Protein AF-A0A096CJI3-F1 (afdb_monomer)

Organism: NCBI:txid742738

Nearest PDB structures (foldseek):
  2p2z-assembly2_B  TM=7.970E-01  e=8.051E-10  Thermus thermophilus
  2p6m-assembly1_A  TM=7.805E-01  e=7.697E-10  Thermus thermophilus
  2p30-assembly1_A  TM=7.770E-01  e=1.263E-09  Thermus thermophilus
  2p79-assembly2_B  TM=7.949E-01  e=2.595E-09  Thermus thermophilus HB8
  2p9z-assembly2_B  TM=7.909E-01  e=2.970E-09  Thermus thermophilus HB8

Solvent-accessible surface area (backbone atoms only — not comparable to full-atom values): 25957 Å² total; per-residue (Å²): 78,37,39,39,41,31,24,25,34,38,30,67,44,64,78,65,56,26,40,46,42,69,60,75,51,63,57,34,74,69,16,50,52,48,17,38,59,41,20,74,73,51,81,88,52,74,37,32,41,25,15,73,42,55,28,20,49,57,26,44,52,38,37,46,71,91,53,58,73,46,77,35,69,41,32,36,43,49,40,44,50,94,47,42,79,35,28,63,86,78,34,66,86,35,71,67,52,45,62,30,31,71,88,49,103,53,77,41,47,84,56,46,85,54,61,50,34,48,64,56,47,28,56,39,28,46,53,28,50,52,52,51,52,53,50,35,58,74,71,65,53,60,35,33,34,34,25,27,31,54,63,35,49,10,40,42,36,44,75,30,30,37,80,82,45,57,51,73,75,51,63,52,49,51,41,3,32,36,34,24,42,40,40,87,90,77,58,36,28,42,60,77,46,78,42,63,37,67,62,87,50,69,54,70,69,55,46,48,38,50,16,42,53,49,4,51,54,46,18,68,75,63,40,74,61,86,88,57,94,51,70,66,58,52,47,52,52,49,50,58,51,44,51,61,50,33,66,70,74,32,55,99,42,71,67,28,28,35,52,32,17,44,50,47,47,53,49,53,34,49,50,58,20,48,52,44,45,51,48,41,50,55,29,43,76,76,31,64,67,50,20,38,51,53,37,14,53,44,33,20,68,59,44,35,66,32,39,55,41,53,55,42,46,50,25,34,54,24,50,75,71,68,34,58,72,55,17,33,52,42,39,44,77,68,46,96,47,63,38,92,82,51,52,74,45,50,44,25,44,50,39,30,47,39,49,28,37,40,38,24,68,34,31,45,34,31,50,50,34,24,60,74,52,36,45,28,36,23,40,33,49,50,37,37,49,51,39,25,77,74,36,34,51,90,44,95,85,19,59,42,30,14,43,51,28,34,54,48,30,56,55,69,37,46,63,35,17,55,52,33,16,54,39,27,16,52,6,16,36,76,60,74,40,41,24,69,44,2,46,53,25,22,74,72,27,32,75,49,46,93,53,90,33,53,20,18,24,35,7,5,48,16,18,19,71,41,23,55,40,81,33,70,45,41,44,95,90,40,81,44,84,44,59,62,26,47,49,84,76,46,84,58,44,52,67,46,36,60,52,42,44,45,24,41,51,38,20,50,50,52,47,44,38,64,56,35,48,50,56,44,48,47,72,76,58,116

Mean predicted aligned error: 12.77 Å

Radius of gyration: 31.44 Å; Cα contacts (8 Å, |Δi|>4): 977; chains: 1; bounding box: 70×53×86 Å

Structure (mmCIF, N/CA/C/O backbone):
data_AF-A0A096CJI3-F1
#
_entry.id   AF-A0A096CJI3-F1
#
loop_
_atom_site.group_PDB
_atom_site.id
_atom_site.type_symbol
_atom_site.label_atom_id
_atom_site.label_alt_id
_atom_site.label_comp_id
_atom_site.label_asym_id
_atom_site.label_entity_id
_atom_site.label_seq_id
_atom_site.pdbx_PDB_ins_code
_atom_site.Cartn_x
_atom_site.Cartn_y
_atom_site.Cartn_z
_atom_site.occupancy
_atom_site.B_iso_or_equiv
_atom_site.auth_seq_id
_atom_site.auth_comp_id
_atom_site.auth_asym_id
_atom_site.auth_atom_id
_atom_site.pdbx_PDB_model_num
ATOM 1 N N . MET A 1 1 ? -36.802 -0.293 31.146 1.00 92.75 1 MET A N 1
ATOM 2 C CA . MET A 1 1 ? -36.113 1.014 30.963 1.00 92.75 1 MET A CA 1
ATOM 3 C C . MET A 1 1 ? -34.866 0.788 30.134 1.00 92.75 1 MET A C 1
ATOM 5 O O . MET A 1 1 ? -34.367 -0.329 30.140 1.00 92.75 1 MET A O 1
ATOM 9 N N . GLU A 1 2 ? -34.359 1.794 29.432 1.00 97.19 2 GLU A N 1
ATOM 10 C CA . GLU A 1 2 ? -33.193 1.628 28.560 1.00 97.19 2 GLU A CA 1
ATOM 11 C C . GLU A 1 2 ? -31.909 2.141 29.228 1.00 97.19 2 GLU A C 1
ATOM 13 O O . GLU A 1 2 ? -31.866 3.252 29.761 1.00 97.19 2 GLU A O 1
ATOM 18 N N . LEU A 1 3 ? -30.851 1.331 29.185 1.00 98.06 3 LEU A N 1
ATOM 19 C CA . LEU A 1 3 ? -29.519 1.682 29.667 1.00 98.06 3 LEU A CA 1
ATOM 20 C C . LEU A 1 3 ? -28.546 1.791 28.495 1.00 98.06 3 LEU A C 1
ATOM 22 O O . LEU A 1 3 ? -28.489 0.913 27.632 1.00 98.06 3 LEU A O 1
ATOM 26 N N . ILE A 1 4 ? -27.722 2.838 28.503 1.00 98.06 4 ILE A N 1
ATOM 27 C CA . ILE A 1 4 ? -26.555 2.951 27.624 1.00 98.06 4 ILE A CA 1
ATOM 28 C C . ILE A 1 4 ? -25.293 2.761 28.464 1.00 98.06 4 ILE A C 1
ATOM 30 O O . ILE A 1 4 ? -24.815 3.697 29.103 1.00 98.06 4 ILE A O 1
ATOM 34 N N . LEU A 1 5 ? -24.772 1.537 28.478 1.00 98.31 5 LEU A N 1
ATOM 35 C CA . LEU A 1 5 ? -23.599 1.125 29.247 1.00 98.31 5 LEU A CA 1
ATOM 36 C C . LEU A 1 5 ? -22.328 1.449 28.458 1.00 98.31 5 LEU A C 1
ATOM 38 O O . LEU A 1 5 ? -22.103 0.854 27.413 1.00 98.31 5 LEU A O 1
ATOM 42 N N . MET A 1 6 ? -21.475 2.347 28.944 1.00 98.12 6 MET A N 1
ATOM 43 C CA . MET A 1 6 ? -20.273 2.800 28.239 1.00 98.12 6 MET A CA 1
ATOM 44 C C . MET A 1 6 ? -19.015 2.621 29.085 1.00 98.12 6 MET A C 1
ATOM 46 O O . MET A 1 6 ? -18.967 2.983 30.265 1.00 98.12 6 MET A O 1
ATOM 50 N N . ARG A 1 7 ? -17.950 2.114 28.464 1.00 97.94 7 ARG A N 1
ATOM 51 C CA . ARG A 1 7 ? -16.602 2.089 29.034 1.00 97.94 7 ARG A CA 1
ATOM 52 C C . ARG A 1 7 ? -15.942 3.457 28.874 1.00 97.94 7 ARG A C 1
ATOM 54 O O . ARG A 1 7 ? -16.061 4.102 27.834 1.00 97.94 7 ARG A O 1
ATOM 61 N N . HIS A 1 8 ? -15.179 3.877 29.881 1.00 97.81 8 HIS A N 1
ATOM 62 C CA . HIS A 1 8 ? -14.396 5.112 29.816 1.00 97.81 8 HIS A CA 1
ATOM 63 C C . HIS A 1 8 ? -13.435 5.180 28.604 1.00 97.81 8 HIS A C 1
ATOM 65 O O . HIS A 1 8 ? -12.983 4.161 28.065 1.00 97.81 8 HIS A O 1
ATOM 71 N N . GLY A 1 9 ? -13.064 6.401 28.216 1.00 95.00 9 GLY A N 1
ATOM 72 C CA . GLY A 1 9 ? -12.093 6.680 27.157 1.00 95.00 9 GLY A CA 1
ATOM 73 C C . GLY A 1 9 ? -10.658 6.270 27.495 1.00 95.00 9 GLY A C 1
ATOM 74 O O . GLY A 1 9 ? -10.345 5.861 28.613 1.00 95.00 9 GLY A O 1
ATOM 75 N N . THR A 1 10 ? -9.768 6.365 26.511 1.00 94.19 10 THR A N 1
ATOM 76 C CA . THR A 1 10 ? -8.379 5.895 26.624 1.00 94.19 10 THR A CA 1
ATOM 77 C C . THR A 1 10 ? -7.567 6.693 27.648 1.00 94.19 10 THR A C 1
ATOM 79 O O . THR A 1 10 ? -7.537 7.924 27.607 1.00 94.19 10 THR A O 1
ATOM 82 N N . THR A 1 11 ? -6.852 5.984 28.523 1.00 93.31 11 THR A N 1
ATOM 83 C CA . THR A 1 11 ? -5.867 6.532 29.473 1.00 93.31 11 THR A CA 1
ATOM 84 C C . THR A 1 11 ? -4.450 6.057 29.124 1.00 93.31 11 THR A C 1
ATOM 86 O O . THR A 1 11 ? -4.283 5.130 28.326 1.00 93.31 11 THR A O 1
ATOM 89 N N . GLN A 1 12 ? -3.420 6.634 29.755 1.00 90.12 12 GLN A N 1
ATOM 90 C CA . GLN A 1 12 ? -2.031 6.184 29.565 1.00 90.12 12 GLN A CA 1
ATOM 91 C C . GLN A 1 12 ? -1.851 4.699 29.911 1.00 90.12 12 GLN A C 1
ATOM 93 O O . GLN A 1 12 ? -1.270 3.942 29.136 1.00 90.12 12 GLN A O 1
ATOM 98 N N . GLY A 1 13 ? -2.436 4.252 31.028 1.00 84.56 13 GLY A N 1
ATOM 99 C CA . GLY A 1 13 ? -2.368 2.851 31.445 1.00 84.56 13 GLY A CA 1
ATOM 100 C C . GLY A 1 13 ? -3.006 1.883 30.444 1.00 84.56 13 GLY A C 1
ATOM 101 O O . GLY A 1 13 ? -2.575 0.738 30.361 1.00 84.56 13 GLY A O 1
ATOM 102 N N . ASN A 1 14 ? -3.983 2.324 29.636 1.00 87.56 14 ASN A N 1
ATOM 103 C CA . ASN A 1 14 ? -4.550 1.481 28.581 1.00 87.56 14 ASN A CA 1
ATOM 104 C C . ASN A 1 14 ? -3.552 1.247 27.440 1.00 87.56 14 ASN A C 1
ATOM 106 O O . ASN A 1 14 ? -3.432 0.115 26.976 1.00 87.56 14 ASN A O 1
ATOM 110 N N . LEU A 1 15 ? -2.821 2.284 27.017 1.00 80.56 15 LEU A N 1
ATOM 111 C CA . LEU A 1 15 ? -1.804 2.161 25.966 1.00 80.56 15 LEU A CA 1
ATOM 112 C C . LEU A 1 15 ? -0.634 1.286 26.415 1.00 80.56 15 LEU A C 1
ATOM 114 O O . LEU A 1 15 ? -0.150 0.448 25.660 1.00 80.56 15 LEU A O 1
ATOM 118 N N . GLU A 1 16 ? -0.218 1.460 27.666 1.00 84.12 16 GLU A N 1
ATOM 119 C CA . GLU A 1 16 ? 0.921 0.753 28.254 1.00 84.12 16 GLU A CA 1
ATOM 120 C C . GLU A 1 16 ? 0.555 -0.624 28.821 1.00 84.12 16 GLU A C 1
ATOM 122 O O . GLU A 1 16 ? 1.409 -1.300 29.394 1.00 84.12 16 GLU A O 1
ATOM 127 N N . ARG A 1 17 ? -0.710 -1.046 28.668 1.00 85.56 17 ARG A N 1
ATOM 128 C CA . ARG A 1 17 ? -1.247 -2.320 29.176 1.00 85.56 17 ARG A CA 1
ATOM 129 C C . ARG A 1 17 ? -0.965 -2.532 30.670 1.00 85.56 17 ARG A C 1
ATOM 131 O O . ARG A 1 17 ? -0.624 -3.633 31.100 1.00 85.56 17 ARG A O 1
ATOM 138 N N . ARG A 1 18 ? -1.104 -1.466 31.459 1.00 89.94 18 ARG A N 1
ATOM 139 C CA . ARG A 1 18 ? -0.984 -1.497 32.921 1.00 89.94 18 ARG A CA 1
ATOM 140 C C . ARG A 1 18 ? -2.309 -1.897 33.561 1.00 89.94 18 ARG A C 1
ATOM 142 O O . ARG A 1 18 ? -3.379 -1.525 33.071 1.00 89.94 18 ARG A O 1
ATOM 149 N N . PHE A 1 19 ? -2.244 -2.576 34.701 1.00 89.44 19 PHE A N 1
ATOM 150 C CA . PHE A 1 19 ? -3.404 -2.740 35.573 1.00 89.44 19 PHE A CA 1
ATOM 151 C C . PHE A 1 19 ? -3.743 -1.380 36.189 1.00 89.44 19 PHE A C 1
ATOM 153 O O . PHE A 1 19 ? -2.970 -0.844 36.972 1.00 89.44 19 PHE A O 1
ATOM 160 N N . ILE A 1 20 ? -4.858 -0.766 35.791 1.00 92.88 20 ILE A N 1
ATOM 161 C CA . ILE A 1 20 ? -5.246 0.557 36.313 1.00 92.88 20 ILE A CA 1
ATOM 162 C C . ILE A 1 20 ? -6.047 0.403 37.601 1.00 92.88 20 ILE A C 1
ATOM 164 O O . ILE A 1 20 ? -5.758 1.082 38.575 1.00 92.88 20 ILE A O 1
ATOM 168 N N . GLY A 1 21 ? -7.062 -0.463 37.584 1.00 91.56 21 GLY A N 1
ATOM 169 C CA . GLY A 1 21 ? -7.920 -0.710 38.737 1.00 91.56 21 GLY A CA 1
ATOM 170 C C . GLY A 1 21 ? -8.511 0.548 39.354 1.00 91.56 21 GLY A C 1
ATOM 171 O O . GLY A 1 21 ? -9.124 1.374 38.665 1.00 91.56 21 GLY A O 1
ATOM 172 N N . THR A 1 22 ? -8.302 0.700 40.654 1.00 94.69 22 THR A N 1
ATOM 173 C CA . THR A 1 22 ? -8.802 1.811 41.463 1.00 94.69 22 THR A CA 1
ATOM 174 C C . THR A 1 22 ? -8.009 3.105 41.301 1.00 94.69 22 THR A C 1
ATOM 176 O O . THR A 1 22 ? -8.506 4.155 41.712 1.00 94.69 22 THR A O 1
ATOM 179 N N . LEU A 1 23 ? -6.844 3.084 40.637 1.00 95.62 23 LEU A N 1
ATOM 180 C CA . LEU A 1 23 ? -6.057 4.292 40.382 1.00 95.62 23 LEU A CA 1
ATOM 181 C C . LEU A 1 23 ? -6.878 5.350 39.651 1.00 95.62 23 LEU A C 1
ATOM 183 O O . LEU A 1 23 ? -7.420 5.112 38.566 1.00 95.62 23 LEU A O 1
ATOM 187 N N . ASP A 1 24 ? -6.915 6.555 40.211 1.00 96.94 24 ASP A N 1
ATOM 188 C CA . ASP A 1 24 ? -7.686 7.654 39.650 1.00 96.94 24 ASP A CA 1
ATOM 189 C C . ASP A 1 24 ? -6.866 8.437 38.617 1.00 96.94 24 ASP A C 1
ATOM 191 O O . ASP A 1 24 ? -6.259 9.460 38.920 1.00 96.94 24 ASP A O 1
ATOM 195 N N . VAL A 1 25 ? -6.812 7.930 37.382 1.00 96.25 25 VAL A N 1
ATOM 196 C CA . VAL A 1 25 ? -6.012 8.494 36.275 1.00 96.25 25 VAL A CA 1
ATOM 197 C C . VAL A 1 25 ? -6.863 9.253 35.242 1.00 96.25 25 VAL A C 1
ATOM 199 O O . VAL A 1 25 ? -8.005 8.851 34.992 1.00 96.25 25 VAL A O 1
ATOM 202 N N . PRO A 1 26 ? -6.328 10.314 34.602 1.00 97.62 26 PRO A N 1
ATOM 203 C CA . PRO A 1 26 ? -7.049 11.089 33.593 1.00 97.62 26 PRO A CA 1
ATOM 204 C C . PRO A 1 26 ? -7.117 10.380 32.230 1.00 97.62 26 PRO A C 1
ATOM 206 O O . PRO A 1 26 ? -6.387 9.422 31.955 1.00 97.62 26 PRO A O 1
ATOM 209 N N . LEU A 1 27 ? -7.989 10.887 31.351 1.00 96.75 27 LEU A N 1
ATOM 210 C CA . LEU A 1 27 ? -7.991 10.531 29.930 1.00 96.75 27 LEU A CA 1
ATOM 211 C C . LEU A 1 27 ? -6.799 11.170 29.206 1.00 96.75 27 LEU A C 1
ATOM 213 O O . LEU A 1 27 ? -6.329 12.243 29.577 1.00 96.75 27 LEU A O 1
ATOM 217 N N . LEU A 1 28 ? -6.354 10.534 28.125 1.00 92.12 28 LEU A N 1
ATOM 218 C CA . LEU A 1 28 ? -5.467 11.165 27.149 1.00 92.12 28 LEU A CA 1
ATOM 219 C C . LEU A 1 28 ? -6.263 12.057 26.183 1.00 92.12 28 LEU A C 1
ATOM 221 O O . LEU A 1 28 ? -7.442 11.778 25.949 1.00 92.12 28 LEU A O 1
ATOM 225 N N . PRO A 1 29 ? -5.629 13.045 25.517 1.00 88.69 29 PRO A N 1
ATOM 226 C CA . PRO A 1 29 ? -6.297 13.886 24.517 1.00 88.69 29 PRO A CA 1
ATOM 227 C C . PRO A 1 29 ? -7.019 13.084 23.424 1.00 88.69 29 PRO A C 1
ATOM 229 O O . PRO A 1 29 ? -8.156 13.383 23.071 1.00 88.69 29 PRO A O 1
ATOM 232 N N . GLN A 1 30 ? -6.397 12.003 22.943 1.00 81.94 30 GLN A N 1
ATOM 233 C CA . GLN A 1 30 ? -7.008 11.085 21.974 1.00 81.94 30 GLN A CA 1
ATOM 234 C C . GLN A 1 30 ? -8.219 10.321 22.535 1.00 81.94 30 GLN A C 1
ATOM 236 O O . GLN A 1 30 ? -9.157 10.029 21.797 1.00 81.94 30 GLN A O 1
ATOM 241 N N . GLY A 1 31 ? -8.217 10.019 23.837 1.00 86.56 31 GLY A N 1
ATOM 242 C CA . GLY A 1 31 ? -9.345 9.400 24.528 1.00 86.56 31 GLY A CA 1
ATOM 243 C C . GLY A 1 31 ? -10.516 10.369 24.684 1.00 86.56 31 GLY A C 1
ATOM 244 O O . GLY A 1 31 ? -11.662 9.966 24.499 1.00 86.56 31 GLY A O 1
ATOM 245 N N . GLU A 1 32 ? -10.238 11.648 24.952 1.00 95.06 32 GLU A N 1
ATOM 246 C CA . GLU A 1 32 ? -11.271 12.688 24.969 1.00 95.06 32 GLU A CA 1
ATOM 247 C C . GLU A 1 32 ? -11.905 12.889 23.593 1.00 95.06 32 GLU A C 1
ATOM 249 O O . GLU A 1 32 ? -13.127 12.952 23.472 1.00 95.06 32 GLU A O 1
ATOM 254 N N . GL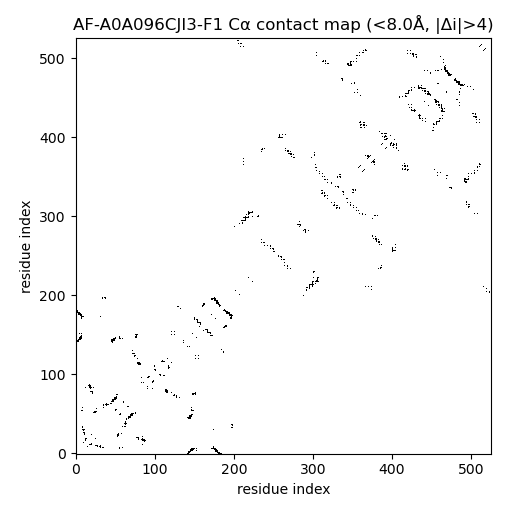U A 1 33 ? -11.083 12.969 22.547 1.00 86.44 33 GLU A N 1
ATOM 255 C CA . GLU A 1 33 ? -11.578 13.154 21.185 1.00 86.44 33 GLU A CA 1
ATOM 256 C C . GLU A 1 33 ? -12.410 11.959 20.717 1.00 86.44 33 GLU A C 1
ATOM 258 O O . GLU A 1 33 ? -13.453 12.115 20.081 1.00 86.44 33 GLU A O 1
ATOM 263 N N . LEU A 1 34 ? -11.998 10.746 21.091 1.00 85.56 34 LEU A N 1
ATOM 264 C CA . LEU A 1 34 ? -12.809 9.562 20.857 1.00 85.56 34 LEU A CA 1
ATOM 265 C C . LEU A 1 34 ? -14.163 9.652 21.572 1.00 85.56 34 LEU A C 1
ATOM 267 O O . LEU A 1 34 ? -15.184 9.375 20.947 1.00 85.56 34 LEU A O 1
ATOM 271 N N . ALA A 1 35 ? -14.188 10.067 22.842 1.00 94.25 35 ALA A N 1
ATOM 272 C CA . ALA A 1 35 ? -15.431 10.227 23.592 1.00 94.25 35 ALA A CA 1
ATOM 273 C C . ALA A 1 35 ? -16.372 11.253 22.941 1.00 94.25 35 ALA A C 1
ATOM 275 O O . ALA A 1 35 ? -17.551 10.958 22.793 1.00 94.25 35 ALA A O 1
ATOM 276 N N . ARG A 1 36 ? -15.875 12.403 22.460 1.00 92.94 36 ARG A N 1
ATOM 277 C CA . ARG A 1 36 ? -16.716 13.381 21.736 1.00 92.94 36 ARG A CA 1
ATOM 278 C C . ARG A 1 36 ? -17.337 12.788 20.475 1.00 92.94 36 ARG A C 1
ATOM 280 O O . ARG A 1 36 ? -18.532 12.946 20.240 1.00 92.94 36 ARG A O 1
ATOM 287 N N . ARG A 1 37 ? -16.527 12.094 19.669 1.00 86.94 37 ARG A N 1
ATOM 288 C CA . ARG A 1 37 ? -16.990 11.481 18.415 1.00 86.94 37 ARG A CA 1
ATOM 289 C C . ARG A 1 37 ? -18.040 10.404 18.660 1.00 86.94 37 ARG A C 1
ATOM 291 O O . ARG A 1 37 ? -19.041 10.382 17.957 1.00 86.94 37 ARG A O 1
ATOM 298 N N . VAL A 1 38 ? -17.830 9.547 19.660 1.00 87.31 38 VAL A N 1
ATOM 299 C CA . VAL A 1 38 ? -18.815 8.525 20.046 1.00 87.31 38 VAL A CA 1
ATOM 300 C C . VAL A 1 38 ? -20.068 9.172 20.638 1.00 87.31 38 VAL A C 1
ATOM 302 O O . VAL A 1 38 ? -21.172 8.779 20.286 1.00 87.31 38 VAL A O 1
ATOM 305 N N . GLY A 1 39 ? -19.924 10.201 21.477 1.00 91.50 39 GLY A N 1
ATOM 306 C CA . GLY A 1 39 ? -21.052 10.933 22.057 1.00 91.50 39 GLY A CA 1
ATOM 307 C C . GLY A 1 39 ? -22.006 11.484 21.000 1.00 91.50 39 GLY A C 1
ATOM 308 O O . GLY A 1 39 ? -23.217 11.346 21.130 1.00 91.50 39 GLY A O 1
ATOM 309 N N . ALA A 1 40 ? -21.463 11.999 19.892 1.00 87.38 40 ALA A N 1
ATOM 310 C CA . ALA A 1 40 ? -22.253 12.494 18.764 1.00 87.38 40 ALA A CA 1
ATOM 311 C C . ALA A 1 40 ? -23.119 11.422 18.070 1.00 87.38 40 ALA A C 1
ATOM 313 O O . ALA A 1 40 ? -24.062 11.776 17.365 1.00 87.38 40 ALA A O 1
ATOM 314 N N . THR A 1 41 ? -22.813 10.131 18.243 1.00 85.81 41 THR A N 1
ATOM 315 C CA . THR A 1 41 ? -23.590 9.023 17.662 1.00 85.81 41 THR A CA 1
ATOM 316 C C . THR A 1 41 ? -24.549 8.367 18.652 1.00 85.81 41 THR A C 1
ATOM 318 O O . THR A 1 41 ? -25.388 7.569 18.244 1.00 85.81 41 THR A O 1
ATOM 321 N N . LEU A 1 42 ? -24.417 8.654 19.950 1.00 90.75 42 LEU A N 1
ATOM 322 C CA . LEU A 1 42 ? -25.242 8.026 20.973 1.00 90.75 42 LEU A CA 1
ATOM 323 C C . LEU A 1 42 ? -26.629 8.680 21.069 1.00 90.75 42 LEU A C 1
ATOM 325 O O . LEU A 1 42 ? -26.773 9.888 20.868 1.00 90.75 42 LEU A O 1
ATOM 329 N N . PRO A 1 43 ? -27.663 7.906 21.444 1.00 93.06 43 PRO A N 1
ATOM 330 C CA . PRO A 1 43 ? -28.942 8.476 21.828 1.00 93.06 43 PRO A CA 1
ATOM 331 C C . PRO A 1 43 ? -28.785 9.458 22.997 1.00 93.06 43 PRO A C 1
ATOM 333 O O . PRO A 1 43 ? -27.977 9.240 23.904 1.00 93.06 43 PRO A O 1
ATOM 336 N N . ALA A 1 44 ? -29.616 10.502 23.017 1.00 95.19 44 ALA A N 1
ATOM 337 C CA . ALA A 1 44 ? -29.757 11.360 24.189 1.00 95.19 44 ALA A CA 1
ATOM 338 C C . ALA A 1 44 ? -30.250 10.544 25.394 1.00 95.19 44 ALA A C 1
ATOM 340 O O . ALA A 1 44 ? -31.073 9.641 25.223 1.00 95.19 44 ALA A O 1
ATOM 341 N N . VAL A 1 45 ? -29.762 10.886 26.586 1.00 98.06 45 VAL A N 1
ATOM 342 C CA . VAL A 1 45 ? -30.135 10.272 27.869 1.00 98.06 45 VAL A CA 1
ATOM 343 C C . VAL A 1 45 ? -30.660 11.341 28.819 1.00 98.06 45 VAL A C 1
ATOM 345 O O . VAL A 1 45 ? -30.275 12.504 28.722 1.00 98.06 45 VAL A O 1
ATOM 348 N N . GLU A 1 46 ? -31.532 10.947 29.739 1.00 98.50 46 GLU A N 1
ATOM 349 C CA . GLU A 1 46 ? -32.158 11.865 30.700 1.00 98.50 46 GLU A CA 1
ATOM 350 C C . GLU A 1 46 ? -31.285 12.096 31.937 1.00 98.50 46 GLU A C 1
ATOM 352 O O . GLU A 1 46 ? -31.344 13.156 32.555 1.00 98.50 46 GLU A O 1
ATOM 357 N N . HIS A 1 47 ? -30.458 11.109 32.288 1.00 98.62 47 HIS A N 1
ATOM 358 C CA . HIS A 1 47 ? -29.552 11.152 33.433 1.00 98.62 47 HIS A CA 1
ATOM 359 C C . HIS A 1 47 ? -28.381 10.194 33.227 1.00 98.62 47 HIS A C 1
ATOM 361 O O . HIS A 1 47 ? -28.483 9.243 32.445 1.00 98.62 47 HIS A O 1
ATOM 367 N N . ILE A 1 48 ? -27.275 10.417 33.936 1.00 98.75 48 ILE A N 1
ATOM 368 C CA . ILE A 1 48 ? -26.091 9.555 33.857 1.00 98.75 48 ILE A CA 1
ATOM 369 C C . ILE A 1 48 ? -25.724 9.010 35.237 1.00 98.75 48 ILE A C 1
ATOM 371 O O . ILE A 1 48 ? -25.527 9.761 36.188 1.00 98.75 48 ILE A O 1
ATOM 375 N N . TYR A 1 49 ? -25.528 7.702 35.338 1.00 98.75 49 TYR A N 1
ATOM 376 C CA . TYR A 1 49 ? -24.900 7.049 36.483 1.00 98.75 49 TYR A CA 1
ATOM 377 C C . TYR A 1 49 ? -23.456 6.717 36.138 1.00 98.75 49 TYR A C 1
ATOM 379 O O . TYR A 1 49 ? -23.157 6.259 35.037 1.00 98.75 49 TYR A O 1
ATOM 387 N N . ARG A 1 50 ? -22.515 6.965 37.044 1.00 98.62 50 ARG A N 1
ATOM 388 C CA . ARG A 1 50 ? -21.099 6.761 36.720 1.00 98.62 50 ARG A CA 1
ATOM 389 C C . ARG A 1 50 ? -20.277 6.289 37.904 1.00 98.62 50 ARG A C 1
ATOM 391 O O . ARG A 1 50 ? -20.587 6.595 39.052 1.00 98.62 50 ARG A O 1
ATOM 398 N N . SER A 1 51 ? -19.172 5.617 37.598 1.00 98.50 51 SER A N 1
ATOM 399 C CA . SER A 1 51 ? -18.125 5.293 38.573 1.00 98.50 51 SER A CA 1
ATOM 400 C C . SER A 1 51 ? -17.504 6.556 39.194 1.00 98.50 51 SER A C 1
ATOM 402 O O . SER A 1 51 ? -17.333 7.547 38.477 1.00 98.50 51 SER A O 1
ATOM 404 N N . PRO A 1 52 ? -17.032 6.517 40.456 1.00 98.19 52 PRO A N 1
ATOM 405 C CA . PRO A 1 52 ? -16.400 7.651 41.139 1.00 98.19 52 PRO A CA 1
ATOM 406 C C . PRO A 1 52 ? -15.135 8.185 40.439 1.00 98.19 52 PRO A C 1
ATOM 408 O O . PRO A 1 52 ? -14.847 9.377 40.549 1.00 98.19 52 PRO A O 1
ATOM 411 N N . LEU A 1 53 ? -14.446 7.352 39.655 1.00 98.38 53 LEU A N 1
ATOM 412 C CA . LEU A 1 53 ? -13.152 7.664 39.035 1.00 98.38 53 LEU A CA 1
ATOM 413 C C . LEU A 1 53 ? -13.235 8.723 37.916 1.00 98.38 53 LEU A C 1
ATOM 415 O O . LEU A 1 53 ? -14.145 8.708 37.076 1.00 98.38 53 LEU A O 1
ATOM 419 N N . GLN A 1 54 ? -12.239 9.610 37.867 1.00 97.88 54 GLN A N 1
ATOM 420 C CA . GLN A 1 54 ? -12.153 10.791 37.010 1.00 97.88 54 GLN A CA 1
ATOM 421 C C . GLN A 1 54 ? -12.264 10.460 35.521 1.00 97.88 54 GLN A C 1
ATOM 423 O O . GLN A 1 54 ? -12.929 11.181 34.783 1.00 97.88 54 GLN A O 1
ATOM 428 N N . ARG A 1 55 ? -11.693 9.335 35.069 1.00 98.31 55 ARG A N 1
ATOM 429 C CA . ARG A 1 55 ? -11.805 8.885 33.672 1.00 98.31 55 ARG A CA 1
ATOM 430 C C . ARG A 1 55 ? -13.249 8.609 33.258 1.00 98.31 55 ARG A C 1
ATOM 432 O O . ARG A 1 55 ? -13.621 8.935 32.134 1.00 98.31 55 ARG A O 1
ATOM 439 N N . CYS A 1 56 ? -14.079 8.069 34.153 1.00 98.62 56 CYS A N 1
ATOM 440 C CA . CYS A 1 56 ? -15.504 7.853 33.885 1.00 98.62 56 CYS A CA 1
ATOM 441 C C . CYS A 1 56 ? -16.267 9.171 33.910 1.00 98.62 56 CYS A C 1
ATOM 443 O O . CYS A 1 56 ? -17.058 9.414 33.006 1.00 98.62 56 CYS A O 1
ATOM 445 N N . ARG A 1 57 ? -15.984 10.045 34.886 1.00 98.56 57 ARG A N 1
ATOM 446 C CA . ARG A 1 57 ? -16.563 11.395 34.928 1.00 98.56 57 ARG A CA 1
ATOM 447 C C . ARG A 1 57 ? -16.279 12.154 33.630 1.00 98.56 57 ARG A C 1
ATOM 449 O O . ARG A 1 57 ? -17.208 12.610 32.978 1.00 98.56 57 ARG A O 1
ATOM 456 N N . ARG A 1 58 ? -15.008 12.242 33.229 1.00 98.50 58 ARG A N 1
ATOM 457 C CA . ARG A 1 58 ? -14.599 12.972 32.027 1.00 98.50 58 ARG A CA 1
ATOM 458 C C . ARG A 1 58 ? -15.185 12.360 30.759 1.00 98.50 58 ARG A C 1
ATOM 460 O O . ARG A 1 58 ? -15.592 13.090 29.867 1.00 98.50 58 ARG A O 1
ATOM 467 N N . THR A 1 59 ? -15.267 11.031 30.685 1.00 98.62 59 THR A N 1
ATOM 468 C CA . THR A 1 59 ? -15.929 10.363 29.555 1.00 98.62 59 THR A CA 1
ATOM 469 C C . THR A 1 59 ? -17.417 10.711 29.510 1.00 98.62 59 THR A C 1
ATOM 471 O O . THR A 1 59 ? -17.907 11.078 28.450 1.00 98.62 59 THR A O 1
ATOM 474 N N . ALA A 1 60 ? -18.126 10.660 30.642 1.00 98.56 60 ALA A N 1
ATOM 475 C CA . ALA A 1 60 ? -19.547 10.998 30.722 1.00 98.56 60 ALA A CA 1
ATOM 476 C C . ALA A 1 60 ? -19.833 12.439 30.264 1.00 98.56 60 ALA A C 1
ATOM 478 O O . ALA A 1 60 ? -20.716 12.646 29.436 1.00 98.56 60 ALA A O 1
ATOM 479 N N . GLU A 1 61 ? -19.029 13.407 30.724 1.00 98.56 61 GLU A N 1
ATOM 480 C CA . GLU A 1 61 ? -19.113 14.818 30.310 1.00 98.56 61 GLU A CA 1
ATOM 481 C C . GLU A 1 61 ? -18.973 15.005 28.789 1.00 98.56 61 GLU A C 1
ATOM 483 O O . GLU A 1 61 ? -19.554 15.929 28.223 1.00 98.56 61 GLU A O 1
ATOM 488 N N . LEU A 1 62 ? -18.180 14.153 28.132 1.00 98.31 62 LEU A N 1
ATOM 489 C CA . LEU A 1 62 ? -17.906 14.229 26.696 1.00 98.31 62 LEU A CA 1
ATOM 490 C C . LEU A 1 62 ? -18.912 13.441 25.851 1.00 98.31 62 LEU A C 1
ATOM 492 O O . LEU A 1 62 ? -19.189 13.853 24.727 1.00 98.31 62 LEU A O 1
ATOM 496 N N . LEU A 1 63 ? -19.447 12.332 26.372 1.00 97.62 63 LEU A N 1
ATOM 497 C CA . LEU A 1 63 ? -20.477 11.541 25.694 1.00 97.62 63 LEU A CA 1
ATOM 498 C C . LEU A 1 63 ? -21.822 12.273 25.672 1.00 97.62 63 LEU A C 1
ATOM 500 O O . LEU A 1 63 ? -22.495 12.282 24.647 1.00 97.62 63 LEU A O 1
ATOM 504 N N . TRP A 1 64 ? -22.188 12.909 26.787 1.00 98.19 64 TRP A N 1
ATOM 505 C CA . TRP A 1 64 ? -23.474 13.587 26.961 1.00 98.19 64 TRP A CA 1
ATOM 506 C C . TRP A 1 64 ? -23.292 14.943 27.659 1.00 98.19 64 TRP A C 1
ATOM 508 O O . TRP A 1 64 ? -23.518 15.074 28.867 1.00 98.19 64 TRP A O 1
ATOM 518 N N . PRO A 1 65 ? -22.870 15.977 26.911 1.00 97.62 65 PRO A N 1
ATOM 519 C CA . PRO A 1 65 ? -22.605 17.293 27.475 1.00 97.62 65 PRO A CA 1
ATOM 520 C C . PRO A 1 65 ? -23.844 17.906 28.139 1.00 97.62 65 PRO A C 1
ATOM 522 O O . PRO A 1 65 ? -24.907 17.999 27.531 1.00 97.62 65 PRO A O 1
ATOM 525 N N . GLY A 1 66 ? -23.688 18.375 29.380 1.00 96.88 66 GLY A N 1
ATOM 526 C CA . GLY A 1 66 ? -24.726 19.117 30.107 1.00 96.88 66 GLY A CA 1
ATOM 527 C C . GLY A 1 66 ? -25.799 18.270 30.799 1.00 96.88 66 GLY A C 1
ATOM 528 O O . GLY A 1 66 ? -26.685 18.845 31.426 1.00 96.88 66 GLY A O 1
ATOM 529 N N . VAL A 1 67 ? -25.726 16.938 30.731 1.00 98.38 67 VAL A N 1
ATOM 530 C CA . VAL A 1 67 ? -26.659 16.050 31.442 1.00 98.38 67 VAL A CA 1
ATOM 531 C C . VAL A 1 67 ? -26.228 15.875 32.904 1.00 98.38 67 VAL A C 1
ATOM 533 O O . VAL A 1 67 ? -25.038 15.773 33.210 1.00 98.38 67 VAL A O 1
ATOM 536 N N . GLU A 1 68 ? -27.198 15.854 33.821 1.00 98.31 68 GLU A N 1
ATOM 537 C CA . GLU A 1 68 ? -26.953 15.634 35.248 1.00 98.31 68 GLU A CA 1
ATOM 538 C C . GLU A 1 68 ? -26.378 14.224 35.498 1.00 98.31 68 GLU A C 1
ATOM 540 O O . GLU A 1 68 ? -26.718 13.255 34.814 1.00 98.31 68 GLU A O 1
ATOM 545 N N . MET A 1 69 ? -25.475 14.101 36.478 1.00 98.25 69 MET A N 1
ATOM 546 C CA . MET A 1 69 ? -24.765 12.853 36.766 1.00 98.25 69 MET A CA 1
ATOM 547 C C . MET A 1 69 ? -24.844 12.475 38.249 1.00 98.25 69 MET A C 1
ATOM 549 O O . MET A 1 69 ? -24.535 13.296 39.111 1.00 98.25 69 MET A O 1
ATOM 553 N N . THR A 1 70 ? -25.126 11.204 38.542 1.00 98.62 70 THR A N 1
ATOM 554 C CA . THR A 1 70 ? -25.044 10.609 39.886 1.00 98.62 70 THR A CA 1
ATOM 555 C C . THR A 1 70 ? -23.849 9.667 39.986 1.00 98.62 70 THR A C 1
ATOM 557 O O . THR A 1 70 ? -23.587 8.850 39.100 1.00 98.62 70 THR A O 1
ATOM 560 N N . VAL A 1 71 ? -23.111 9.771 41.091 1.00 98.69 71 VAL A N 1
ATOM 561 C CA . VAL A 1 71 ? -22.015 8.848 41.405 1.00 98.69 71 VAL A CA 1
ATOM 562 C C . VAL A 1 71 ? -22.583 7.575 42.011 1.00 98.69 71 VAL A C 1
ATOM 564 O O . VAL A 1 71 ? -23.370 7.642 42.951 1.00 98.69 71 VAL A O 1
ATOM 567 N N . VAL A 1 72 ? -22.159 6.430 41.487 1.00 98.50 72 VAL A N 1
ATOM 568 C CA . VAL A 1 72 ? -22.454 5.113 42.052 1.00 98.50 72 VAL A CA 1
ATOM 569 C C . VAL A 1 72 ? -21.118 4.434 42.324 1.00 98.50 72 VAL A C 1
ATOM 571 O O . VAL A 1 72 ? -20.437 3.990 41.395 1.00 98.50 72 VAL A O 1
ATOM 574 N N . ASP A 1 73 ? -20.718 4.398 43.595 1.00 98.12 73 ASP A N 1
ATOM 575 C CA . ASP A 1 73 ? -19.405 3.893 44.021 1.00 98.12 73 ASP A CA 1
ATOM 576 C C . ASP A 1 73 ? -19.187 2.436 43.606 1.00 98.12 73 ASP A C 1
ATOM 578 O O . ASP A 1 73 ? -18.087 2.046 43.209 1.00 98.12 73 ASP A O 1
ATOM 582 N N . GLU A 1 74 ? -20.260 1.649 43.596 1.00 98.25 74 GLU A N 1
ATOM 583 C CA . GLU A 1 74 ? -20.256 0.255 43.174 1.00 98.25 74 GLU A CA 1
ATOM 584 C C . GLU A 1 74 ? -19.914 0.039 41.694 1.00 98.25 74 GLU A C 1
ATOM 586 O O . GLU A 1 74 ? -19.531 -1.070 41.329 1.00 98.25 74 GLU A O 1
ATOM 591 N N . LEU A 1 75 ? -19.985 1.069 40.843 1.00 97.75 75 LEU A N 1
ATOM 592 C CA . LEU A 1 75 ? -19.610 0.971 39.427 1.00 97.75 75 LEU A CA 1
ATOM 593 C C . LEU A 1 75 ? -18.100 1.122 39.182 1.00 97.75 75 LEU A C 1
ATOM 595 O O . LEU A 1 75 ? -17.681 1.154 38.021 1.00 97.75 75 LEU A O 1
ATOM 599 N N . ARG A 1 76 ? -17.276 1.272 40.230 1.00 97.19 76 ARG A N 1
ATOM 600 C CA . ARG A 1 76 ? -15.810 1.380 40.112 1.00 97.19 76 ARG A CA 1
ATOM 601 C C . ARG A 1 76 ? -15.174 0.126 39.496 1.00 97.19 76 ARG A C 1
ATOM 603 O O . ARG A 1 76 ? -15.755 -0.960 39.528 1.00 97.19 76 ARG A O 1
ATOM 610 N N . GLU A 1 77 ? -13.970 0.281 38.949 1.00 95.94 77 GLU A N 1
ATOM 611 C CA . GLU A 1 77 ? -13.199 -0.847 38.410 1.00 95.94 77 GLU A CA 1
ATOM 612 C C . GLU A 1 77 ? -12.766 -1.804 39.528 1.00 95.94 77 GLU A C 1
ATOM 614 O O . GLU A 1 77 ? -12.826 -1.464 40.709 1.00 95.94 77 GLU A O 1
ATOM 619 N N . SER A 1 78 ? -12.360 -3.003 39.128 1.00 92.00 78 SER A N 1
ATOM 620 C CA . SER A 1 78 ? -11.758 -4.020 39.992 1.00 92.00 78 SER A CA 1
ATOM 621 C C . SER A 1 78 ? -10.526 -3.481 40.727 1.00 92.00 78 SER A C 1
ATOM 623 O O . SER A 1 78 ? -9.681 -2.827 40.114 1.00 92.00 78 SER A O 1
ATOM 625 N N . ASP A 1 79 ? -10.414 -3.788 42.016 1.00 92.94 79 ASP A N 1
ATOM 626 C CA . ASP A 1 79 ? -9.193 -3.576 42.799 1.00 92.94 79 ASP A CA 1
ATOM 627 C C . ASP A 1 79 ? -8.154 -4.653 42.471 1.00 92.94 79 ASP A C 1
ATOM 629 O O . ASP A 1 79 ? -8.362 -5.834 42.757 1.00 92.94 79 ASP A O 1
ATOM 633 N N . PHE A 1 80 ? -7.040 -4.242 41.856 1.00 90.12 80 PHE A N 1
ATOM 634 C CA . PHE A 1 80 ? -5.931 -5.144 41.518 1.00 90.12 80 PHE A CA 1
ATOM 635 C C . PHE A 1 80 ? -4.807 -5.145 42.569 1.00 90.12 80 PHE A C 1
ATOM 637 O O . PHE A 1 80 ? -3.751 -5.750 42.353 1.00 90.12 80 PHE A O 1
ATOM 644 N N . GLY A 1 81 ? -4.998 -4.450 43.692 1.00 90.31 81 GLY A N 1
ATOM 645 C CA . GLY A 1 81 ? -4.053 -4.356 44.794 1.00 90.31 81 GLY A CA 1
ATOM 646 C C . GLY A 1 81 ? -2.639 -3.953 44.341 1.00 90.31 81 GLY A C 1
ATOM 647 O O . GLY A 1 81 ? -2.467 -2.952 43.645 1.00 90.31 81 GLY A O 1
ATOM 648 N N . PRO A 1 82 ? -1.587 -4.713 44.703 1.00 89.19 82 PRO A N 1
ATOM 649 C CA . PRO A 1 82 ? -0.191 -4.356 44.426 1.00 89.19 82 PRO A CA 1
ATOM 650 C C . PRO A 1 82 ? 0.216 -4.431 42.943 1.00 89.19 82 PRO A C 1
ATOM 652 O O . PRO A 1 82 ? 1.356 -4.072 42.610 1.00 89.19 82 PRO A O 1
ATOM 655 N N . PHE A 1 83 ? -0.666 -4.913 42.060 1.00 90.75 83 PHE A N 1
ATOM 656 C CA . PHE A 1 83 ? -0.436 -4.934 40.614 1.00 90.75 83 PHE A CA 1
ATOM 657 C C . PHE A 1 83 ? -0.809 -3.610 39.944 1.00 90.75 83 PHE A C 1
ATOM 659 O O . PHE A 1 83 ? -0.373 -3.355 38.821 1.00 90.75 83 PHE A O 1
ATOM 666 N N . GLU A 1 84 ? -1.581 -2.756 40.620 1.00 93.62 84 GLU A N 1
ATOM 667 C CA . GLU A 1 84 ? -1.988 -1.471 40.069 1.00 93.62 84 GLU A CA 1
ATOM 668 C C . GLU A 1 84 ? -0.784 -0.595 39.699 1.00 93.62 84 GLU A C 1
ATOM 670 O O . GLU A 1 84 ? 0.219 -0.505 40.407 1.00 93.62 84 GLU A O 1
ATOM 675 N N . GLY A 1 85 ? -0.878 0.042 38.535 1.00 92.31 85 GLY A N 1
ATOM 676 C CA . GLY A 1 85 ? 0.171 0.872 37.962 1.00 92.31 85 GLY A CA 1
ATOM 677 C C . GLY A 1 85 ? 1.283 0.091 37.267 1.00 92.31 85 GLY A C 1
ATOM 678 O O . GLY A 1 85 ? 2.145 0.729 36.671 1.00 92.31 85 GLY A O 1
ATOM 679 N N . LYS A 1 86 ? 1.269 -1.247 37.271 1.00 92.12 86 LYS A N 1
ATOM 680 C CA . LYS A 1 86 ? 2.299 -2.083 36.635 1.00 92.12 86 LYS A CA 1
ATOM 681 C C . LYS A 1 86 ? 1.750 -2.837 35.426 1.00 92.12 86 LYS A C 1
ATOM 683 O O . LYS A 1 86 ? 0.552 -3.114 35.345 1.00 92.12 86 LYS A O 1
ATOM 688 N N . ASN A 1 87 ? 2.612 -3.148 34.467 1.00 88.56 87 ASN A N 1
ATOM 689 C CA . ASN A 1 87 ? 2.310 -3.996 33.315 1.00 88.56 87 ASN A CA 1
ATOM 690 C C . ASN A 1 87 ? 2.899 -5.409 33.484 1.00 88.56 87 ASN A C 1
ATOM 692 O O . ASN A 1 87 ? 3.557 -5.718 34.475 1.00 88.56 87 ASN A O 1
ATOM 696 N N . HIS A 1 88 ? 2.652 -6.272 32.496 1.00 84.12 88 HIS A N 1
ATOM 697 C CA . HIS A 1 88 ? 3.152 -7.648 32.493 1.00 84.12 88 HIS A CA 1
ATOM 698 C C . HIS A 1 88 ? 4.681 -7.735 32.620 1.00 84.12 88 HIS A C 1
ATOM 700 O O . HIS A 1 88 ? 5.178 -8.530 33.407 1.00 84.12 88 HIS A O 1
ATOM 706 N N . GLU A 1 89 ? 5.430 -6.905 31.890 1.00 86.12 89 GLU A N 1
ATOM 707 C CA . GLU A 1 89 ? 6.899 -6.941 31.907 1.00 86.12 89 GLU A CA 1
ATOM 708 C C . GLU A 1 89 ? 7.484 -6.572 33.271 1.00 86.12 89 GLU A C 1
ATOM 710 O O . GLU A 1 89 ? 8.506 -7.122 33.669 1.00 86.12 89 GLU A O 1
ATOM 715 N N . GLU A 1 90 ? 6.831 -5.661 33.991 1.00 88.88 90 GLU A N 1
ATOM 716 C CA . GLU A 1 90 ? 7.219 -5.249 35.342 1.00 88.88 90 GLU A CA 1
ATOM 717 C C . GLU A 1 90 ? 6.821 -6.283 36.409 1.00 88.88 90 GLU A C 1
ATOM 719 O O . GLU A 1 90 ? 7.419 -6.311 37.483 1.00 88.88 90 GLU A O 1
ATOM 724 N N . LEU A 1 91 ? 5.814 -7.118 36.131 1.00 88.00 91 LEU A N 1
ATOM 725 C CA . LEU A 1 91 ? 5.276 -8.115 37.063 1.00 88.00 91 LEU A CA 1
ATOM 726 C C . LEU A 1 91 ? 5.738 -9.546 36.781 1.00 88.00 91 LEU A C 1
ATOM 728 O O . LEU A 1 91 ? 5.513 -10.419 37.610 1.00 88.00 91 LEU A O 1
ATOM 732 N N . LYS A 1 92 ? 6.378 -9.822 35.642 1.00 87.38 92 LYS A N 1
ATOM 733 C CA . LYS A 1 92 ? 6.715 -11.194 35.228 1.00 87.38 92 LYS A CA 1
ATOM 734 C C . LYS A 1 92 ? 7.582 -11.956 36.232 1.00 87.38 92 LYS A C 1
ATOM 736 O O . LYS A 1 92 ? 7.486 -13.171 36.283 1.00 87.38 92 LYS A O 1
ATOM 741 N N . ASP A 1 93 ? 8.377 -11.273 37.047 1.00 87.81 93 ASP A N 1
ATOM 742 C CA . ASP A 1 93 ? 9.213 -11.913 38.070 1.00 87.81 93 ASP A CA 1
ATOM 743 C C . ASP A 1 93 ? 8.580 -11.856 39.478 1.00 87.81 93 ASP A C 1
ATOM 745 O O . ASP A 1 93 ? 9.176 -12.321 40.450 1.00 87.81 93 ASP A O 1
ATOM 749 N N . ASP A 1 94 ? 7.370 -11.297 39.610 1.00 87.69 94 ASP A N 1
ATOM 750 C CA . ASP A 1 94 ? 6.634 -11.208 40.873 1.00 87.69 94 ASP A CA 1
ATOM 751 C C . ASP A 1 94 ? 5.991 -12.571 41.223 1.00 87.69 94 ASP A C 1
ATOM 753 O O . ASP A 1 94 ? 5.179 -13.092 40.447 1.00 87.69 94 ASP A O 1
ATOM 757 N N . PRO A 1 95 ? 6.304 -13.170 42.390 1.00 86.69 95 PRO A N 1
ATOM 758 C CA . PRO A 1 95 ? 5.777 -14.481 42.771 1.00 86.69 95 PRO A CA 1
ATOM 759 C C . PRO A 1 95 ? 4.249 -14.544 42.898 1.00 86.69 95 PRO A C 1
ATOM 761 O O . PRO A 1 95 ? 3.661 -15.585 42.604 1.00 86.69 95 PRO A O 1
ATOM 764 N N . LEU A 1 96 ? 3.593 -13.456 43.323 1.00 85.62 96 LEU A N 1
ATOM 765 C CA . LEU A 1 96 ? 2.131 -13.395 43.418 1.00 85.62 96 LEU A CA 1
ATOM 766 C C . LEU A 1 96 ? 1.509 -13.327 42.026 1.00 85.62 96 LEU A C 1
ATOM 768 O O . LEU A 1 96 ? 0.500 -13.981 41.770 1.00 85.62 96 LEU A O 1
ATOM 772 N N . TYR A 1 97 ? 2.124 -12.570 41.118 1.00 84.50 97 TYR A N 1
ATOM 773 C CA . TYR A 1 97 ? 1.675 -12.490 39.732 1.00 84.50 97 TYR A CA 1
ATOM 774 C C . TYR A 1 97 ? 1.847 -13.826 38.997 1.00 84.50 97 TYR A C 1
ATOM 776 O O . TYR A 1 97 ? 0.931 -14.281 38.315 1.00 84.50 97 TYR A O 1
ATOM 784 N N . GLN A 1 98 ? 2.974 -14.511 39.196 1.00 82.69 98 GLN A N 1
ATOM 785 C CA . GLN A 1 98 ? 3.212 -15.847 38.642 1.00 82.69 98 GLN A CA 1
ATOM 786 C C . GLN A 1 98 ? 2.230 -16.891 39.191 1.00 82.69 98 GLN A C 1
ATOM 788 O O . GLN A 1 98 ? 1.680 -17.685 38.428 1.00 82.69 98 GLN A O 1
ATOM 793 N N . ALA A 1 99 ? 1.933 -16.853 40.494 1.00 77.38 99 ALA A N 1
ATOM 794 C CA . ALA A 1 99 ? 0.903 -17.706 41.087 1.00 77.38 99 ALA A CA 1
ATOM 795 C C . ALA A 1 99 ? -0.491 -17.430 40.493 1.00 77.38 99 ALA A C 1
ATOM 797 O O . ALA A 1 99 ? -1.268 -18.361 40.289 1.00 77.38 99 ALA A O 1
ATOM 798 N N . TRP A 1 100 ? -0.790 -16.169 40.167 1.00 76.88 100 TRP A N 1
ATOM 799 C CA . TRP A 1 100 ? -2.053 -15.770 39.544 1.00 76.88 100 TRP A CA 1
ATOM 800 C C . TRP A 1 100 ? -2.188 -16.226 38.081 1.00 76.88 100 TRP A C 1
ATOM 802 O O . TRP A 1 100 ? -3.287 -16.568 37.639 1.00 76.88 100 TRP A O 1
ATOM 812 N N . LEU A 1 101 ? -1.079 -16.277 37.336 1.00 73.38 101 LEU A N 1
ATOM 813 C CA . LEU A 1 101 ? -1.034 -16.818 35.972 1.00 73.38 101 LEU A CA 1
ATOM 814 C C . LEU A 1 101 ? -1.077 -18.357 35.932 1.00 73.38 101 LEU A C 1
ATOM 816 O O . LEU A 1 101 ? -1.476 -18.927 34.922 1.00 73.38 101 LEU A O 1
ATOM 820 N N . GLY A 1 102 ? -0.695 -19.037 37.018 1.00 54.25 102 GLY A N 1
ATOM 821 C CA . GLY A 1 102 ? -0.356 -20.468 37.087 1.00 54.25 102 GLY A CA 1
ATOM 822 C C . GLY A 1 102 ? -1.427 -21.518 36.733 1.00 54.25 102 GLY A C 1
ATOM 823 O O . GLY A 1 102 ? -1.233 -22.687 37.057 1.00 54.25 102 GLY A O 1
ATOM 824 N N . MET A 1 103 ? -2.533 -21.157 36.071 1.00 47.06 103 MET A N 1
ATOM 825 C CA . MET A 1 103 ? -3.528 -22.092 35.518 1.00 47.06 103 MET A CA 1
ATOM 826 C C . MET A 1 103 ? -3.901 -21.834 34.036 1.00 47.06 103 MET A C 1
ATOM 828 O O . MET A 1 103 ? -4.814 -22.482 33.526 1.00 47.06 103 MET A O 1
ATOM 832 N N . GLY A 1 104 ? -3.198 -20.942 33.321 1.00 51.41 104 GLY A N 1
ATOM 833 C CA . GLY A 1 104 ? -3.340 -20.735 31.869 1.00 51.41 104 GLY A CA 1
ATOM 834 C C . GLY A 1 104 ? -2.662 -19.454 31.355 1.00 51.41 104 GLY A C 1
ATOM 835 O O . GLY A 1 104 ? -2.198 -18.637 32.138 1.00 51.41 104 GLY A O 1
ATOM 836 N N . ASP A 1 105 ? -2.658 -19.219 30.037 1.00 50.47 105 ASP A N 1
ATOM 837 C CA . ASP A 1 105 ? -2.033 -18.028 29.409 1.00 50.47 105 ASP A CA 1
ATOM 838 C C . ASP A 1 105 ? -2.793 -16.702 29.662 1.00 50.47 105 ASP A C 1
ATOM 840 O O . ASP A 1 105 ? -2.547 -15.685 29.006 1.00 50.47 105 ASP A O 1
ATOM 844 N N . ARG A 1 106 ? -3.772 -16.691 30.577 1.00 57.66 106 ARG A N 1
ATOM 845 C CA . ARG A 1 106 ? -4.611 -15.527 30.899 1.00 57.66 106 ARG A CA 1
ATOM 846 C C . ARG A 1 106 ? -4.828 -15.421 32.412 1.00 57.66 106 ARG A C 1
ATOM 848 O O . ARG A 1 106 ? -5.017 -16.455 33.052 1.00 57.66 106 ARG A O 1
ATOM 855 N N . PRO A 1 107 ? -4.862 -14.201 32.988 1.00 56.94 107 PRO A N 1
ATOM 856 C CA . PRO A 1 107 ? -5.086 -14.029 34.419 1.00 56.94 107 PRO A CA 1
ATOM 857 C C . PRO A 1 107 ? -6.431 -14.624 34.844 1.00 56.94 107 PRO A C 1
ATOM 859 O O . PRO A 1 107 ? -7.477 -14.246 34.312 1.00 56.94 107 PRO A O 1
ATOM 862 N N . ASN A 1 108 ? -6.419 -15.545 35.808 1.00 65.25 108 ASN A N 1
ATOM 863 C CA . ASN A 1 108 ? -7.644 -16.125 36.344 1.00 65.25 108 ASN A CA 1
ATOM 864 C C . ASN A 1 108 ? -8.208 -15.217 37.442 1.00 65.25 108 ASN A C 1
ATOM 866 O O . ASN A 1 108 ? -7.835 -15.314 38.609 1.00 65.25 108 ASN A O 1
ATOM 870 N N . PHE A 1 109 ? -9.136 -14.336 37.083 1.00 64.62 109 PHE A N 1
ATOM 871 C CA . PHE A 1 109 ? -9.772 -13.413 38.029 1.00 64.62 109 PHE A CA 1
ATOM 872 C C . PHE A 1 109 ? -10.574 -14.106 39.146 1.00 64.62 109 PHE A C 1
ATOM 874 O O . PHE A 1 109 ? -10.818 -13.499 40.189 1.00 64.62 109 PHE A O 1
ATOM 881 N N . ALA A 1 110 ? -10.957 -15.377 38.974 1.00 61.03 110 ALA A N 1
ATOM 882 C CA . ALA A 1 110 ? -11.561 -16.167 40.048 1.00 61.03 110 ALA A CA 1
ATOM 883 C C . ALA A 1 110 ? -10.533 -16.600 41.114 1.00 61.03 110 ALA A C 1
ATOM 885 O O . ALA A 1 110 ? -10.916 -16.912 42.236 1.00 61.03 110 ALA A O 1
ATOM 886 N N . ALA A 1 111 ? -9.239 -16.580 40.784 1.00 63.69 111 ALA A N 1
ATOM 887 C CA . ALA A 1 111 ? -8.124 -16.942 41.658 1.00 63.69 111 ALA A CA 1
ATOM 888 C C . ALA A 1 111 ? -7.210 -15.740 41.976 1.00 63.69 111 ALA A C 1
ATOM 890 O O . ALA A 1 111 ? -6.012 -15.914 42.189 1.00 63.69 111 ALA A O 1
ATOM 891 N N . MET A 1 112 ? -7.756 -14.516 41.969 1.00 70.81 112 MET A N 1
ATOM 892 C CA . MET A 1 112 ? -7.000 -13.298 42.278 1.00 70.81 112 MET A CA 1
ATOM 893 C C . MET A 1 112 ? -6.373 -13.396 43.685 1.00 70.81 112 MET A C 1
ATOM 895 O O . MET A 1 112 ? -7.116 -13.529 44.660 1.00 70.81 112 MET A O 1
ATOM 899 N N . PRO A 1 113 ? -5.033 -13.337 43.827 1.00 68.88 113 PRO A N 1
ATOM 900 C CA . PRO A 1 113 ? -4.384 -13.576 45.119 1.00 68.88 113 PRO A CA 1
ATOM 901 C C . PRO A 1 113 ? -4.478 -12.383 46.082 1.00 68.88 113 PRO A C 1
ATOM 903 O O . PRO A 1 113 ? -4.331 -12.557 47.289 1.00 68.88 113 PRO A O 1
ATOM 906 N N . VAL A 1 114 ? -4.693 -11.174 45.555 1.00 76.94 114 VAL A N 1
ATOM 907 C CA . VAL A 1 114 ? -4.724 -9.894 46.282 1.00 76.94 114 VAL A CA 1
ATOM 908 C C . VAL A 1 114 ? -5.669 -8.922 45.565 1.00 76.94 114 VAL A C 1
ATOM 910 O O . VAL A 1 114 ? -5.654 -8.873 44.344 1.00 76.94 114 VAL A O 1
ATOM 913 N N . GLY A 1 115 ? -6.471 -8.141 46.294 1.00 85.50 115 GLY A N 1
ATOM 914 C CA . GLY A 1 115 ? -7.501 -7.266 45.706 1.00 85.50 115 GLY A CA 1
ATOM 915 C C . GLY A 1 115 ? -8.896 -7.906 45.686 1.00 85.50 115 GLY A C 1
ATOM 916 O O . GLY A 1 115 ? -9.212 -8.731 46.545 1.00 85.50 115 GLY A O 1
ATOM 917 N N . GLU A 1 116 ? -9.744 -7.515 44.730 1.00 87.69 116 GLU A N 1
ATOM 918 C CA . GLU A 1 116 ? -11.104 -8.055 44.570 1.00 87.69 116 GLU A CA 1
ATOM 919 C C . GLU A 1 116 ? -11.116 -9.304 43.669 1.00 87.69 116 GLU A C 1
ATOM 921 O O . GLU A 1 116 ? -10.572 -9.314 42.565 1.00 87.69 116 GLU A O 1
ATOM 926 N N . SER A 1 117 ? -11.801 -10.361 44.110 1.00 84.31 117 SER A N 1
ATOM 927 C CA . SER A 1 117 ? -12.100 -11.527 43.267 1.00 84.31 117 SER A CA 1
ATOM 928 C C . SER A 1 117 ? -13.193 -11.218 42.238 1.00 84.31 117 SER A C 1
ATOM 930 O O . SER A 1 117 ? -14.033 -10.340 42.450 1.00 84.31 117 SER A O 1
ATOM 932 N N . ALA A 1 118 ? -13.259 -11.998 41.152 1.00 80.56 118 ALA A N 1
ATOM 933 C CA . ALA A 1 118 ? -14.321 -11.872 40.145 1.00 80.56 118 ALA A CA 1
ATOM 934 C C . ALA A 1 118 ? -15.739 -11.904 40.750 1.00 80.56 118 ALA A C 1
ATOM 936 O O . ALA A 1 118 ? -16.614 -11.149 40.319 1.00 80.56 118 ALA A O 1
ATOM 937 N N . GLN A 1 119 ? -15.963 -12.739 41.772 1.00 84.56 119 GLN A N 1
ATOM 938 C CA . GLN A 1 119 ? -17.252 -12.816 42.462 1.00 84.56 119 GLN A CA 1
ATOM 939 C C . GLN A 1 119 ? -17.544 -11.530 43.243 1.00 84.56 119 GLN A C 1
ATOM 941 O O . GLN A 1 119 ? -18.632 -10.980 43.115 1.00 84.56 119 GLN A O 1
ATOM 946 N N . GLN A 1 120 ? -16.562 -10.996 43.977 1.00 90.75 120 GLN A N 1
ATOM 947 C CA . GLN A 1 120 ? -16.719 -9.736 44.714 1.00 90.75 120 GLN A CA 1
ATOM 948 C C . GLN A 1 120 ? -17.000 -8.556 43.780 1.00 90.75 120 GLN A C 1
ATOM 950 O O . GLN A 1 120 ? -17.865 -7.735 44.082 1.00 90.75 120 GLN A O 1
ATOM 955 N N . VAL A 1 121 ? -16.322 -8.491 42.628 1.00 91.25 121 VAL A N 1
ATOM 956 C CA . VAL A 1 121 ? -16.619 -7.488 41.596 1.00 91.25 121 VAL A CA 1
ATOM 957 C C . VAL A 1 121 ? -18.053 -7.660 41.099 1.00 91.25 121 VAL A C 1
ATOM 959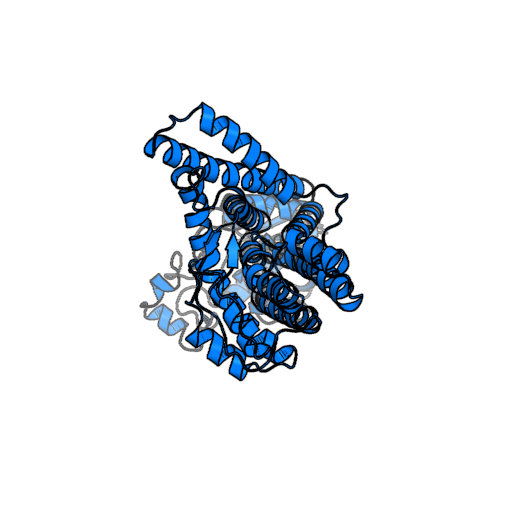 O O . VAL A 1 121 ? -18.791 -6.681 41.065 1.00 91.25 121 VAL A O 1
ATOM 962 N N . THR A 1 122 ? -18.468 -8.888 40.776 1.00 91.44 122 THR A N 1
ATOM 963 C CA . THR A 1 122 ? -19.820 -9.203 40.279 1.00 91.44 122 THR A CA 1
ATOM 964 C C . THR A 1 122 ? -20.912 -8.821 41.280 1.00 91.44 122 THR A C 1
ATOM 966 O O . THR A 1 122 ? -21.908 -8.199 40.903 1.00 91.44 122 THR A O 1
ATOM 969 N N . ASP A 1 123 ? -20.731 -9.148 42.557 1.00 94.25 123 ASP A N 1
ATOM 970 C CA . ASP A 1 123 ? -21.681 -8.815 43.621 1.00 94.25 123 ASP A CA 1
ATOM 971 C C . ASP A 1 123 ? -21.763 -7.301 43.822 1.00 94.25 123 ASP A C 1
ATOM 973 O O . ASP A 1 123 ? -22.854 -6.731 43.863 1.00 94.25 123 ASP A O 1
ATOM 977 N N . ARG A 1 124 ? -20.611 -6.621 43.843 1.00 96.50 124 ARG A N 1
ATOM 978 C CA . ARG A 1 124 ? -20.548 -5.164 43.954 1.00 96.50 124 ARG A CA 1
ATOM 979 C C . ARG A 1 124 ? -21.254 -4.478 42.787 1.00 96.50 124 ARG A C 1
ATOM 981 O O . ARG A 1 124 ? -22.127 -3.649 43.021 1.00 96.50 124 ARG A O 1
ATOM 988 N N . VAL A 1 125 ? -20.925 -4.814 41.539 1.00 96.38 125 VAL A N 1
ATOM 989 C CA . VAL A 1 125 ? -21.563 -4.164 40.379 1.00 96.38 125 VAL A CA 1
ATOM 990 C C . VAL A 1 125 ? -23.048 -4.518 40.260 1.00 96.38 125 VAL A C 1
ATOM 992 O O . VAL A 1 125 ? -23.807 -3.694 39.756 1.00 96.38 125 VAL A O 1
ATOM 995 N N . SER A 1 126 ? -23.485 -5.674 40.783 1.00 96.31 126 SER A N 1
ATOM 996 C CA . SER A 1 126 ? -24.914 -6.015 40.906 1.00 96.31 126 SER A CA 1
ATOM 997 C C . SER A 1 126 ? -25.644 -5.011 41.803 1.00 96.31 126 SER A C 1
ATOM 999 O O . SER A 1 126 ? -26.649 -4.446 41.382 1.00 96.31 126 SER A O 1
ATOM 1001 N N . ILE A 1 127 ? -25.086 -4.703 42.981 1.00 97.62 127 ILE A N 1
ATOM 1002 C CA . ILE A 1 127 ? -25.623 -3.669 43.884 1.00 97.62 127 ILE A CA 1
ATOM 1003 C C . ILE A 1 127 ? -25.647 -2.303 43.182 1.00 97.62 127 ILE A C 1
ATOM 1005 O O . ILE A 1 127 ? -26.596 -1.534 43.326 1.00 97.62 127 ILE A O 1
ATOM 1009 N N . GLY A 1 128 ? -24.613 -1.992 42.394 1.00 97.38 128 GLY A N 1
ATOM 1010 C CA . GLY A 1 128 ? -24.569 -0.773 41.586 1.00 97.38 128 GLY A CA 1
ATOM 1011 C C . GLY A 1 128 ? -25.717 -0.681 40.578 1.00 97.38 128 GLY A C 1
ATOM 1012 O O . GLY A 1 128 ? -26.368 0.361 40.492 1.00 97.38 128 GLY A O 1
ATOM 1013 N N . LEU A 1 129 ? -26.002 -1.769 39.856 1.00 97.06 129 LEU A N 1
ATOM 1014 C CA . LEU A 1 129 ? -27.111 -1.829 38.903 1.00 97.06 129 LEU A CA 1
ATOM 1015 C C . LEU A 1 129 ? -28.469 -1.701 39.604 1.00 97.06 129 LEU A C 1
ATOM 1017 O O . LEU A 1 129 ? -29.308 -0.937 39.136 1.00 97.06 129 LEU A O 1
ATOM 1021 N N . GLU A 1 130 ? -28.666 -2.370 40.743 1.00 96.62 130 GLU A N 1
ATOM 1022 C CA . GLU A 1 130 ? -29.882 -2.245 41.561 1.00 96.62 130 GLU A CA 1
ATOM 1023 C C . GLU A 1 130 ? -30.123 -0.800 42.005 1.00 96.62 130 GLU A C 1
ATOM 1025 O O . GLU A 1 130 ? -31.222 -0.270 41.839 1.00 96.62 130 GLU A O 1
ATOM 1030 N N . LYS A 1 131 ? -29.085 -0.125 42.517 1.00 96.44 131 LYS A N 1
ATOM 1031 C CA . LYS A 1 131 ? -29.167 1.288 42.915 1.00 96.44 131 LYS A CA 1
ATOM 1032 C C . LYS A 1 131 ? -29.511 2.191 41.736 1.00 96.44 131 LYS A C 1
ATOM 1034 O O . LYS A 1 131 ? -30.360 3.070 41.875 1.00 96.44 131 LYS A O 1
ATOM 1039 N N . THR A 1 132 ? -28.867 1.980 40.587 1.00 96.25 132 THR A N 1
ATOM 1040 C CA . THR A 1 132 ? -29.158 2.719 39.354 1.00 96.25 132 THR A CA 1
ATOM 1041 C C . THR A 1 132 ? -30.603 2.505 38.909 1.00 96.25 132 THR A C 1
ATOM 1043 O O . THR A 1 132 ? -31.300 3.483 38.649 1.00 96.25 132 THR A O 1
ATOM 1046 N N . ALA A 1 133 ? -31.074 1.259 38.872 1.00 95.31 133 ALA A N 1
ATOM 1047 C CA . ALA A 1 133 ? -32.433 0.918 38.467 1.00 95.31 133 ALA A CA 1
ATOM 1048 C C . ALA A 1 133 ? -33.479 1.523 39.414 1.00 95.31 133 ALA A C 1
ATOM 1050 O O . ALA A 1 133 ? -34.438 2.150 38.962 1.00 95.31 133 ALA A O 1
ATOM 1051 N N . ALA A 1 134 ? -33.268 1.394 40.727 1.00 95.38 134 ALA A N 1
ATOM 1052 C CA . ALA A 1 134 ? -34.162 1.928 41.747 1.00 95.38 134 ALA A CA 1
ATOM 1053 C C . ALA A 1 134 ? -34.238 3.461 41.702 1.00 95.38 134 ALA A C 1
ATOM 1055 O O . ALA A 1 134 ? -35.330 4.028 41.776 1.00 95.38 134 ALA A O 1
ATOM 1056 N N . ASP A 1 135 ? -33.099 4.146 41.553 1.00 96.56 135 ASP A N 1
ATOM 1057 C CA . ASP A 1 135 ? -33.078 5.606 41.447 1.00 96.56 135 ASP A CA 1
ATOM 1058 C C . ASP A 1 135 ? -33.726 6.095 40.147 1.00 96.56 135 ASP A C 1
ATOM 1060 O O . ASP A 1 135 ? -34.559 7.001 40.186 1.00 96.56 135 ASP A O 1
ATOM 1064 N N . ALA A 1 136 ? -33.408 5.466 39.014 1.00 95.50 136 ALA A N 1
ATOM 1065 C CA . ALA A 1 136 ? -33.979 5.831 37.724 1.00 95.50 136 ALA A CA 1
ATOM 1066 C C . ALA A 1 136 ? -35.499 5.610 37.697 1.00 95.50 136 ALA A C 1
ATOM 1068 O O . ALA A 1 136 ? -36.234 6.479 37.229 1.00 95.50 136 ALA A O 1
ATOM 1069 N N . ALA A 1 137 ? -35.986 4.507 38.277 1.00 94.38 137 ALA A N 1
ATOM 1070 C CA . ALA A 1 137 ? -37.415 4.241 38.417 1.00 94.38 137 ALA A CA 1
ATOM 1071 C C . ALA A 1 137 ? -38.094 5.273 39.329 1.00 94.38 137 ALA A C 1
ATOM 1073 O O . ALA A 1 137 ? -39.134 5.825 38.974 1.00 94.38 137 ALA A O 1
ATOM 1074 N N . ARG A 1 138 ? -37.476 5.598 40.473 1.00 96.56 138 ARG A N 1
ATOM 1075 C CA . ARG A 1 138 ? -37.973 6.620 41.407 1.00 96.56 138 ARG A CA 1
ATOM 1076 C C . ARG A 1 138 ? -38.064 8.005 40.762 1.00 96.56 138 ARG A C 1
ATOM 1078 O O . ARG A 1 138 ? -38.985 8.754 41.074 1.00 96.56 138 ARG A O 1
ATOM 1085 N N . ARG A 1 139 ? -37.107 8.356 39.897 1.00 96.50 139 ARG A N 1
ATOM 1086 C CA . ARG A 1 139 ? -37.065 9.642 39.178 1.00 96.50 139 ARG A CA 1
ATOM 1087 C C . ARG A 1 139 ? -37.861 9.638 37.869 1.00 96.50 139 ARG A C 1
ATOM 1089 O O . ARG A 1 139 ? -38.032 10.700 37.282 1.00 96.50 139 ARG A O 1
ATOM 1096 N N . GLY A 1 140 ? -38.379 8.485 37.444 1.00 95.94 140 GLY A N 1
ATOM 1097 C CA . GLY A 1 140 ? -39.194 8.348 36.238 1.00 95.94 140 GLY A CA 1
ATOM 1098 C C . GLY A 1 140 ? -38.408 8.442 34.928 1.00 95.94 140 GLY A C 1
ATOM 1099 O O . GLY A 1 140 ? -38.984 8.833 33.919 1.00 95.94 140 GLY A O 1
ATOM 1100 N N . PHE A 1 141 ? -37.116 8.102 34.928 1.00 97.12 141 PHE A N 1
ATOM 1101 C CA . PHE A 1 141 ? -36.295 8.128 33.716 1.00 97.12 141 PHE A CA 1
ATOM 1102 C C . PHE A 1 141 ? -36.571 6.919 32.818 1.00 97.12 141 PHE A C 1
ATOM 1104 O O . PHE A 1 141 ? -36.550 5.770 33.267 1.00 97.12 141 PHE A O 1
ATOM 1111 N N . GLY A 1 142 ? -36.795 7.172 31.531 1.00 94.62 142 GLY A N 1
ATOM 1112 C CA . GLY A 1 142 ? -36.974 6.156 30.499 1.00 94.62 142 GLY A CA 1
ATOM 1113 C C . GLY A 1 142 ? -35.653 5.636 29.930 1.00 94.62 142 GLY A C 1
ATOM 1114 O O . GLY A 1 142 ? -35.533 4.430 29.691 1.00 94.62 142 GLY A O 1
ATOM 1115 N N . ARG A 1 143 ? -34.659 6.517 29.749 1.00 97.81 143 ARG A N 1
ATOM 1116 C CA . ARG A 1 143 ? -33.330 6.176 29.222 1.00 97.81 143 ARG A CA 1
ATOM 1117 C C . ARG A 1 143 ? -32.212 6.889 29.973 1.00 97.81 143 ARG A C 1
ATOM 1119 O O . ARG A 1 143 ? -32.143 8.119 29.994 1.00 97.81 143 ARG A O 1
ATOM 1126 N N . VAL A 1 144 ? -31.264 6.114 30.492 1.00 98.50 144 VAL A N 1
ATOM 1127 C CA . VAL A 1 144 ? -30.123 6.641 31.255 1.00 98.50 144 VAL A CA 1
ATOM 1128 C C . VAL A 1 144 ? -28.787 6.131 30.718 1.00 98.50 144 VAL A C 1
ATOM 1130 O O . VAL A 1 144 ? -28.680 5.023 30.190 1.00 98.50 144 VAL A O 1
ATOM 1133 N N . GLY A 1 145 ? -27.749 6.953 30.849 1.00 98.31 145 GLY A N 1
ATOM 1134 C CA . GLY A 1 145 ? -26.370 6.566 30.565 1.00 98.31 145 GLY A CA 1
ATOM 1135 C C . GLY A 1 145 ? -25.721 5.934 31.793 1.00 98.31 145 GLY A C 1
ATOM 1136 O O . GLY A 1 145 ? -25.956 6.375 32.915 1.00 98.31 145 GLY A O 1
ATOM 1137 N N . VAL A 1 146 ? -24.875 4.926 31.602 1.00 98.62 146 VAL A N 1
ATOM 1138 C CA . VAL A 1 146 ? -24.064 4.322 32.665 1.00 98.62 146 VAL A CA 1
ATOM 1139 C C . VAL A 1 146 ? -22.607 4.298 32.221 1.00 98.62 146 VAL A C 1
ATOM 1141 O O . VAL A 1 146 ? -22.272 3.586 31.283 1.00 98.62 146 VAL A O 1
ATOM 1144 N N . VAL A 1 147 ? -21.721 5.051 32.878 1.00 98.62 147 VAL A N 1
ATOM 1145 C CA . VAL A 1 147 ? -20.294 5.110 32.506 1.00 98.62 147 VAL A CA 1
ATOM 1146 C C . VAL A 1 147 ? -19.417 4.417 33.546 1.00 98.62 147 VAL A C 1
ATOM 1148 O O . VAL A 1 147 ? -19.279 4.877 34.684 1.00 98.62 147 VAL A O 1
ATOM 1151 N N . SER A 1 148 ? -18.783 3.320 33.136 1.00 98.31 148 SER A N 1
ATOM 1152 C CA . SER A 1 148 ? -17.973 2.445 33.990 1.00 98.31 148 SER A CA 1
ATOM 1153 C C . SER A 1 148 ? -16.700 1.980 33.253 1.00 98.31 148 SER A C 1
ATOM 1155 O O . SER A 1 148 ? -16.127 2.722 32.444 1.00 98.31 148 SER A O 1
ATOM 1157 N N . HIS A 1 149 ? -16.200 0.789 33.572 1.00 97.44 149 HIS A N 1
ATOM 1158 C CA . HIS A 1 149 ? -14.907 0.257 33.151 1.00 97.44 149 HIS A CA 1
ATOM 1159 C C . HIS A 1 149 ? -15.049 -1.112 32.496 1.00 97.44 149 HIS A C 1
ATOM 1161 O O . HIS A 1 149 ? -16.115 -1.719 32.531 1.00 97.44 149 HIS A O 1
ATOM 1167 N N . GLY A 1 150 ? -13.964 -1.598 31.893 1.00 91.81 150 GLY A N 1
ATOM 1168 C CA . GLY A 1 150 ? -13.985 -2.869 31.175 1.00 91.81 150 GLY A CA 1
ATOM 1169 C C . GLY A 1 150 ? -14.343 -4.040 32.088 1.00 91.81 150 GLY A C 1
ATOM 1170 O O . GLY A 1 150 ? -15.269 -4.779 31.770 1.00 91.81 150 GLY A O 1
ATOM 1171 N N . GLY A 1 151 ? -13.654 -4.187 33.226 1.00 90.50 151 GLY A N 1
ATOM 1172 C CA . GLY A 1 151 ? -13.889 -5.301 34.151 1.00 90.50 151 GLY A CA 1
ATOM 1173 C C . GLY A 1 151 ? -15.289 -5.269 34.756 1.00 90.50 151 GLY A C 1
ATOM 1174 O O . GLY A 1 151 ? -16.023 -6.252 34.692 1.00 90.50 151 GLY A O 1
ATOM 1175 N N . ALA A 1 152 ? -15.698 -4.104 35.254 1.00 94.75 152 ALA A N 1
ATOM 1176 C CA . ALA A 1 152 ? -17.027 -3.902 35.827 1.00 94.75 152 ALA A CA 1
ATOM 1177 C C . ALA A 1 152 ? -18.177 -4.220 34.846 1.00 94.75 152 ALA A C 1
ATOM 1179 O O . ALA A 1 152 ? -19.131 -4.898 35.226 1.00 94.75 152 ALA A O 1
ATOM 1180 N N . LEU A 1 153 ? -18.089 -3.772 33.585 1.00 96.06 153 LEU A N 1
ATOM 1181 C CA . LEU A 1 153 ? -19.117 -4.062 32.577 1.00 96.06 153 LEU A CA 1
ATOM 1182 C C . LEU A 1 153 ? -19.130 -5.539 32.172 1.00 96.06 153 LEU A C 1
ATOM 1184 O O . LEU A 1 153 ? -20.208 -6.116 32.055 1.00 96.06 153 LEU A O 1
ATOM 1188 N N . MET A 1 154 ? -17.957 -6.161 32.007 1.00 93.88 154 MET A N 1
ATOM 1189 C CA . MET A 1 154 ? -17.860 -7.598 31.729 1.00 93.88 154 MET A CA 1
ATOM 1190 C C . MET A 1 154 ? -18.491 -8.431 32.849 1.00 93.88 154 MET A C 1
ATOM 1192 O O . MET A 1 154 ? -19.276 -9.329 32.563 1.00 93.88 154 MET A O 1
ATOM 1196 N N . ALA A 1 155 ? -18.213 -8.103 34.117 1.00 92.31 155 ALA A N 1
ATOM 1197 C CA . ALA A 1 155 ? -18.792 -8.789 35.274 1.00 92.31 155 ALA A CA 1
ATOM 1198 C C . ALA A 1 155 ? -20.323 -8.686 35.298 1.00 92.31 155 ALA A C 1
ATOM 1200 O O . ALA A 1 155 ? -21.022 -9.682 35.486 1.00 92.31 155 ALA A O 1
ATOM 1201 N N . LEU A 1 156 ? -20.844 -7.478 35.066 1.00 94.75 156 LEU A N 1
ATOM 1202 C CA . LEU A 1 156 ? -22.279 -7.221 35.049 1.00 94.75 156 LEU A CA 1
ATOM 1203 C C . LEU A 1 156 ? -22.980 -8.008 33.934 1.00 94.75 156 LEU A C 1
ATOM 1205 O O . LEU A 1 156 ? -23.982 -8.683 34.171 1.00 94.75 156 LEU A O 1
ATOM 1209 N N . LEU A 1 157 ? -22.440 -7.934 32.718 1.00 96.06 157 LEU A N 1
ATOM 1210 C CA . LEU A 1 157 ? -23.045 -8.535 31.533 1.00 96.06 157 LEU A CA 1
ATOM 1211 C C . LEU A 1 157 ? -22.885 -10.056 31.495 1.00 96.06 157 LEU A C 1
ATOM 1213 O O . LEU A 1 157 ? -23.787 -10.739 31.021 1.00 96.06 157 LEU A O 1
ATOM 1217 N N . ALA A 1 158 ? -21.813 -10.607 32.063 1.00 93.19 158 ALA A N 1
ATOM 1218 C CA . ALA A 1 158 ? -21.673 -12.053 32.224 1.00 93.19 158 ALA A CA 1
ATOM 1219 C C . ALA A 1 158 ? -22.802 -12.653 33.076 1.00 93.19 158 ALA A C 1
ATOM 1221 O O . ALA A 1 158 ? -23.218 -13.784 32.839 1.00 93.19 158 ALA A O 1
ATOM 1222 N N . LYS A 1 159 ? -23.310 -11.895 34.058 1.00 94.88 159 LYS A N 1
ATOM 1223 C CA . LYS A 1 159 ? -24.395 -12.335 34.942 1.00 94.88 159 LYS A CA 1
ATOM 1224 C C . LYS A 1 159 ? -25.783 -12.051 34.365 1.00 94.88 159 LYS A C 1
ATOM 1226 O O . LYS A 1 159 ? -26.646 -12.925 34.399 1.00 94.88 159 LYS A O 1
ATOM 1231 N N . TYR A 1 160 ? -26.002 -10.844 33.847 1.00 96.50 160 TYR A N 1
ATOM 1232 C CA . TYR A 1 160 ? -27.344 -10.364 33.490 1.00 96.50 160 TYR A CA 1
ATOM 1233 C C . TYR A 1 160 ? -27.581 -10.175 31.986 1.00 96.50 160 TYR A C 1
ATOM 1235 O O . TYR A 1 160 ? -28.720 -9.975 31.575 1.00 96.50 160 TYR A O 1
ATOM 1243 N N . GLY A 1 161 ? -26.538 -10.209 31.157 1.00 96.31 161 GLY A N 1
ATOM 1244 C CA . GLY A 1 161 ? -26.622 -9.915 29.726 1.00 96.31 161 GLY A CA 1
ATOM 1245 C C . GLY A 1 161 ? -27.294 -11.021 28.911 1.00 96.31 161 GLY A C 1
ATOM 1246 O O . GLY A 1 161 ? -27.092 -12.215 29.161 1.00 96.31 161 GLY A O 1
ATOM 1247 N N . ARG A 1 162 ? -28.072 -10.616 27.899 1.00 96.25 162 ARG A N 1
ATOM 1248 C CA . ARG A 1 162 ? -28.682 -11.503 26.895 1.00 96.25 162 ARG A CA 1
ATOM 1249 C C . ARG A 1 162 ? -28.398 -11.017 25.467 1.00 96.25 162 ARG A C 1
ATOM 1251 O O . ARG A 1 162 ? -28.578 -9.827 25.206 1.00 96.25 162 ARG A O 1
ATOM 1258 N N . PRO A 1 163 ? -28.016 -11.905 24.524 1.00 94.69 163 PRO A N 1
ATOM 1259 C CA . PRO A 1 163 ? -27.806 -13.351 24.691 1.00 94.69 163 PRO A CA 1
ATOM 1260 C C . PRO A 1 163 ? -26.626 -13.664 25.621 1.00 94.69 163 PRO A C 1
ATOM 1262 O O . PRO A 1 163 ? -25.730 -12.838 25.760 1.00 94.69 163 PRO A O 1
ATOM 1265 N N . GLU A 1 164 ? -26.639 -14.835 26.263 1.00 91.94 164 GLU A N 1
ATOM 1266 C CA . GLU A 1 164 ? -25.583 -15.235 27.203 1.00 91.94 164 GLU A CA 1
ATOM 1267 C C . GLU A 1 164 ? -24.211 -15.300 26.516 1.00 91.94 164 GLU A C 1
ATOM 1269 O O . GLU A 1 164 ? -24.069 -15.843 25.418 1.00 91.94 164 GLU A O 1
ATOM 1274 N N . ARG A 1 165 ? -23.193 -14.744 27.181 1.00 88.62 165 ARG A N 1
ATOM 1275 C CA . ARG A 1 165 ? -21.778 -14.840 26.796 1.00 88.62 165 ARG A CA 1
ATOM 1276 C C . ARG A 1 165 ? -20.934 -15.011 28.046 1.00 88.62 165 ARG A C 1
ATOM 1278 O O . ARG A 1 165 ? -21.346 -14.616 29.138 1.00 88.62 165 ARG A O 1
ATOM 1285 N N . ASP A 1 166 ? -19.745 -15.570 27.869 1.00 83.25 166 ASP A N 1
ATOM 1286 C CA . ASP A 1 166 ? -18.753 -15.611 28.933 1.00 83.25 166 ASP A CA 1
ATOM 1287 C C . ASP A 1 166 ? -18.218 -14.203 29.258 1.00 83.25 166 ASP A C 1
ATOM 1289 O O . ASP A 1 166 ? -18.469 -13.223 28.553 1.00 83.25 166 ASP A O 1
ATOM 1293 N N . TYR A 1 167 ? -17.470 -14.095 30.356 1.00 81.44 167 TYR A N 1
ATOM 1294 C CA . TYR A 1 167 ? -16.944 -12.824 30.857 1.00 81.44 167 TYR A CA 1
ATOM 1295 C C . TYR A 1 167 ? -16.183 -12.020 29.792 1.00 81.44 167 TYR A C 1
ATOM 1297 O O . TYR A 1 167 ? -16.407 -10.821 29.635 1.00 81.44 167 TYR A O 1
ATOM 1305 N N . TYR A 1 168 ? -15.313 -12.678 29.021 1.00 81.44 168 TYR A N 1
ATOM 1306 C CA . TYR A 1 168 ? -14.513 -12.011 27.993 1.00 81.44 168 TYR A CA 1
ATOM 1307 C C . TYR A 1 168 ? -15.283 -11.747 26.694 1.00 81.44 168 TYR A C 1
ATOM 1309 O O . TYR A 1 168 ? -14.917 -10.826 25.964 1.00 81.44 168 TYR A O 1
ATOM 1317 N N . GLY A 1 169 ? -16.370 -12.471 26.422 1.00 82.19 169 GLY A N 1
ATOM 1318 C CA . GLY A 1 169 ? -17.293 -12.200 25.317 1.00 82.19 169 GLY A CA 1
ATOM 1319 C C . GLY A 1 169 ? -18.035 -10.864 25.443 1.00 82.19 169 GLY A C 1
ATOM 1320 O O . GLY A 1 169 ? -18.617 -10.388 24.466 1.00 82.19 169 GLY A O 1
ATOM 1321 N N . TRP A 1 170 ? -17.979 -10.236 26.620 1.00 90.12 170 TRP A N 1
ATOM 1322 C CA . TRP A 1 170 ? -18.499 -8.892 26.892 1.00 90.12 170 TRP A CA 1
ATOM 1323 C C . TRP A 1 170 ? -17.434 -7.791 26.864 1.00 90.12 170 TRP A C 1
ATOM 1325 O O . TRP A 1 170 ? -17.724 -6.630 27.169 1.00 90.12 170 TRP A O 1
ATOM 1335 N N . MET A 1 171 ? -16.190 -8.123 26.518 1.00 87.44 171 MET A N 1
ATOM 1336 C CA . MET A 1 171 ? -15.116 -7.141 26.460 1.00 87.44 171 MET A CA 1
ATOM 1337 C C . MET A 1 171 ? -15.406 -6.085 25.386 1.00 87.44 171 MET A C 1
ATOM 1339 O O . MET A 1 171 ? -15.589 -6.401 24.215 1.00 87.44 171 MET A O 1
ATOM 1343 N N . CYS A 1 172 ? -15.383 -4.812 25.778 1.00 88.19 172 CYS A N 1
ATOM 1344 C CA . CYS A 1 172 ? -15.549 -3.676 24.873 1.00 88.19 172 CYS A CA 1
ATOM 1345 C C . CYS A 1 172 ? -14.313 -2.756 24.898 1.00 88.19 172 CYS A C 1
ATOM 1347 O O . CYS A 1 172 ? -13.643 -2.649 25.937 1.00 88.19 172 CYS A O 1
ATOM 1349 N N . PRO A 1 173 ? -13.974 -2.082 23.782 1.00 91.31 173 PRO A N 1
ATOM 1350 C CA . PRO A 1 173 ? -12.859 -1.137 23.727 1.00 91.31 173 PRO A CA 1
ATOM 1351 C C . PRO A 1 173 ? -13.152 0.139 24.535 1.00 91.31 173 PRO A C 1
ATOM 1353 O O . PRO A 1 173 ? -14.262 0.352 25.021 1.00 91.31 173 PRO A O 1
ATOM 1356 N N . ASN A 1 174 ? -12.153 1.011 24.706 1.00 93.69 174 ASN A N 1
ATOM 1357 C CA . ASN A 1 174 ? -12.382 2.340 25.287 1.00 93.69 174 ASN A CA 1
ATOM 1358 C C . ASN A 1 174 ? -13.432 3.118 24.473 1.00 93.69 174 ASN A C 1
ATOM 1360 O O . ASN A 1 174 ? -13.421 3.060 23.247 1.00 93.69 174 ASN A O 1
ATOM 1364 N N . CYS A 1 175 ? -14.333 3.837 25.150 1.00 95.19 175 CYS A N 1
ATOM 1365 C CA . CYS A 1 175 ? -15.536 4.438 24.549 1.00 95.19 175 CYS A CA 1
ATOM 1366 C C . CYS A 1 175 ? -16.462 3.443 23.818 1.00 95.19 175 CYS A C 1
ATOM 1368 O O . CYS A 1 175 ? -17.368 3.872 23.108 1.00 95.19 175 CYS A O 1
ATOM 1370 N N . GLY A 1 176 ? -16.255 2.134 23.966 1.00 94.38 176 GLY A N 1
ATOM 1371 C CA . GLY A 1 176 ? -17.205 1.107 23.560 1.00 94.38 176 GLY A CA 1
ATOM 1372 C C . GLY A 1 176 ? -18.242 0.836 24.648 1.00 94.38 176 GLY A C 1
ATOM 1373 O O . GLY A 1 176 ? -18.123 1.333 25.770 1.00 94.38 176 GLY A O 1
ATOM 1374 N N . GLY A 1 177 ? -19.271 0.063 24.323 1.00 95.50 177 GLY A N 1
ATOM 1375 C CA . GLY A 1 177 ? -20.398 -0.142 25.216 1.00 95.50 177 GLY A CA 1
ATOM 1376 C C . GLY A 1 177 ? -21.569 -0.886 24.591 1.00 95.50 177 GLY A C 1
ATOM 1377 O O . GLY A 1 177 ? -21.445 -1.487 23.528 1.00 95.50 177 GLY A O 1
ATOM 1378 N N . PHE A 1 178 ? -22.716 -0.818 25.258 1.00 96.75 178 PHE A N 1
ATOM 1379 C CA . PHE A 1 178 ? -23.921 -1.559 24.911 1.00 96.75 178 PHE A CA 1
ATOM 1380 C C . PHE A 1 178 ? -25.167 -0.713 25.168 1.00 96.75 178 PHE A C 1
ATOM 1382 O O . PHE A 1 178 ? -25.278 -0.059 26.207 1.00 96.75 178 PHE A O 1
ATOM 1389 N N . ARG A 1 179 ? -26.130 -0.759 24.247 1.00 97.06 179 ARG A N 1
ATOM 1390 C CA . ARG A 1 179 ? -27.505 -0.326 24.507 1.00 97.06 179 ARG A CA 1
ATOM 1391 C C . ARG A 1 179 ? -28.307 -1.543 24.928 1.00 97.06 179 ARG A C 1
ATOM 1393 O O . ARG A 1 179 ? -28.319 -2.534 24.200 1.00 97.06 179 ARG A O 1
ATOM 1400 N N . ALA A 1 180 ? -28.965 -1.467 26.075 1.00 97.50 180 ALA A N 1
ATOM 1401 C CA . ALA A 1 180 ? -29.696 -2.587 26.640 1.00 97.50 180 ALA A CA 1
ATOM 1402 C C . ALA A 1 180 ? -31.054 -2.156 27.187 1.00 97.50 180 ALA A C 1
ATOM 1404 O O . ALA A 1 180 ? -31.193 -1.073 27.755 1.00 97.50 180 ALA A O 1
ATOM 1405 N N . GLU A 1 181 ? -32.040 -3.035 27.073 1.00 97.75 181 GLU A N 1
ATOM 1406 C CA . GLU A 1 181 ? -33.274 -2.934 27.839 1.00 97.75 181 GLU A CA 1
ATOM 1407 C C . GLU A 1 181 ? -33.106 -3.671 29.172 1.00 97.75 181 GLU A C 1
ATOM 1409 O O . GLU A 1 181 ? -32.763 -4.852 29.196 1.00 97.75 181 GLU A O 1
ATOM 1414 N N . LEU A 1 182 ? -33.329 -2.960 30.279 1.00 96.62 182 LEU A N 1
ATOM 1415 C CA . LEU A 1 182 ? -33.317 -3.514 31.628 1.00 96.62 182 LEU A CA 1
ATOM 1416 C C . LEU A 1 182 ? -34.723 -3.966 32.031 1.00 96.62 182 LEU A C 1
ATOM 1418 O O . LEU A 1 182 ? -35.656 -3.147 32.073 1.00 96.62 182 LEU A O 1
ATOM 1422 N N . ASN A 1 183 ? -34.824 -5.232 32.433 1.00 92.69 183 ASN A N 1
ATOM 1423 C CA . ASN A 1 183 ? -35.949 -5.758 33.191 1.00 92.69 183 ASN A CA 1
ATOM 1424 C C . ASN A 1 183 ? -35.760 -5.429 34.689 1.00 92.69 183 ASN A C 1
ATOM 1426 O O . ASN A 1 183 ? -34.821 -5.934 35.303 1.00 92.69 183 ASN A O 1
ATOM 1430 N N . PRO A 1 184 ? -36.619 -4.595 35.301 1.00 82.62 184 PRO A N 1
ATOM 1431 C CA . PRO A 1 184 ? -36.409 -4.113 36.667 1.00 82.62 184 PRO A CA 1
ATOM 1432 C C . PRO A 1 184 ? -36.597 -5.191 37.746 1.00 82.62 184 PRO A C 1
ATOM 1434 O O . PRO A 1 184 ? -36.043 -5.040 38.830 1.00 82.62 184 PRO A O 1
ATOM 1437 N N . ASP A 1 185 ? -37.336 -6.267 37.461 1.00 84.94 185 ASP A N 1
ATOM 1438 C CA . ASP A 1 185 ? -37.635 -7.316 38.444 1.00 84.94 185 ASP A CA 1
ATOM 1439 C C . ASP A 1 185 ? -36.525 -8.373 38.520 1.00 84.94 185 ASP A C 1
ATOM 1441 O O . ASP A 1 185 ? -36.284 -8.968 39.568 1.00 84.94 185 ASP A O 1
ATOM 1445 N N . THR A 1 186 ? -35.848 -8.621 37.396 1.00 91.44 186 THR A N 1
ATOM 1446 C CA . THR A 1 186 ? -34.820 -9.674 37.263 1.00 91.44 186 THR A CA 1
ATOM 1447 C C . THR A 1 186 ? -33.411 -9.130 37.058 1.00 91.44 186 THR A C 1
ATOM 1449 O O . THR A 1 186 ? -32.446 -9.890 37.124 1.00 91.44 186 THR A O 1
ATOM 1452 N N . LEU A 1 187 ? -33.295 -7.827 36.790 1.00 93.56 187 LEU A N 1
ATOM 1453 C CA . LEU A 1 187 ? -32.091 -7.132 36.336 1.00 93.56 187 LEU A CA 1
ATOM 1454 C C . LEU A 1 187 ? -31.528 -7.624 34.998 1.00 93.56 187 LEU A C 1
ATOM 1456 O O . LEU A 1 187 ? -30.424 -7.230 34.628 1.00 93.56 187 LEU A O 1
ATOM 1460 N N . GLU A 1 188 ? -32.267 -8.455 34.259 1.00 96.88 188 GLU A N 1
ATOM 1461 C CA . GLU A 1 188 ? -31.839 -8.926 32.945 1.00 96.88 188 GLU A CA 1
ATOM 1462 C C . GLU A 1 188 ? -31.629 -7.745 31.982 1.00 96.88 188 GLU A C 1
ATOM 1464 O O . GLU A 1 188 ? -32.445 -6.822 31.917 1.00 96.88 188 GLU A O 1
ATOM 1469 N N . LEU A 1 189 ? -30.513 -7.784 31.249 1.00 97.56 189 LEU A N 1
ATOM 1470 C CA . LEU A 1 189 ? -30.078 -6.774 30.290 1.00 97.56 189 LEU A CA 1
ATOM 1471 C C . LEU A 1 189 ? -30.138 -7.354 28.876 1.00 97.56 189 LEU A C 1
ATOM 1473 O O . LEU A 1 189 ? -29.199 -8.010 28.415 1.00 97.56 189 LEU A O 1
ATOM 1477 N N . THR A 1 190 ? -31.227 -7.082 28.167 1.00 97.75 190 THR A N 1
ATOM 1478 C CA . THR A 1 190 ? -31.393 -7.497 26.771 1.00 97.75 190 THR A CA 1
ATOM 1479 C C . THR A 1 190 ? -30.645 -6.538 25.859 1.00 97.75 190 THR A C 1
ATOM 1481 O O . THR A 1 190 ? -31.019 -5.371 25.744 1.00 97.75 190 THR A O 1
ATOM 1484 N N . ILE A 1 191 ? -29.579 -7.011 25.210 1.00 97.25 191 ILE A N 1
ATOM 1485 C CA . ILE A 1 191 ? -28.728 -6.168 24.367 1.00 97.25 191 ILE A CA 1
ATOM 1486 C C . ILE A 1 191 ? -29.426 -5.859 23.043 1.00 97.25 191 ILE A C 1
ATOM 1488 O O . ILE A 1 191 ? -29.775 -6.754 22.278 1.00 97.25 191 ILE A O 1
ATOM 1492 N N . LEU A 1 192 ? -29.593 -4.566 22.774 1.00 92.81 192 LEU A N 1
ATOM 1493 C CA . LEU A 1 192 ? -30.213 -4.026 21.566 1.00 92.81 192 LEU A CA 1
ATOM 1494 C C . LEU A 1 192 ? -29.170 -3.596 20.531 1.00 92.81 192 LEU A C 1
ATOM 1496 O O . LEU A 1 192 ? -29.424 -3.670 19.333 1.00 92.81 192 LEU A O 1
ATOM 1500 N N . GLU A 1 193 ? -28.020 -3.095 20.986 1.00 89.50 193 GLU A N 1
ATOM 1501 C CA . GLU A 1 193 ? -26.951 -2.586 20.123 1.00 89.50 193 GLU A CA 1
ATOM 1502 C C . GLU A 1 193 ? -25.596 -2.637 20.842 1.00 89.50 193 GLU A C 1
ATOM 1504 O O . GLU A 1 193 ? -25.525 -2.465 22.061 1.00 89.50 193 GLU A O 1
ATOM 1509 N N . GLU A 1 194 ? -24.516 -2.835 20.085 1.00 91.31 194 GLU A N 1
ATOM 1510 C CA . GLU A 1 194 ? -23.140 -2.775 20.582 1.00 91.31 194 GLU A CA 1
ATOM 1511 C C . GLU A 1 194 ? -22.408 -1.569 19.996 1.00 91.31 194 GLU A C 1
ATOM 1513 O O . GLU A 1 194 ? -22.320 -1.402 18.780 1.00 91.31 194 GLU A O 1
ATOM 1518 N N . TYR A 1 195 ? -21.806 -0.762 20.862 1.00 86.38 195 TYR A N 1
ATOM 1519 C CA . TYR A 1 195 ? -20.963 0.356 20.470 1.00 86.38 195 TYR A CA 1
ATOM 1520 C C . TYR A 1 195 ? -19.505 -0.078 20.516 1.00 86.38 195 TYR A C 1
ATOM 1522 O O . TYR A 1 195 ? -18.944 -0.334 21.579 1.00 86.38 195 TYR A O 1
ATOM 1530 N N . ARG A 1 196 ? -18.842 -0.113 19.365 1.00 76.62 196 ARG A N 1
ATOM 1531 C CA . ARG A 1 196 ? -17.436 -0.531 19.274 1.00 76.62 196 ARG A CA 1
ATOM 1532 C C . ARG A 1 196 ? -16.419 0.605 19.454 1.00 76.62 196 ARG A C 1
ATOM 1534 O O . ARG A 1 196 ? -15.273 0.478 19.057 1.00 76.62 196 ARG A O 1
ATOM 1541 N N . GLY A 1 197 ? -16.810 1.732 20.052 1.00 56.28 197 GLY A N 1
ATOM 1542 C CA . GLY A 1 197 ? -15.866 2.793 20.430 1.00 56.28 197 GLY A CA 1
ATOM 1543 C C . GLY A 1 197 ? -15.112 3.426 19.259 1.00 56.28 197 GLY A C 1
ATOM 1544 O O . GLY A 1 197 ? -13.887 3.478 19.260 1.00 56.28 197 GLY A O 1
ATOM 1545 N N . GLY A 1 198 ? -15.844 3.941 18.268 1.00 51.75 198 GLY A N 1
ATOM 1546 C CA . GLY A 1 198 ? -15.274 4.597 17.083 1.00 51.75 198 GLY A CA 1
ATOM 1547 C C . GLY A 1 198 ? -15.055 3.679 15.875 1.00 51.75 198 GLY A C 1
ATOM 1548 O O . GLY A 1 198 ? -14.760 4.181 14.794 1.00 51.75 198 GLY A O 1
ATOM 1549 N N . GLU A 1 199 ? -15.290 2.371 15.999 1.00 45.34 199 GLU A N 1
ATOM 1550 C CA . GLU A 1 199 ? -15.226 1.401 14.887 1.00 45.34 199 GLU A CA 1
ATOM 1551 C C . GLU A 1 199 ? -16.475 1.408 13.977 1.00 45.34 199 GLU A C 1
ATOM 1553 O O . GLU A 1 199 ? -16.870 0.387 13.423 1.00 45.34 199 GLU A O 1
ATOM 1558 N N . GLY A 1 200 ? -17.115 2.567 13.795 1.00 41.91 200 GLY A N 1
ATOM 1559 C CA . GLY A 1 200 ? -17.952 2.799 12.609 1.00 41.91 200 GLY A CA 1
ATOM 1560 C C . GLY A 1 200 ? -17.105 3.101 11.364 1.00 41.91 200 GLY A C 1
ATOM 1561 O O . GLY A 1 200 ? -17.569 2.952 10.237 1.00 41.91 200 GLY A O 1
ATOM 1562 N N . ALA A 1 201 ? -15.844 3.500 11.561 1.00 45.94 201 ALA A N 1
ATOM 1563 C CA . ALA A 1 201 ? -14.832 3.555 10.519 1.00 45.94 201 ALA A CA 1
ATOM 1564 C C . ALA A 1 201 ? -13.997 2.276 10.605 1.00 45.94 201 ALA A C 1
ATOM 1566 O O . ALA A 1 201 ? -13.444 1.973 11.664 1.00 45.94 201 ALA A O 1
ATOM 1567 N N . MET A 1 202 ? -13.890 1.529 9.504 1.00 55.50 202 MET A N 1
ATOM 1568 C CA . MET A 1 202 ? -12.892 0.464 9.413 1.00 55.50 202 MET A CA 1
ATOM 1569 C C . MET A 1 202 ? -11.526 1.011 9.829 1.00 55.50 202 MET A C 1
ATOM 1571 O O . MET A 1 202 ? -11.207 2.166 9.527 1.00 55.50 202 MET A O 1
ATOM 1575 N N . SER A 1 203 ? -10.722 0.196 10.519 1.00 65.00 203 SER A N 1
ATOM 1576 C CA . SER A 1 203 ? -9.378 0.617 10.913 1.00 65.00 203 SER A CA 1
ATOM 1577 C C . SER A 1 203 ? -8.627 1.145 9.688 1.00 65.00 203 SER A C 1
ATOM 1579 O O . SER A 1 203 ? -8.821 0.654 8.571 1.00 65.00 203 SER A O 1
ATOM 1581 N N . TRP A 1 204 ? -7.785 2.165 9.881 1.00 69.50 204 TRP A N 1
ATOM 1582 C CA . TRP A 1 204 ? -7.039 2.786 8.781 1.00 69.50 204 TRP A CA 1
ATOM 1583 C C . TRP A 1 204 ? -6.335 1.734 7.907 1.00 69.50 204 TRP A C 1
ATOM 1585 O O . TRP A 1 204 ? -6.407 1.818 6.686 1.00 69.50 204 TRP A O 1
ATOM 1595 N N . GLY A 1 205 ? -5.782 0.681 8.527 1.00 73.38 205 GLY A N 1
ATOM 1596 C CA . GLY A 1 205 ? -5.178 -0.451 7.821 1.00 73.38 205 GLY A CA 1
ATOM 1597 C C . GLY A 1 205 ? -6.159 -1.229 6.936 1.00 73.38 205 GLY A C 1
ATOM 1598 O O . GLY A 1 205 ? -5.846 -1.498 5.782 1.00 73.38 205 GLY A O 1
ATOM 1599 N N . VAL A 1 206 ? -7.364 -1.547 7.418 1.00 82.81 206 VAL A N 1
ATOM 1600 C CA . VAL A 1 206 ? -8.373 -2.262 6.613 1.00 82.81 206 VAL A CA 1
ATOM 1601 C C . VAL A 1 206 ? -8.883 -1.385 5.464 1.00 82.81 206 VAL A C 1
ATOM 1603 O O . VAL A 1 206 ? -8.963 -1.852 4.330 1.00 82.81 206 VAL A O 1
ATOM 1606 N N . SER A 1 207 ? -9.184 -0.107 5.724 1.00 85.25 207 SER A N 1
ATOM 1607 C CA . SER A 1 207 ? -9.635 0.834 4.685 1.00 85.25 207 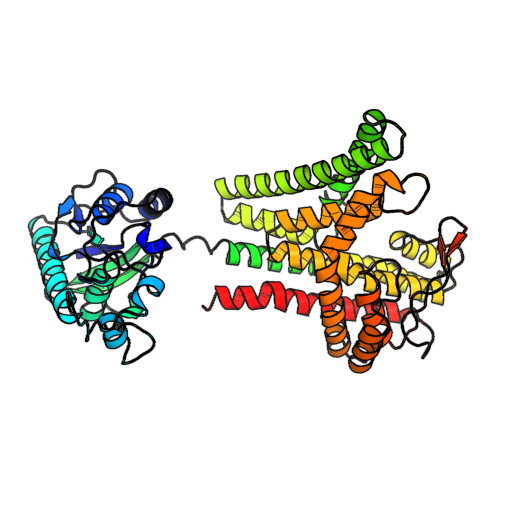SER A CA 1
ATOM 1608 C C . SER A 1 207 ? -8.593 0.999 3.579 1.00 85.25 207 SER A C 1
ATOM 1610 O O . SER A 1 207 ? -8.924 0.924 2.396 1.00 85.25 207 SER A O 1
ATOM 1612 N N . HIS A 1 208 ? -7.333 1.186 3.968 1.00 89.56 208 HIS A N 1
ATOM 1613 C CA . HIS A 1 208 ? -6.215 1.344 3.050 1.00 89.56 208 HIS A CA 1
ATOM 1614 C C . HIS A 1 208 ? -5.999 0.089 2.180 1.00 89.56 208 HIS A C 1
ATOM 1616 O O . HIS A 1 208 ? -5.915 0.182 0.953 1.00 89.56 208 HIS A O 1
ATOM 1622 N N . LEU A 1 209 ? -5.981 -1.104 2.785 1.00 95.06 209 LEU A N 1
ATOM 1623 C CA . LEU A 1 209 ? -5.797 -2.353 2.040 1.00 95.06 209 LEU A CA 1
ATOM 1624 C C . LEU A 1 209 ? -6.968 -2.643 1.092 1.00 95.06 209 LEU A C 1
ATOM 1626 O O . LEU A 1 209 ? -6.753 -3.106 -0.026 1.00 95.06 209 LEU A O 1
ATOM 1630 N N . LEU A 1 210 ? -8.206 -2.318 1.476 1.00 95.88 210 LEU A N 1
ATOM 1631 C CA . LEU A 1 210 ? -9.337 -2.404 0.550 1.00 95.88 210 LEU A CA 1
ATOM 1632 C C . LEU A 1 210 ? -9.230 -1.396 -0.601 1.00 95.88 210 LEU A C 1
ATOM 1634 O O . LEU A 1 210 ? -9.613 -1.726 -1.725 1.00 95.88 210 LEU A O 1
ATOM 1638 N N . ALA A 1 211 ? -8.700 -0.194 -0.359 1.00 97.06 211 ALA A N 1
ATOM 1639 C CA . ALA A 1 211 ? -8.463 0.786 -1.415 1.00 97.06 211 ALA A CA 1
ATOM 1640 C C . ALA A 1 211 ? -7.386 0.291 -2.394 1.00 97.06 211 ALA A C 1
ATOM 1642 O O . ALA A 1 211 ? -7.576 0.389 -3.606 1.00 97.06 211 ALA A O 1
ATOM 1643 N N . LEU A 1 212 ? -6.305 -0.320 -1.893 1.00 98.00 212 LEU A N 1
ATOM 1644 C CA . LEU A 1 212 ? -5.293 -0.992 -2.716 1.00 98.00 212 LEU A CA 1
ATOM 1645 C C . LEU A 1 212 ? -5.895 -2.131 -3.547 1.00 98.00 212 LEU A C 1
ATOM 1647 O O . LEU A 1 212 ? -5.691 -2.167 -4.759 1.00 98.00 212 LEU A O 1
ATOM 1651 N N . LEU A 1 213 ? -6.664 -3.030 -2.925 1.00 97.94 213 LEU A N 1
ATOM 1652 C CA . LEU A 1 213 ? -7.333 -4.127 -3.627 1.00 97.94 213 LEU A CA 1
ATOM 1653 C C . LEU A 1 213 ? -8.255 -3.600 -4.735 1.00 97.94 213 LEU A C 1
ATOM 1655 O O . LEU A 1 213 ? -8.224 -4.094 -5.860 1.00 97.94 213 LEU A O 1
ATOM 1659 N N . THR A 1 214 ? -9.033 -2.562 -4.430 1.00 98.06 214 THR A N 1
ATOM 1660 C CA . THR A 1 214 ? -9.924 -1.907 -5.395 1.00 98.06 214 THR A CA 1
ATOM 1661 C C . THR A 1 214 ? -9.128 -1.285 -6.540 1.00 98.06 214 THR A C 1
ATOM 1663 O O . THR A 1 214 ? -9.451 -1.522 -7.701 1.00 98.06 214 THR A O 1
ATOM 1666 N N . GLY A 1 215 ? -8.058 -0.544 -6.237 1.00 97.69 215 GLY A N 1
ATOM 1667 C CA . GLY A 1 215 ? -7.185 0.067 -7.238 1.00 97.69 215 GLY A CA 1
ATOM 1668 C C . GLY A 1 215 ? -6.511 -0.960 -8.151 1.00 97.69 215 GLY A C 1
ATOM 1669 O O . GLY A 1 215 ? -6.468 -0.768 -9.362 1.00 97.69 215 GLY A O 1
ATOM 1670 N N . PHE A 1 216 ? -6.062 -2.090 -7.600 1.00 97.81 216 PHE A N 1
ATOM 1671 C CA . PHE A 1 216 ? -5.501 -3.193 -8.382 1.00 97.81 216 PHE A CA 1
ATOM 1672 C C . PHE A 1 216 ? -6.544 -3.822 -9.319 1.00 97.81 216 PHE A C 1
ATOM 1674 O O . PHE A 1 216 ? -6.263 -4.059 -10.491 1.00 97.81 216 PHE A O 1
ATOM 1681 N N . CYS A 1 217 ? -7.770 -4.051 -8.837 1.00 97.69 217 CYS A N 1
ATOM 1682 C CA . CYS A 1 217 ? -8.867 -4.525 -9.683 1.00 97.69 217 CYS A CA 1
ATOM 1683 C C . CYS A 1 217 ? -9.196 -3.527 -10.804 1.00 97.69 217 CYS A C 1
ATOM 1685 O O . CYS A 1 217 ? -9.435 -3.942 -11.936 1.00 97.69 217 CYS A O 1
ATOM 1687 N N . LEU A 1 218 ? -9.182 -2.224 -10.512 1.00 96.94 218 LEU A N 1
ATOM 1688 C CA . LEU A 1 218 ? -9.378 -1.182 -11.520 1.00 96.94 218 LEU A CA 1
ATOM 1689 C C . LEU A 1 218 ? -8.258 -1.179 -12.570 1.00 96.94 218 LEU A C 1
ATOM 1691 O O . LEU A 1 218 ? -8.578 -1.063 -13.748 1.00 96.94 218 LEU A O 1
ATOM 1695 N N . ASP A 1 219 ? -6.990 -1.374 -12.185 1.00 96.81 219 ASP A N 1
ATOM 1696 C CA . ASP A 1 219 ? -5.870 -1.495 -13.139 1.00 96.81 219 ASP A CA 1
ATOM 1697 C C . ASP A 1 219 ? -6.117 -2.663 -14.096 1.00 96.81 219 ASP A C 1
ATOM 1699 O O . ASP A 1 219 ? -6.131 -2.477 -15.310 1.00 96.81 219 ASP A O 1
ATOM 1703 N N . LEU A 1 220 ? -6.450 -3.846 -13.569 1.00 95.19 220 LEU A N 1
ATOM 1704 C CA . LEU A 1 220 ? -6.742 -5.020 -14.397 1.00 95.19 220 LEU A CA 1
ATOM 1705 C C . LEU A 1 220 ? -7.915 -4.819 -15.370 1.00 95.19 220 LEU A C 1
ATOM 1707 O O . LEU A 1 220 ? -7.885 -5.363 -16.477 1.00 95.19 220 LEU A O 1
ATOM 1711 N N . LEU A 1 221 ? -8.943 -4.069 -14.963 1.00 94.56 221 LEU A N 1
ATOM 1712 C CA . LEU A 1 221 ? -10.150 -3.847 -15.761 1.00 94.56 221 LEU A CA 1
ATOM 1713 C C . LEU A 1 221 ? -9.993 -2.723 -16.790 1.00 94.56 221 LEU A C 1
ATOM 1715 O O . LEU A 1 221 ? -10.505 -2.850 -17.902 1.00 94.56 221 LEU A O 1
ATOM 1719 N N . LEU A 1 222 ? -9.333 -1.623 -16.420 1.00 92.94 222 LEU A N 1
ATOM 1720 C CA . LEU A 1 222 ? -9.340 -0.373 -17.185 1.00 92.94 222 LEU A CA 1
ATOM 1721 C C . LEU A 1 222 ? -8.003 -0.061 -17.874 1.00 92.94 222 LEU A C 1
ATOM 1723 O O . LEU A 1 222 ? -8.013 0.628 -18.894 1.00 92.94 222 LEU A O 1
ATOM 1727 N N . GLY A 1 223 ? -6.874 -0.566 -17.365 1.00 90.88 223 GLY A N 1
ATOM 1728 C CA . GLY A 1 223 ? -5.538 -0.178 -17.833 1.00 90.88 223 GLY A CA 1
ATOM 1729 C C . GLY A 1 223 ? -5.222 1.304 -17.600 1.00 90.88 223 GLY A C 1
ATOM 1730 O O . GLY A 1 223 ? -5.812 1.926 -16.727 1.00 90.88 223 GLY A O 1
ATOM 1731 N N . ASP A 1 224 ? -4.301 1.891 -18.378 1.00 87.62 224 ASP A N 1
ATOM 1732 C CA . ASP A 1 224 ? -4.040 3.344 -18.349 1.00 87.62 224 ASP A CA 1
ATOM 1733 C C . ASP A 1 224 ? -4.778 4.059 -19.503 1.00 87.62 224 ASP A C 1
ATOM 1735 O O . ASP A 1 224 ? -4.336 3.993 -20.656 1.00 87.62 224 ASP A O 1
ATOM 1739 N N . PRO A 1 225 ? -5.893 4.769 -19.248 1.00 85.81 225 PRO A N 1
ATOM 1740 C CA . PRO A 1 225 ? -6.569 5.550 -20.271 1.00 85.81 225 PRO A CA 1
ATOM 1741 C C . PRO A 1 225 ? -5.722 6.764 -20.667 1.00 85.81 225 PRO A C 1
ATOM 1743 O O . PRO A 1 225 ? -5.621 7.746 -19.934 1.00 85.81 225 PRO A O 1
ATOM 1746 N N . HIS A 1 226 ? -5.188 6.759 -21.893 1.00 80.50 226 HIS A N 1
ATOM 1747 C CA . HIS A 1 226 ? -4.294 7.820 -22.376 1.00 80.50 226 HIS A CA 1
ATOM 1748 C C . HIS A 1 226 ? -4.859 9.251 -22.280 1.00 80.50 226 HIS A C 1
ATOM 1750 O O . HIS A 1 226 ? -4.070 10.192 -22.172 1.00 80.50 226 HIS A O 1
ATOM 1756 N N . TRP A 1 227 ? -6.188 9.414 -22.308 1.00 83.75 227 TRP A N 1
ATOM 1757 C CA . TRP A 1 227 ? -6.885 10.703 -22.234 1.00 83.75 227 TRP A CA 1
ATOM 1758 C C . TRP A 1 227 ? -6.980 11.287 -20.817 1.00 83.75 227 TRP A C 1
ATOM 1760 O O . TRP A 1 227 ? -7.239 12.483 -20.674 1.00 83.75 227 TRP A O 1
ATOM 1770 N N . ALA A 1 228 ? -6.800 10.477 -19.772 1.00 83.69 228 ALA A N 1
ATOM 1771 C CA . ALA A 1 228 ? -6.985 10.921 -18.398 1.00 83.69 228 ALA A CA 1
ATOM 1772 C C . ALA A 1 228 ? -5.733 11.641 -17.854 1.00 83.69 228 ALA A C 1
ATOM 1774 O O . ALA A 1 228 ? -4.601 11.288 -18.205 1.00 83.69 228 ALA A O 1
ATOM 1775 N N . PRO A 1 229 ? -5.897 12.631 -16.954 1.00 87.19 229 PRO A N 1
ATOM 1776 C CA . PRO A 1 229 ? -4.783 13.164 -16.179 1.00 87.19 229 PRO A CA 1
ATOM 1777 C C . PRO A 1 229 ? -4.121 12.052 -15.359 1.00 87.19 229 PRO A C 1
ATOM 1779 O O . PRO A 1 229 ? -4.803 11.324 -14.638 1.00 87.19 229 PRO A O 1
ATOM 1782 N N . HIS A 1 230 ? -2.794 11.947 -15.446 1.00 90.81 230 HIS A N 1
ATOM 1783 C CA . HIS A 1 230 ? -2.042 10.871 -14.803 1.00 90.81 230 HIS A CA 1
ATOM 1784 C C . HIS A 1 230 ? -0.984 11.429 -13.837 1.00 90.81 230 HIS A C 1
ATOM 1786 O O . HIS A 1 230 ? -0.121 12.205 -14.270 1.00 90.81 230 HIS A O 1
ATOM 1792 N N . PRO A 1 231 ? -0.972 11.017 -12.555 1.00 93.81 231 PRO A N 1
ATOM 1793 C CA . PRO A 1 231 ? -0.079 11.577 -11.543 1.00 93.81 231 PRO A CA 1
ATOM 1794 C C . PRO A 1 231 ? 1.396 11.387 -11.901 1.00 93.81 231 PRO A C 1
ATOM 1796 O O . PRO A 1 231 ? 2.175 12.330 -11.827 1.00 93.81 231 PRO A O 1
ATOM 1799 N N . VAL A 1 232 ? 1.774 10.207 -12.400 1.00 93.81 232 VAL A N 1
ATOM 1800 C CA . VAL A 1 232 ? 3.155 9.930 -12.839 1.00 93.81 232 VAL A CA 1
ATOM 1801 C C . VAL A 1 232 ? 3.600 10.854 -13.986 1.00 93.81 232 VAL A C 1
ATOM 1803 O O . VAL A 1 232 ? 4.736 11.324 -13.990 1.00 93.81 232 VAL A O 1
ATOM 1806 N N . ARG A 1 233 ? 2.705 11.216 -14.923 1.00 94.75 233 ARG A N 1
ATOM 1807 C CA . ARG A 1 233 ? 3.027 12.188 -15.987 1.00 94.75 233 ARG A CA 1
ATOM 1808 C C . ARG A 1 233 ? 3.246 13.586 -15.405 1.00 94.75 233 ARG A C 1
ATOM 1810 O O . ARG A 1 233 ? 4.172 14.278 -15.820 1.00 94.75 233 ARG A O 1
ATOM 1817 N N . ALA A 1 234 ? 2.447 13.984 -14.412 1.00 96.31 234 ALA A N 1
ATOM 1818 C CA . ALA A 1 234 ? 2.649 15.244 -13.696 1.00 96.31 234 ALA A CA 1
ATOM 1819 C C . ALA A 1 234 ? 3.991 15.270 -12.940 1.00 96.31 234 ALA A C 1
ATOM 1821 O O . ALA A 1 234 ? 4.685 16.287 -12.968 1.00 96.31 234 ALA A O 1
ATOM 1822 N N . VAL A 1 235 ? 4.406 14.145 -12.347 1.00 97.69 235 VAL A N 1
ATOM 1823 C CA . VAL A 1 235 ? 5.745 13.997 -11.756 1.00 97.69 235 VAL A CA 1
ATOM 1824 C C . VAL A 1 235 ? 6.838 14.158 -12.817 1.00 97.69 235 VAL A C 1
ATOM 1826 O O . VAL A 1 235 ? 7.791 14.898 -12.591 1.00 97.69 235 VAL A O 1
ATOM 1829 N N . GLY A 1 236 ? 6.684 13.565 -14.003 1.00 97.31 236 GLY A N 1
ATOM 1830 C CA . GLY A 1 236 ? 7.626 13.763 -15.111 1.00 97.31 236 GLY A CA 1
ATOM 1831 C C . GLY A 1 236 ? 7.755 15.231 -15.544 1.00 97.31 236 GLY A C 1
ATOM 1832 O O . GLY A 1 236 ? 8.862 15.736 -15.747 1.00 97.31 236 GLY A O 1
ATOM 1833 N N . VAL A 1 237 ? 6.635 15.960 -15.613 1.00 97.69 237 VAL A N 1
ATOM 1834 C CA . VAL A 1 237 ? 6.632 17.409 -15.887 1.00 97.69 237 VAL A CA 1
ATOM 1835 C C . VAL A 1 237 ? 7.353 18.184 -14.780 1.00 97.69 237 VAL A C 1
ATOM 1837 O O . VAL A 1 237 ? 8.161 19.068 -15.081 1.00 97.69 237 VAL A O 1
ATOM 1840 N N . LEU A 1 238 ? 7.110 17.835 -13.513 1.00 98.25 238 LEU A N 1
ATOM 1841 C CA . LEU A 1 238 ? 7.800 18.425 -12.367 1.00 98.25 238 LEU A CA 1
ATOM 1842 C C . LEU A 1 238 ? 9.315 18.194 -12.455 1.00 98.25 238 LEU A C 1
ATOM 1844 O O . LEU A 1 238 ? 10.074 19.152 -12.325 1.00 98.25 238 LEU A O 1
ATOM 1848 N N . ILE A 1 239 ? 9.758 16.967 -12.746 1.00 98.25 239 ILE A N 1
ATOM 1849 C CA . ILE A 1 239 ? 11.180 16.622 -12.908 1.00 98.25 239 ILE A CA 1
ATOM 1850 C C . ILE A 1 239 ? 11.813 17.471 -14.011 1.00 98.25 239 ILE A C 1
ATOM 1852 O O . ILE A 1 239 ? 12.865 18.070 -13.798 1.00 98.25 239 ILE A O 1
ATOM 1856 N N . ALA A 1 240 ? 11.161 17.591 -15.171 1.00 98.06 240 ALA A N 1
ATO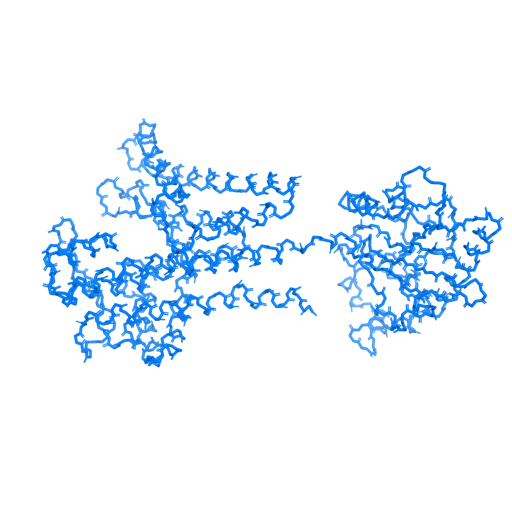M 1857 C CA . ALA A 1 240 ? 11.677 18.385 -16.284 1.00 98.06 240 ALA A CA 1
ATOM 1858 C C . ALA A 1 240 ? 11.777 19.887 -15.950 1.00 98.06 240 ALA A C 1
ATOM 1860 O O . ALA A 1 240 ? 12.715 20.566 -16.384 1.00 98.06 240 ALA A O 1
ATOM 1861 N N . ALA A 1 241 ? 10.821 20.423 -15.186 1.00 98.19 241 ALA A N 1
ATOM 1862 C CA . ALA A 1 241 ? 10.846 21.808 -14.724 1.00 98.19 241 ALA A CA 1
ATOM 1863 C C . ALA A 1 241 ? 11.950 22.040 -13.679 1.00 98.19 241 ALA A C 1
ATOM 1865 O O . ALA A 1 241 ? 12.730 22.990 -13.802 1.00 98.19 241 ALA A O 1
ATOM 1866 N N . LEU A 1 242 ? 12.057 21.147 -12.692 1.00 98.06 242 LEU A N 1
ATOM 1867 C CA . LEU A 1 242 ? 13.072 21.203 -11.644 1.00 98.06 242 LEU A CA 1
ATOM 1868 C C . LEU A 1 242 ? 14.481 20.998 -12.202 1.00 98.06 242 LEU A C 1
ATOM 1870 O O . LEU A 1 242 ? 15.375 21.740 -11.810 1.00 98.06 242 LEU A O 1
ATOM 1874 N N . GLU A 1 243 ? 14.697 20.087 -13.159 1.00 97.75 243 GLU A N 1
ATOM 1875 C CA . GLU A 1 243 ? 15.998 19.923 -13.825 1.00 97.75 243 GLU A CA 1
ATOM 1876 C C . GLU A 1 243 ? 16.457 21.258 -14.429 1.00 97.75 243 GLU A C 1
ATOM 1878 O O . GLU A 1 243 ? 17.573 21.712 -14.170 1.00 97.75 243 GLU A O 1
ATOM 1883 N N . LYS A 1 244 ? 15.586 21.925 -15.200 1.00 96.94 244 LYS A N 1
ATOM 1884 C CA . LYS A 1 244 ? 15.903 23.215 -15.832 1.00 96.94 244 LYS A CA 1
ATOM 1885 C C . LYS A 1 244 ? 16.202 24.303 -14.803 1.00 96.94 244 LYS A C 1
ATOM 1887 O O . LYS A 1 244 ? 17.109 25.103 -15.022 1.00 96.94 244 LYS A O 1
ATOM 1892 N N . LEU A 1 245 ? 15.439 24.355 -13.712 1.00 97.69 245 LEU A N 1
ATOM 1893 C CA . LEU A 1 245 ? 15.618 25.343 -12.651 1.00 97.69 245 LEU A CA 1
ATOM 1894 C C . LEU A 1 245 ? 16.916 25.101 -11.871 1.00 97.69 245 LEU A C 1
ATOM 1896 O O . LEU A 1 245 ? 17.740 26.002 -11.743 1.00 97.69 245 LEU A O 1
ATOM 1900 N N . LEU A 1 246 ? 17.133 23.880 -11.389 1.00 97.19 246 LEU A N 1
ATOM 1901 C CA . LEU A 1 246 ? 18.273 23.529 -10.545 1.00 97.19 246 LEU A CA 1
ATOM 1902 C C . LEU A 1 246 ? 19.592 23.639 -11.317 1.00 97.19 246 LEU A C 1
ATOM 1904 O O . LEU A 1 246 ? 20.561 24.167 -10.782 1.00 97.19 246 LEU A O 1
ATOM 1908 N N . ARG A 1 247 ? 19.620 23.284 -12.607 1.00 95.75 247 ARG A N 1
ATOM 1909 C CA . ARG A 1 247 ? 20.799 23.508 -13.465 1.00 95.75 247 ARG A CA 1
ATOM 1910 C C . ARG A 1 247 ? 21.131 24.987 -13.706 1.00 95.75 247 ARG A C 1
ATOM 1912 O O . ARG A 1 247 ? 22.232 25.286 -14.161 1.00 95.75 247 ARG A O 1
ATOM 1919 N N . ARG A 1 248 ? 20.198 25.914 -13.450 1.00 96.00 248 ARG A N 1
ATOM 1920 C CA . ARG A 1 248 ? 20.462 27.367 -13.475 1.00 96.00 248 ARG A CA 1
ATOM 1921 C C . ARG A 1 248 ? 20.958 27.892 -12.130 1.00 96.00 248 ARG A C 1
ATOM 1923 O O . ARG A 1 248 ? 21.716 28.853 -12.115 1.00 96.00 248 ARG A O 1
ATOM 1930 N N . LEU A 1 249 ? 20.506 27.294 -11.028 1.00 96.62 249 LEU A N 1
ATOM 1931 C CA . LEU A 1 249 ? 20.829 27.733 -9.668 1.00 96.62 249 LEU A CA 1
ATOM 1932 C C . LEU A 1 249 ? 22.162 27.172 -9.160 1.00 96.62 249 LEU A C 1
ATOM 1934 O O . LEU A 1 249 ? 22.859 27.841 -8.402 1.00 96.62 249 LEU A O 1
ATOM 1938 N N . PHE A 1 250 ? 22.515 25.953 -9.566 1.00 96.25 250 PHE A N 1
ATOM 1939 C CA . PHE A 1 250 ? 23.737 25.282 -9.136 1.00 96.25 250 PHE A CA 1
ATOM 1940 C C . PHE A 1 250 ? 24.860 25.434 -10.176 1.00 96.25 250 PHE A C 1
ATOM 1942 O O . PHE A 1 250 ? 24.595 25.462 -11.380 1.00 96.25 250 PHE A O 1
ATOM 1949 N N . PRO A 1 251 ? 26.130 25.526 -9.742 1.00 93.56 251 PRO A N 1
ATOM 1950 C CA . PRO A 1 251 ? 27.257 25.659 -10.657 1.00 93.56 251 PRO A CA 1
ATOM 1951 C C . PRO A 1 251 ? 27.468 24.379 -11.477 1.00 93.56 251 PRO A C 1
ATOM 1953 O O . PRO A 1 251 ? 27.292 23.274 -10.968 1.00 93.56 251 PRO A O 1
ATOM 1956 N N . LYS A 1 252 ? 27.950 24.521 -12.720 1.00 92.25 252 LYS A N 1
ATOM 1957 C CA . LYS A 1 252 ? 28.293 23.411 -13.638 1.00 92.25 252 LYS A CA 1
ATOM 1958 C C . LYS A 1 252 ? 29.589 22.674 -13.255 1.00 92.25 252 LYS A C 1
ATOM 1960 O O . LYS A 1 252 ? 30.405 22.336 -14.109 1.00 92.25 252 LYS A O 1
ATOM 1965 N N . SER A 1 253 ? 29.823 22.481 -11.963 1.00 95.19 253 SER A N 1
ATOM 1966 C CA . SER A 1 253 ? 30.919 21.672 -11.434 1.00 95.19 253 SER A CA 1
ATOM 1967 C C . SER A 1 253 ? 30.380 20.310 -10.986 1.00 95.19 253 SER A C 1
ATOM 1969 O O . SER A 1 253 ? 29.198 20.212 -10.656 1.00 95.19 253 SER A O 1
ATOM 1971 N N . PRO A 1 254 ? 31.214 19.257 -10.893 1.00 94.50 254 PRO A N 1
ATOM 1972 C CA . PRO A 1 254 ? 30.768 17.960 -10.380 1.00 94.50 254 PRO A CA 1
ATOM 1973 C C . PRO A 1 254 ? 30.056 18.049 -9.020 1.00 94.50 254 PRO A C 1
ATOM 1975 O O . PRO A 1 254 ? 29.052 17.378 -8.804 1.00 94.50 254 PRO A O 1
ATOM 1978 N N . GLY A 1 255 ? 30.542 18.910 -8.117 1.00 95.81 255 GLY A N 1
ATOM 1979 C CA . GLY A 1 255 ? 29.911 19.150 -6.816 1.00 95.81 255 GLY A CA 1
ATOM 1980 C C . GLY A 1 255 ? 28.570 19.883 -6.916 1.00 95.81 255 GLY A C 1
ATOM 1981 O O . GLY A 1 255 ? 27.622 19.506 -6.232 1.00 95.81 255 GLY A O 1
ATOM 1982 N N . GLY A 1 256 ? 28.462 20.889 -7.791 1.00 96.12 256 GLY A N 1
ATOM 1983 C CA . GLY A 1 256 ? 27.207 21.609 -8.025 1.00 96.12 256 GLY A CA 1
ATOM 1984 C C . GLY A 1 256 ? 26.136 20.736 -8.676 1.00 96.12 256 GLY A C 1
ATOM 1985 O O . GLY A 1 256 ? 24.990 20.752 -8.240 1.00 96.12 256 GLY A O 1
ATOM 1986 N N . GLU A 1 257 ? 26.518 19.905 -9.646 1.00 96.88 257 GLU A N 1
ATOM 1987 C CA . GLU A 1 257 ? 25.633 18.929 -10.290 1.00 96.88 257 GLU A CA 1
ATOM 1988 C C . GLU A 1 257 ? 25.136 17.870 -9.292 1.00 96.88 257 GLU A C 1
ATOM 1990 O O . GLU A 1 257 ? 23.949 17.554 -9.284 1.00 96.88 257 GLU A O 1
ATOM 1995 N N . LEU A 1 258 ? 26.001 17.368 -8.398 1.00 96.94 258 LEU A N 1
ATOM 1996 C CA . LEU A 1 258 ? 25.593 16.451 -7.323 1.00 96.94 258 LEU A CA 1
ATOM 1997 C C . LEU A 1 258 ? 24.606 17.106 -6.344 1.00 96.94 258 LEU A C 1
ATOM 1999 O O . LEU A 1 258 ? 23.610 16.484 -5.977 1.00 96.94 258 LEU A O 1
ATOM 2003 N N . ALA A 1 259 ? 24.858 18.353 -5.935 1.00 97.56 259 ALA A N 1
ATOM 2004 C CA . ALA A 1 259 ? 23.969 19.089 -5.037 1.00 97.56 259 ALA A CA 1
ATOM 2005 C C . ALA A 1 259 ? 22.617 19.409 -5.699 1.00 97.56 259 ALA A C 1
ATOM 2007 O O . ALA A 1 259 ? 21.569 19.211 -5.084 1.00 97.56 259 ALA A O 1
ATOM 2008 N N . GLY A 1 260 ? 22.628 19.823 -6.970 1.00 97.69 260 GLY A N 1
ATOM 2009 C CA . GLY A 1 260 ? 21.419 20.030 -7.767 1.00 97.69 260 GLY A CA 1
ATOM 2010 C C . GLY A 1 260 ? 20.616 18.739 -7.947 1.00 97.69 260 GLY A C 1
ATOM 2011 O O . GLY A 1 260 ? 19.400 18.750 -7.785 1.00 97.69 260 GLY A O 1
ATOM 2012 N N . GLY A 1 261 ? 21.289 17.612 -8.187 1.00 97.31 261 GLY A N 1
ATOM 2013 C CA . GLY A 1 261 ? 20.671 16.287 -8.235 1.00 97.31 261 GLY A CA 1
ATOM 2014 C C . GLY A 1 261 ? 20.036 15.858 -6.910 1.00 97.31 261 GLY A C 1
ATOM 2015 O O . GLY A 1 261 ? 18.917 15.349 -6.888 1.00 97.31 261 GLY A O 1
ATOM 2016 N N . ALA A 1 262 ? 20.706 16.107 -5.782 1.00 98.00 262 ALA A N 1
ATOM 2017 C CA . ALA A 1 262 ? 20.151 15.831 -4.456 1.00 98.00 262 ALA A CA 1
ATOM 2018 C C . ALA A 1 262 ? 18.918 16.703 -4.151 1.00 98.00 262 ALA A C 1
ATOM 2020 O O . ALA A 1 262 ? 17.922 16.205 -3.625 1.00 98.00 262 ALA A O 1
ATOM 2021 N N . ALA A 1 263 ? 18.951 17.984 -4.534 1.00 98.25 263 ALA A N 1
ATOM 2022 C CA . ALA A 1 263 ? 17.803 18.879 -4.418 1.00 98.25 263 ALA A CA 1
ATOM 2023 C C . ALA A 1 263 ? 16.627 18.425 -5.299 1.00 98.25 263 ALA A C 1
ATOM 2025 O O . ALA A 1 263 ? 15.482 18.462 -4.847 1.00 98.25 263 ALA A O 1
ATOM 2026 N N . LEU A 1 264 ? 16.900 17.943 -6.520 1.00 98.38 264 LEU A N 1
ATOM 2027 C CA . LEU A 1 264 ? 15.880 17.365 -7.398 1.00 98.38 264 LEU A CA 1
ATOM 2028 C C . LEU A 1 264 ? 15.173 16.196 -6.708 1.00 98.38 264 LEU A C 1
ATOM 2030 O O . LEU A 1 264 ? 13.945 16.174 -6.673 1.00 98.38 264 LEU A O 1
ATOM 2034 N N . VAL A 1 265 ? 15.938 15.265 -6.129 1.00 98.44 265 VAL A N 1
ATOM 2035 C CA . VAL A 1 265 ? 15.394 14.108 -5.404 1.00 98.44 265 VAL A CA 1
ATOM 2036 C C . VAL A 1 265 ? 14.516 14.551 -4.237 1.00 98.44 265 VAL A C 1
ATOM 2038 O O . VAL A 1 265 ? 13.371 14.115 -4.136 1.00 98.44 265 VAL A O 1
ATOM 2041 N N . ALA A 1 266 ? 15.012 15.455 -3.388 1.00 98.25 266 ALA A N 1
ATOM 2042 C CA . ALA A 1 266 ? 14.270 15.924 -2.221 1.00 98.25 266 ALA A CA 1
ATOM 2043 C C . ALA A 1 266 ? 12.930 16.576 -2.607 1.00 98.25 266 ALA A C 1
ATOM 2045 O O . ALA A 1 266 ? 11.892 16.236 -2.040 1.00 98.25 266 ALA A O 1
ATOM 2046 N N . LEU A 1 267 ? 12.933 17.471 -3.600 1.00 98.31 267 LEU A N 1
ATOM 2047 C CA . LEU A 1 267 ? 11.730 18.181 -4.044 1.00 98.31 267 LEU A CA 1
ATOM 2048 C C . LEU A 1 267 ? 10.741 17.255 -4.761 1.00 98.31 267 LEU A C 1
ATOM 2050 O O . LEU A 1 267 ? 9.538 17.333 -4.516 1.00 98.31 267 LEU A O 1
ATOM 2054 N N . THR A 1 268 ? 11.239 16.359 -5.612 1.00 97.94 268 THR A N 1
ATOM 2055 C CA . THR A 1 268 ? 10.399 15.426 -6.378 1.00 97.94 268 THR A CA 1
ATOM 2056 C C . THR A 1 268 ? 9.783 14.348 -5.492 1.00 97.94 268 THR A C 1
ATOM 2058 O O . THR A 1 268 ? 8.725 13.832 -5.825 1.00 97.94 268 THR A O 1
ATOM 2061 N N . ILE A 1 269 ? 10.384 14.026 -4.346 1.00 97.81 269 ILE A N 1
ATOM 2062 C CA . ILE A 1 269 ? 9.749 13.170 -3.339 1.00 97.81 269 ILE A CA 1
ATOM 2063 C C . ILE A 1 269 ? 8.751 13.976 -2.510 1.00 97.81 269 ILE A C 1
ATOM 2065 O O . ILE A 1 269 ? 7.600 13.565 -2.369 1.00 97.81 269 ILE A O 1
ATOM 2069 N N . ALA A 1 270 ? 9.169 15.125 -1.972 1.00 98.00 270 ALA A N 1
ATOM 2070 C CA . ALA A 1 270 ? 8.367 15.888 -1.020 1.00 98.00 270 ALA A CA 1
ATOM 2071 C C . ALA A 1 270 ? 7.068 16.427 -1.633 1.00 98.00 270 ALA A C 1
ATOM 2073 O O . ALA A 1 270 ? 6.016 16.322 -1.006 1.00 98.00 270 ALA A O 1
ATOM 2074 N N . ILE A 1 271 ? 7.120 16.979 -2.851 1.00 98.25 271 ILE A N 1
ATOM 2075 C CA . ILE A 1 271 ? 5.964 17.646 -3.467 1.00 98.25 271 ILE A CA 1
ATOM 2076 C C . ILE A 1 271 ? 4.840 16.643 -3.786 1.00 98.25 271 ILE A C 1
ATOM 2078 O O . ILE A 1 271 ? 3.752 16.801 -3.235 1.00 98.25 271 ILE A O 1
ATOM 2082 N N . PRO A 1 272 ? 5.037 15.592 -4.607 1.00 98.00 272 PRO A N 1
ATOM 2083 C CA . PRO A 1 272 ? 3.958 14.674 -4.972 1.00 98.00 272 PRO A CA 1
ATOM 2084 C C . PRO A 1 272 ? 3.464 13.855 -3.777 1.00 98.00 272 PRO A C 1
ATOM 2086 O O . PRO A 1 272 ? 2.257 13.691 -3.609 1.00 98.00 272 PRO A O 1
ATOM 2089 N N . THR A 1 273 ? 4.373 13.391 -2.911 1.00 97.75 273 THR A N 1
ATOM 2090 C CA . THR A 1 273 ? 4.012 12.636 -1.698 1.00 97.75 273 THR A CA 1
ATOM 2091 C C . THR A 1 273 ? 3.210 13.503 -0.731 1.00 97.75 273 THR A C 1
ATOM 2093 O O . THR A 1 273 ? 2.155 13.086 -0.257 1.00 97.75 273 THR A O 1
ATOM 2096 N N . GLY A 1 274 ? 3.670 14.734 -0.476 1.00 97.44 274 GLY A N 1
ATOM 2097 C CA . GLY A 1 274 ? 2.994 15.685 0.402 1.00 97.44 274 GLY A CA 1
ATOM 2098 C C . GLY A 1 274 ? 1.624 16.094 -0.130 1.00 97.44 274 GLY A C 1
ATOM 2099 O O . GLY A 1 274 ? 0.653 16.067 0.619 1.00 97.44 274 GLY A O 1
ATOM 2100 N N . LEU A 1 275 ? 1.508 16.391 -1.430 1.00 98.06 275 LEU A N 1
ATOM 2101 C CA . LEU A 1 275 ? 0.219 16.686 -2.066 1.00 98.06 275 LEU A CA 1
ATOM 2102 C C . LEU A 1 275 ? -0.744 15.496 -1.992 1.00 98.06 275 LEU A C 1
ATOM 2104 O O . LEU A 1 275 ? -1.926 15.692 -1.729 1.00 98.06 275 LEU A O 1
ATOM 2108 N N . THR A 1 276 ? -0.241 14.273 -2.164 1.00 97.62 276 THR A N 1
ATOM 2109 C CA . THR A 1 276 ? -1.047 13.051 -2.029 1.00 97.62 276 THR A CA 1
ATOM 2110 C C . THR A 1 276 ? -1.560 12.885 -0.597 1.00 97.62 276 THR A C 1
ATOM 2112 O O . THR A 1 276 ? -2.748 12.652 -0.390 1.00 97.62 276 THR A O 1
ATOM 2115 N N . ALA A 1 277 ? -0.695 13.069 0.405 1.00 94.38 277 ALA A N 1
ATOM 2116 C CA . ALA A 1 277 ? -1.085 12.997 1.812 1.00 94.38 277 ALA A CA 1
ATOM 2117 C C . ALA A 1 277 ? -2.093 14.096 2.195 1.00 94.38 277 ALA A C 1
ATOM 2119 O O . ALA A 1 277 ? -3.084 13.811 2.864 1.00 94.38 277 ALA A O 1
ATOM 2120 N N . LEU A 1 278 ? -1.879 15.335 1.736 1.00 96.69 278 LEU A N 1
ATOM 2121 C CA . LEU A 1 278 ? -2.794 16.457 1.968 1.00 96.69 278 LEU A CA 1
ATOM 2122 C C . LEU A 1 278 ? -4.153 16.243 1.296 1.00 96.69 278 LEU A C 1
ATOM 2124 O O . LEU A 1 278 ? -5.175 16.556 1.903 1.00 96.69 278 LEU A O 1
ATOM 2128 N N . LEU A 1 279 ? -4.173 15.688 0.079 1.00 97.06 279 LEU A N 1
ATOM 2129 C CA . LEU A 1 279 ? -5.404 15.328 -0.621 1.00 97.06 279 LEU A CA 1
ATOM 2130 C C . LEU A 1 279 ? -6.206 14.310 0.191 1.00 97.06 279 LEU A C 1
ATOM 2132 O O . LEU A 1 279 ? -7.373 14.552 0.480 1.00 97.06 279 LEU A O 1
ATOM 2136 N N . LEU A 1 280 ? -5.579 13.204 0.602 1.00 93.25 280 LEU A N 1
ATOM 2137 C CA . LEU A 1 280 ? -6.261 12.166 1.376 1.00 93.25 280 LEU A CA 1
ATOM 2138 C C . LEU A 1 280 ? -6.720 12.665 2.746 1.00 93.25 280 LEU A C 1
ATOM 2140 O O . LEU A 1 280 ? -7.840 12.368 3.156 1.00 93.25 280 LEU A O 1
ATOM 2144 N N . TRP A 1 281 ? -5.894 13.460 3.431 1.00 88.94 281 TRP A N 1
ATOM 2145 C CA . TRP A 1 281 ? -6.271 14.093 4.692 1.00 88.94 281 TRP A CA 1
ATOM 2146 C C . TRP A 1 281 ? -7.484 15.011 4.510 1.00 88.94 281 TRP A C 1
ATOM 2148 O O . TRP A 1 281 ? -8.467 14.866 5.232 1.00 88.94 281 TRP A O 1
ATOM 2158 N N . GLY A 1 282 ? -7.466 15.886 3.500 1.00 88.31 282 GLY A N 1
ATOM 2159 C CA . GLY A 1 282 ? -8.583 16.775 3.176 1.00 88.31 282 GLY A CA 1
ATOM 2160 C C . GLY A 1 282 ? -9.860 16.019 2.802 1.00 88.31 282 GLY A C 1
ATOM 2161 O O . GLY A 1 282 ? -10.935 16.347 3.301 1.00 88.31 282 GLY A O 1
ATOM 2162 N N . CYS A 1 283 ? -9.756 14.961 1.993 1.00 90.19 283 CYS A N 1
ATOM 2163 C CA . CYS A 1 283 ? -10.878 14.068 1.701 1.00 90.19 283 CYS A CA 1
ATOM 2164 C C . CYS A 1 283 ? -11.414 13.404 2.976 1.00 90.19 283 CYS A C 1
ATOM 2166 O O . CYS A 1 283 ? -12.627 13.326 3.150 1.00 90.19 283 CYS A O 1
ATOM 2168 N N . GLY A 1 284 ? -10.530 12.983 3.885 1.00 81.44 284 GLY A N 1
ATOM 2169 C CA . GLY A 1 284 ? -10.886 12.356 5.157 1.00 81.44 284 GLY A CA 1
ATOM 2170 C C . GLY A 1 284 ? -11.589 13.297 6.134 1.00 81.44 284 GLY A C 1
ATOM 2171 O O . GLY A 1 284 ? -12.450 12.843 6.884 1.00 81.44 284 GLY A O 1
ATOM 2172 N N . LEU A 1 285 ? -11.289 14.601 6.087 1.00 76.06 285 LEU A N 1
ATOM 2173 C CA . LEU A 1 285 ? -12.031 15.621 6.839 1.00 76.06 285 LEU A CA 1
ATOM 2174 C C . LEU A 1 285 ? -13.482 15.767 6.357 1.00 76.06 285 LEU A C 1
ATOM 2176 O O . LEU A 1 285 ? -14.346 16.142 7.146 1.00 76.06 285 LEU A O 1
ATOM 2180 N N . LEU A 1 286 ? -13.749 15.495 5.075 1.00 81.19 286 LEU A N 1
ATOM 2181 C CA . LEU A 1 286 ? -15.085 15.596 4.482 1.00 81.19 286 LEU A CA 1
ATOM 2182 C C . LEU A 1 286 ? -15.878 14.293 4.619 1.00 81.19 286 LEU A C 1
ATOM 2184 O O . LEU A 1 286 ? -17.051 14.316 4.981 1.00 81.19 286 LEU A O 1
ATOM 2188 N N . SER A 1 287 ? -15.263 13.159 4.279 1.00 81.00 287 SER A N 1
ATOM 2189 C CA . SER A 1 287 ? -15.884 11.837 4.360 1.00 81.00 287 SER A CA 1
ATOM 2190 C C . SER A 1 287 ? -14.836 10.720 4.264 1.00 81.00 287 SER A C 1
ATOM 2192 O O . SER A 1 287 ? -14.039 10.711 3.320 1.00 81.00 287 SER A O 1
ATOM 2194 N N . PRO A 1 288 ? -14.881 9.701 5.143 1.00 79.38 288 PRO A N 1
ATOM 2195 C CA . PRO A 1 288 ? -14.044 8.506 5.015 1.00 79.38 288 PRO A CA 1
ATOM 2196 C C . PRO A 1 288 ? -14.198 7.797 3.662 1.00 79.38 288 PRO A C 1
ATOM 2198 O O . PRO A 1 288 ? -13.221 7.300 3.108 1.00 79.38 288 PRO A O 1
ATOM 2201 N N . TRP A 1 289 ? -15.402 7.810 3.081 1.00 87.62 289 TRP A N 1
ATOM 2202 C CA . TRP A 1 289 ? -15.667 7.213 1.768 1.00 87.62 289 TRP A CA 1
ATOM 2203 C C . TRP A 1 289 ? -15.018 7.996 0.630 1.00 87.62 289 TRP A C 1
ATOM 2205 O O . TRP A 1 289 ? -14.587 7.407 -0.359 1.00 87.62 289 TRP A O 1
ATOM 2215 N N . LEU A 1 290 ? -14.918 9.320 0.775 1.00 90.94 290 LEU A N 1
ATOM 2216 C CA . LEU A 1 290 ? -14.230 10.156 -0.201 1.00 90.94 290 LEU A CA 1
ATOM 2217 C C . LEU A 1 290 ? -12.719 9.915 -0.154 1.00 90.94 290 LEU A C 1
ATOM 2219 O O . LEU A 1 290 ? -12.092 9.805 -1.203 1.00 90.94 290 LEU A O 1
ATOM 2223 N N . ALA A 1 291 ? -12.146 9.789 1.048 1.00 90.38 291 ALA A N 1
ATOM 2224 C CA . ALA A 1 291 ? -10.742 9.417 1.219 1.00 90.38 291 ALA A CA 1
ATOM 2225 C C . ALA A 1 291 ? -10.451 8.032 0.627 1.00 90.38 291 ALA A C 1
ATOM 2227 O O . ALA A 1 291 ? -9.498 7.889 -0.132 1.00 90.38 291 ALA A O 1
ATOM 2228 N N . PHE A 1 292 ? -11.316 7.050 0.899 1.00 94.56 292 PHE A N 1
ATOM 2229 C CA . PHE A 1 292 ? -11.234 5.714 0.311 1.00 94.56 292 PHE A CA 1
ATOM 2230 C C . PHE A 1 292 ? -11.269 5.754 -1.222 1.00 94.56 292 PHE A C 1
ATOM 2232 O O . PHE A 1 292 ? -10.412 5.162 -1.873 1.00 94.56 292 PHE A O 1
ATOM 2239 N N . ALA A 1 293 ? -12.230 6.473 -1.812 1.00 96.75 293 ALA A N 1
ATOM 2240 C CA . ALA A 1 293 ? -12.353 6.579 -3.264 1.00 96.75 293 ALA A CA 1
ATOM 2241 C C . ALA A 1 293 ? -11.130 7.264 -3.895 1.00 96.75 293 ALA A C 1
ATOM 2243 O O . ALA A 1 293 ? -10.608 6.786 -4.900 1.00 96.75 293 ALA A O 1
ATOM 2244 N N . ALA A 1 294 ? -10.646 8.353 -3.290 1.00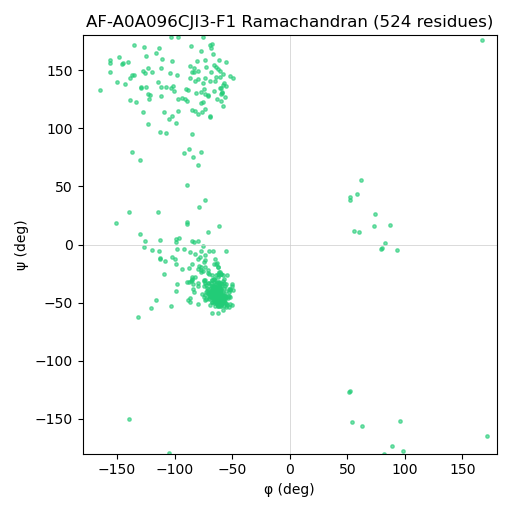 97.06 294 ALA A N 1
ATOM 2245 C CA . ALA A 1 294 ? -9.444 9.043 -3.745 1.00 97.06 294 ALA A CA 1
ATOM 2246 C C . ALA A 1 294 ? -8.208 8.134 -3.667 1.00 97.06 294 ALA A C 1
ATOM 2248 O O . ALA A 1 294 ? -7.433 8.066 -4.620 1.00 97.06 294 ALA A O 1
ATOM 2249 N N . GLU A 1 295 ? -8.043 7.397 -2.568 1.00 97.56 295 GLU A N 1
ATOM 2250 C CA . GLU A 1 295 ? -6.938 6.456 -2.403 1.00 97.56 295 GLU A CA 1
ATOM 2251 C C . GLU A 1 295 ? -7.016 5.298 -3.402 1.00 97.56 295 GLU A C 1
ATOM 2253 O O . GLU A 1 295 ? -6.012 4.986 -4.034 1.00 97.56 295 GLU A O 1
ATOM 2258 N N . ALA A 1 296 ? -8.195 4.712 -3.623 1.00 97.81 296 ALA A N 1
ATOM 2259 C CA . ALA A 1 296 ? -8.381 3.639 -4.598 1.00 97.81 296 ALA A CA 1
ATOM 2260 C C . ALA A 1 296 ? -8.032 4.089 -6.028 1.00 97.81 296 ALA A C 1
ATOM 2262 O O . ALA A 1 296 ? -7.364 3.356 -6.760 1.00 97.81 296 ALA A O 1
ATOM 2263 N N . LEU A 1 297 ? -8.426 5.311 -6.410 1.00 96.94 297 LEU A N 1
ATOM 2264 C CA . LEU A 1 297 ? -8.071 5.904 -7.703 1.00 96.94 297 LEU A CA 1
ATOM 2265 C C . LEU A 1 297 ? -6.564 6.153 -7.834 1.00 96.94 297 LEU A C 1
ATOM 2267 O O . LEU A 1 297 ? -5.995 5.912 -8.897 1.00 96.94 297 LEU A O 1
ATOM 2271 N N . LEU A 1 298 ? -5.902 6.594 -6.764 1.00 97.25 298 LEU A N 1
ATOM 2272 C CA . LEU A 1 298 ? -4.449 6.761 -6.757 1.00 97.25 298 LEU A CA 1
ATOM 2273 C C . LEU A 1 298 ? -3.728 5.411 -6.843 1.00 97.25 298 LEU A C 1
ATOM 2275 O O . LEU A 1 298 ? -2.810 5.276 -7.644 1.00 97.25 298 LEU A O 1
ATOM 2279 N N . CYS A 1 299 ? -4.154 4.401 -6.078 1.00 97.44 299 CYS A N 1
ATOM 2280 C CA . CYS A 1 299 ? -3.615 3.040 -6.157 1.00 97.44 299 CYS A CA 1
ATOM 2281 C C . CYS A 1 299 ? -3.703 2.492 -7.587 1.00 97.44 299 CYS A C 1
ATOM 2283 O O . CYS A 1 299 ? -2.712 1.985 -8.107 1.00 97.44 299 CYS A O 1
ATOM 2285 N N . TYR A 1 300 ? -4.859 2.661 -8.235 1.00 97.00 300 TYR A N 1
ATOM 2286 C CA . TYR A 1 300 ? -5.078 2.321 -9.641 1.00 97.00 300 TYR A CA 1
ATOM 2287 C C . TYR A 1 300 ? -4.053 2.983 -10.573 1.00 97.00 300 TYR A C 1
ATOM 2289 O O . TYR A 1 300 ? -3.385 2.292 -11.331 1.00 97.00 300 TYR A O 1
ATOM 2297 N N . GLN A 1 301 ? -3.865 4.301 -10.473 1.00 95.31 301 GLN A N 1
ATOM 2298 C CA . GLN A 1 301 ? -2.958 5.052 -11.353 1.00 95.31 301 GLN A CA 1
ATOM 2299 C C . GLN A 1 301 ? -1.461 4.838 -11.060 1.00 95.31 301 GLN A C 1
ATOM 2301 O O . GLN A 1 301 ? -0.601 5.277 -11.825 1.00 95.31 301 GLN A O 1
ATOM 2306 N N . LEU A 1 302 ? -1.111 4.238 -9.922 1.00 96.31 302 LEU A N 1
ATOM 2307 C CA . LEU A 1 302 ? 0.283 3.978 -9.545 1.00 96.31 302 LEU A CA 1
ATOM 2308 C C . LEU A 1 302 ? 0.747 2.571 -9.956 1.00 96.31 302 LEU A C 1
ATOM 2310 O O . LEU A 1 302 ? 1.955 2.355 -10.115 1.00 96.31 302 LEU A O 1
ATOM 2314 N N . LEU A 1 303 ? -0.191 1.647 -10.168 1.00 96.25 303 LEU A N 1
ATOM 2315 C CA . LEU A 1 303 ? 0.043 0.300 -10.687 1.00 96.25 303 LEU A CA 1
ATOM 2316 C C . LEU A 1 303 ? 0.029 0.294 -12.225 1.00 96.25 303 LEU A C 1
ATOM 2318 O O . LEU A 1 303 ? -0.553 1.171 -12.855 1.00 96.25 303 LEU A O 1
ATOM 2322 N N . ALA A 1 304 ? 0.732 -0.663 -12.833 1.00 94.88 304 ALA A N 1
ATOM 2323 C CA . ALA A 1 304 ? 0.891 -0.737 -14.287 1.00 94.88 304 ALA A CA 1
ATOM 2324 C C . ALA A 1 304 ? 0.799 -2.172 -14.837 1.00 94.88 304 ALA A C 1
ATOM 2326 O O . ALA A 1 304 ? 1.425 -2.490 -15.848 1.00 94.88 304 ALA A O 1
ATOM 2327 N N . ALA A 1 305 ? 0.075 -3.081 -14.174 1.00 95.44 305 ALA A N 1
ATOM 2328 C CA . ALA A 1 305 ? 0.055 -4.484 -14.586 1.00 95.44 305 ALA A CA 1
ATOM 2329 C C . ALA A 1 305 ? -0.664 -4.660 -15.927 1.00 95.44 305 ALA A C 1
ATOM 2331 O O . ALA A 1 305 ? -0.191 -5.397 -16.797 1.00 95.44 305 ALA A O 1
ATOM 2332 N N . LYS A 1 306 ? -1.799 -3.977 -16.116 1.00 95.56 306 LYS A N 1
ATOM 2333 C CA . LYS A 1 306 ? -2.569 -4.054 -17.361 1.00 95.56 306 LYS A CA 1
ATOM 2334 C C . LYS A 1 306 ? -1.928 -3.253 -18.486 1.00 95.56 306 LYS A C 1
ATOM 2336 O O . LYS A 1 306 ? -1.824 -3.774 -19.590 1.00 95.56 306 LYS A O 1
ATOM 2341 N N . SER A 1 307 ? -1.430 -2.050 -18.209 1.00 93.81 307 SER A N 1
ATOM 2342 C CA . SER A 1 307 ? -0.748 -1.236 -19.223 1.00 93.81 307 SER A CA 1
ATOM 2343 C C . SER A 1 307 ? 0.530 -1.904 -19.742 1.00 93.81 307 SER A C 1
ATOM 2345 O O . SER A 1 307 ? 0.738 -1.951 -20.951 1.00 93.81 307 SER A O 1
ATOM 2347 N N . LEU A 1 308 ? 1.339 -2.523 -18.871 1.00 94.50 308 LEU A N 1
ATOM 2348 C CA . LEU A 1 308 ? 2.520 -3.287 -19.293 1.00 94.50 308 LEU A CA 1
ATOM 2349 C C . LEU A 1 308 ? 2.149 -4.457 -20.217 1.00 94.50 308 LEU A C 1
ATOM 2351 O O . LEU A 1 308 ? 2.844 -4.739 -21.198 1.00 94.50 308 LEU A O 1
ATOM 2355 N N . ARG A 1 309 ? 1.032 -5.130 -19.926 1.00 95.50 309 ARG A N 1
ATOM 2356 C CA . ARG A 1 309 ? 0.498 -6.181 -20.792 1.00 95.50 309 ARG A CA 1
ATOM 2357 C C . ARG A 1 309 ? 0.026 -5.620 -22.134 1.00 95.50 309 ARG A C 1
ATOM 2359 O O . ARG A 1 309 ? 0.404 -6.155 -23.166 1.00 95.50 309 ARG A O 1
ATOM 2366 N N . ASP A 1 310 ? -0.753 -4.548 -22.125 1.00 95.44 310 ASP A N 1
ATOM 2367 C CA . ASP A 1 310 ? -1.339 -3.984 -23.341 1.00 95.44 310 ASP A CA 1
ATOM 2368 C C . ASP A 1 310 ? -0.275 -3.447 -24.299 1.00 95.44 310 ASP A C 1
ATOM 2370 O O . ASP A 1 310 ? -0.340 -3.702 -25.500 1.00 95.44 310 ASP A O 1
ATOM 2374 N N . GLU A 1 311 ? 0.739 -2.747 -23.785 1.00 95.56 311 GLU A N 1
ATOM 2375 C CA . GLU A 1 311 ? 1.824 -2.232 -24.624 1.00 95.56 311 GLU A CA 1
ATOM 2376 C C . GLU A 1 311 ? 2.694 -3.355 -25.207 1.00 95.56 311 GLU A C 1
ATOM 2378 O O . GLU A 1 311 ? 3.118 -3.276 -26.360 1.00 95.56 311 GLU A O 1
ATOM 2383 N N . SER A 1 312 ? 2.924 -4.436 -24.455 1.00 96.94 312 SER A N 1
ATOM 2384 C CA . SER A 1 312 ? 3.651 -5.599 -24.979 1.00 96.94 312 SER A CA 1
ATOM 2385 C C . SER A 1 312 ? 2.815 -6.411 -25.979 1.00 96.94 312 SER A C 1
ATOM 2387 O O . SER A 1 312 ? 3.347 -6.858 -26.996 1.00 96.94 312 SER A O 1
ATOM 2389 N N . ASP A 1 313 ? 1.499 -6.518 -25.783 1.00 97.19 313 ASP A N 1
ATOM 2390 C CA . ASP A 1 313 ? 0.591 -7.187 -26.723 1.00 97.19 313 ASP A CA 1
ATOM 2391 C C . ASP A 1 313 ? 0.524 -6.454 -28.080 1.00 97.19 313 ASP A C 1
ATOM 2393 O O . ASP A 1 313 ? 0.427 -7.108 -29.119 1.00 97.19 313 ASP A O 1
ATOM 2397 N N . LYS A 1 314 ? 0.694 -5.122 -28.123 1.00 97.75 314 LYS A N 1
ATOM 2398 C CA . LYS A 1 314 ? 0.850 -4.379 -29.395 1.00 97.75 314 LYS A CA 1
ATOM 2399 C C . LYS A 1 314 ? 2.068 -4.850 -30.198 1.00 97.75 314 LYS A C 1
ATOM 2401 O O . LYS A 1 314 ? 1.988 -4.955 -31.421 1.00 97.75 314 LYS A O 1
ATOM 2406 N N . VAL A 1 315 ? 3.182 -5.163 -29.528 1.00 98.25 315 VAL A N 1
ATOM 2407 C CA . VAL A 1 315 ? 4.379 -5.730 -30.178 1.00 98.25 315 VAL A CA 1
ATOM 2408 C C . VAL A 1 315 ? 4.073 -7.119 -30.734 1.00 98.25 315 VAL A C 1
ATOM 2410 O O . VAL A 1 315 ? 4.440 -7.425 -31.868 1.00 98.25 315 VAL A O 1
ATOM 2413 N N . TYR A 1 316 ? 3.370 -7.946 -29.957 1.00 98.44 316 TYR A N 1
ATOM 2414 C CA . TYR A 1 316 ? 2.948 -9.274 -30.397 1.00 98.44 316 TYR A CA 1
ATOM 2415 C C . TYR A 1 316 ? 2.058 -9.217 -31.644 1.00 98.44 316 TYR A C 1
ATOM 2417 O O . TYR A 1 316 ? 2.332 -9.935 -32.604 1.00 98.44 316 TYR A O 1
ATOM 2425 N N . GLU A 1 317 ? 1.026 -8.370 -31.660 1.00 98.38 317 GLU A N 1
ATOM 2426 C CA . GLU A 1 317 ? 0.112 -8.282 -32.805 1.00 98.38 317 GLU A CA 1
ATOM 2427 C C . GLU A 1 317 ? 0.827 -7.783 -34.070 1.00 98.38 317 GLU A C 1
ATOM 2429 O O . GLU A 1 317 ? 0.583 -8.318 -35.152 1.00 98.38 317 GLU A O 1
ATOM 2434 N N . ALA A 1 318 ? 1.776 -6.846 -33.948 1.00 98.06 318 ALA A N 1
ATOM 2435 C CA . ALA A 1 318 ? 2.596 -6.406 -35.078 1.00 98.06 318 ALA A CA 1
ATOM 2436 C C . ALA A 1 318 ? 3.498 -7.532 -35.625 1.00 98.06 318 ALA A C 1
ATOM 2438 O O . ALA A 1 318 ? 3.532 -7.764 -36.835 1.00 98.06 318 ALA A O 1
ATOM 2439 N N . LEU A 1 319 ? 4.171 -8.291 -34.748 1.00 97.88 319 LEU A N 1
ATOM 2440 C CA . LEU A 1 319 ? 4.985 -9.447 -35.155 1.00 97.88 319 LEU A CA 1
ATOM 2441 C C . LEU A 1 319 ? 4.137 -10.547 -35.802 1.00 97.88 319 LEU A C 1
ATOM 2443 O O . LEU A 1 319 ? 4.512 -11.103 -36.829 1.00 97.88 319 LEU A O 1
ATOM 2447 N N . LYS A 1 320 ? 2.967 -10.842 -35.233 1.00 97.88 320 LYS A N 1
ATOM 2448 C CA . LYS A 1 320 ? 2.019 -11.827 -35.766 1.00 97.88 320 LYS A CA 1
ATOM 2449 C C . LYS A 1 320 ? 1.486 -11.431 -37.145 1.00 97.88 320 LYS A C 1
ATOM 2451 O O . LYS A 1 320 ? 1.228 -12.308 -37.965 1.00 97.88 320 LYS A O 1
ATOM 2456 N N . ALA A 1 321 ? 1.331 -10.133 -37.400 1.00 97.38 321 ALA A N 1
ATOM 2457 C CA . ALA A 1 321 ? 0.947 -9.597 -38.703 1.00 97.38 321 ALA A CA 1
ATOM 2458 C C . ALA A 1 321 ? 2.102 -9.571 -39.727 1.00 97.38 321 ALA A C 1
ATOM 2460 O O . ALA A 1 321 ? 1.867 -9.235 -40.886 1.00 97.38 321 ALA A O 1
ATOM 2461 N N . GLY A 1 322 ? 3.335 -9.913 -39.327 1.00 96.94 322 GLY A N 1
ATOM 2462 C CA . GLY A 1 322 ? 4.526 -9.812 -40.177 1.00 96.94 322 GLY A CA 1
ATOM 2463 C C . GLY A 1 322 ? 5.009 -8.372 -40.404 1.00 96.94 322 GLY A C 1
ATOM 2464 O O . GLY A 1 322 ? 5.800 -8.126 -41.313 1.00 96.94 322 GLY A O 1
ATOM 2465 N N . ASP A 1 323 ? 4.546 -7.409 -39.600 1.00 97.50 323 ASP A N 1
ATOM 2466 C CA . ASP A 1 323 ? 4.931 -5.998 -39.688 1.00 97.50 323 ASP A CA 1
ATOM 2467 C C . ASP A 1 323 ? 6.128 -5.705 -38.772 1.00 97.50 323 ASP A C 1
ATOM 2469 O O . ASP A 1 323 ? 5.992 -5.176 -37.667 1.00 97.50 323 ASP A O 1
ATOM 2473 N N . LEU A 1 324 ? 7.334 -6.067 -39.222 1.00 97.44 324 LEU A N 1
ATOM 2474 C CA . LEU A 1 324 ? 8.562 -5.804 -38.466 1.00 97.44 324 LEU A CA 1
ATOM 2475 C C . LEU A 1 324 ? 8.814 -4.298 -38.217 1.00 97.44 324 LEU A C 1
ATOM 2477 O O . LEU A 1 324 ? 9.197 -3.956 -37.095 1.00 97.44 324 LEU A O 1
ATOM 2481 N N . PRO A 1 325 ? 8.616 -3.374 -39.183 1.00 97.81 325 PRO A N 1
ATOM 2482 C CA . PRO A 1 325 ? 8.696 -1.936 -38.915 1.00 97.81 325 PRO A CA 1
ATOM 2483 C C . PRO A 1 325 ? 7.732 -1.471 -37.815 1.00 97.81 325 PRO A C 1
ATOM 2485 O O . PRO A 1 325 ? 8.159 -0.773 -36.890 1.00 97.81 325 PRO A O 1
ATOM 2488 N N . GLY A 1 326 ? 6.468 -1.899 -37.866 1.00 97.50 326 GLY A N 1
ATOM 2489 C CA . GLY A 1 326 ? 5.481 -1.617 -36.826 1.00 97.50 326 GLY A CA 1
ATOM 2490 C C . GLY A 1 326 ? 5.864 -2.221 -35.477 1.00 97.50 326 GLY A C 1
ATOM 2491 O O . GLY A 1 326 ? 5.777 -1.543 -34.455 1.00 97.50 326 GLY A O 1
ATOM 2492 N N . ALA A 1 327 ? 6.391 -3.447 -35.461 1.00 97.81 327 ALA A N 1
ATOM 2493 C CA . ALA A 1 327 ? 6.850 -4.110 -34.245 1.00 97.81 327 ALA A CA 1
ATOM 2494 C C . ALA A 1 327 ? 8.054 -3.395 -33.612 1.00 97.81 327 ALA A C 1
ATOM 2496 O O . ALA A 1 327 ? 8.072 -3.196 -32.399 1.00 97.81 327 ALA A O 1
ATOM 2497 N N . ARG A 1 328 ? 9.026 -2.940 -34.420 1.00 97.88 328 ARG A N 1
ATOM 2498 C CA . ARG A 1 328 ? 10.169 -2.117 -33.975 1.00 97.88 328 ARG A CA 1
ATOM 2499 C C . ARG A 1 328 ? 9.722 -0.796 -33.363 1.00 97.88 328 ARG A C 1
ATOM 2501 O O . ARG A 1 328 ? 10.286 -0.375 -32.352 1.00 97.88 328 ARG A O 1
ATOM 2508 N N . HIS A 1 329 ? 8.721 -0.158 -33.969 1.00 97.38 329 HIS A N 1
ATOM 2509 C CA . HIS A 1 329 ? 8.127 1.057 -33.430 1.00 97.38 329 HIS A CA 1
ATOM 2510 C C . HIS A 1 329 ? 7.410 0.777 -32.105 1.00 97.38 329 HIS A C 1
ATOM 2512 O O . HIS A 1 329 ? 7.709 1.429 -31.108 1.00 97.38 329 HIS A O 1
ATOM 2518 N N . ALA A 1 330 ? 6.548 -0.239 -32.051 1.00 97.12 330 ALA A N 1
ATOM 2519 C CA . ALA A 1 330 ? 5.841 -0.616 -30.831 1.00 97.12 330 ALA A CA 1
ATOM 2520 C C . ALA A 1 330 ? 6.808 -0.949 -29.684 1.00 97.12 330 ALA A C 1
ATOM 2522 O O . ALA A 1 330 ? 6.658 -0.414 -28.588 1.00 97.12 330 ALA A O 1
ATOM 2523 N N . VAL A 1 331 ? 7.857 -1.748 -29.930 1.00 97.06 331 VAL A N 1
ATOM 2524 C CA . VAL A 1 331 ? 8.826 -2.073 -28.873 1.00 97.06 331 VAL A CA 1
ATOM 2525 C C . VAL A 1 331 ? 9.648 -0.852 -28.454 1.00 97.06 331 VAL A C 1
ATOM 2527 O O . VAL A 1 331 ? 9.975 -0.734 -27.279 1.00 97.06 331 VAL A O 1
ATOM 2530 N N . SER A 1 332 ? 9.915 0.106 -29.357 1.00 95.94 332 SER A N 1
ATOM 2531 C CA . SER A 1 332 ? 10.627 1.353 -29.017 1.00 95.94 332 SER A CA 1
ATOM 2532 C C . SER A 1 332 ? 9.896 2.218 -27.989 1.00 95.94 332 SER A C 1
ATOM 2534 O O . SER A 1 332 ? 10.535 2.977 -27.267 1.00 95.94 332 SER A O 1
ATOM 2536 N N . MET A 1 333 ? 8.574 2.065 -27.876 1.00 94.06 333 MET A N 1
ATOM 2537 C CA . MET A 1 333 ? 7.769 2.781 -26.884 1.00 94.06 333 MET A CA 1
ATOM 2538 C C . MET A 1 333 ? 7.935 2.227 -25.462 1.00 94.06 333 MET A C 1
ATOM 2540 O O . MET A 1 333 ? 7.556 2.898 -24.506 1.00 94.06 333 MET A O 1
ATOM 2544 N N . ILE A 1 334 ? 8.504 1.024 -25.315 1.00 92.25 334 ILE A N 1
ATOM 2545 C CA . ILE A 1 334 ? 8.635 0.310 -24.035 1.00 92.25 334 ILE A CA 1
ATOM 2546 C C . ILE A 1 334 ? 10.076 -0.113 -23.705 1.00 92.25 334 ILE A C 1
ATOM 2548 O O . ILE A 1 334 ? 10.308 -0.766 -22.689 1.00 92.25 334 ILE A O 1
ATOM 2552 N N . VAL A 1 335 ? 11.065 0.240 -24.532 1.00 91.44 335 VAL A N 1
ATOM 2553 C CA . VAL A 1 335 ? 12.487 -0.029 -24.255 1.00 91.44 335 VAL A CA 1
ATOM 2554 C C . VAL A 1 335 ? 13.318 1.243 -24.331 1.00 91.44 335 VAL A C 1
ATOM 2556 O O . VAL A 1 335 ? 13.086 2.106 -25.166 1.00 91.44 335 VAL A O 1
ATOM 2559 N N . GLY A 1 336 ? 14.366 1.320 -23.512 1.00 84.75 336 GLY A N 1
ATOM 2560 C CA . GLY A 1 336 ? 15.354 2.405 -23.560 1.00 84.75 336 GLY A CA 1
ATOM 2561 C C . GLY A 1 336 ? 16.547 2.156 -24.497 1.00 84.75 336 GLY A C 1
ATOM 2562 O O . GLY A 1 336 ? 17.591 2.774 -24.301 1.00 84.75 336 GLY A O 1
ATOM 2563 N N . ARG A 1 337 ? 16.454 1.206 -25.440 1.00 87.25 337 ARG A N 1
ATOM 2564 C CA . ARG A 1 337 ? 17.542 0.813 -26.367 1.00 87.25 337 ARG A CA 1
ATOM 2565 C C . ARG A 1 337 ? 17.184 1.106 -27.820 1.00 87.25 337 ARG A C 1
ATOM 2567 O O . ARG A 1 337 ? 16.011 1.252 -28.148 1.00 87.25 337 ARG A O 1
ATOM 2574 N N . ASP A 1 338 ? 18.183 1.089 -28.695 1.00 90.38 338 ASP A N 1
ATOM 2575 C CA . ASP A 1 338 ? 17.974 1.286 -30.129 1.00 90.38 338 ASP A CA 1
ATOM 2576 C C . ASP A 1 338 ? 17.267 0.055 -30.735 1.00 90.38 338 ASP A C 1
ATOM 2578 O O . ASP A 1 338 ? 17.731 -1.076 -30.569 1.00 90.38 338 ASP A O 1
ATOM 2582 N N . THR A 1 339 ? 16.156 0.256 -31.456 1.00 94.50 339 THR A N 1
ATOM 2583 C CA . THR A 1 339 ? 15.317 -0.848 -31.977 1.00 94.50 339 THR A CA 1
ATOM 2584 C C . THR A 1 339 ? 15.398 -1.047 -33.489 1.00 94.50 339 THR A C 1
ATOM 2586 O O . THR A 1 339 ? 15.009 -2.098 -33.995 1.00 94.50 339 THR A O 1
ATOM 2589 N N . GLU A 1 340 ? 15.952 -0.082 -34.227 1.00 91.44 340 GLU A N 1
ATOM 2590 C CA . GLU A 1 340 ? 15.965 -0.075 -35.699 1.00 91.44 340 GLU A CA 1
ATOM 2591 C C . GLU A 1 340 ? 16.673 -1.289 -36.320 1.00 91.44 340 GLU A C 1
ATOM 2593 O O . GLU A 1 340 ? 16.372 -1.679 -37.447 1.00 91.44 340 GLU A O 1
ATOM 2598 N N . ARG A 1 341 ? 17.611 -1.897 -35.583 1.00 90.19 341 ARG A N 1
ATOM 2599 C CA . ARG A 1 341 ? 18.432 -3.031 -36.035 1.00 90.19 341 ARG A CA 1
ATOM 2600 C C . ARG A 1 341 ? 17.922 -4.393 -35.563 1.00 90.19 341 ARG A C 1
ATOM 2602 O O . ARG A 1 341 ? 18.521 -5.399 -35.924 1.00 90.19 341 ARG A O 1
ATOM 2609 N N . LEU A 1 342 ? 16.862 -4.435 -34.755 1.00 94.25 342 LEU A N 1
ATOM 2610 C CA . LEU A 1 342 ? 16.352 -5.686 -34.193 1.00 94.25 342 LEU A CA 1
ATOM 2611 C C . LEU A 1 342 ? 15.634 -6.504 -35.266 1.00 94.25 342 LEU A C 1
ATOM 2613 O O . LEU A 1 342 ? 14.775 -5.984 -35.976 1.00 94.25 342 LEU A O 1
ATOM 2617 N N . ASP A 1 343 ? 15.974 -7.777 -35.397 1.00 95.56 343 ASP A N 1
ATOM 2618 C CA . ASP A 1 343 ? 15.167 -8.748 -36.134 1.00 95.56 343 ASP A CA 1
ATOM 2619 C C . ASP A 1 343 ? 13.924 -9.154 -35.317 1.00 95.56 343 ASP A C 1
ATOM 2621 O O . ASP A 1 343 ? 13.711 -8.669 -34.205 1.00 95.56 343 ASP A O 1
ATOM 2625 N N . GLU A 1 344 ? 13.068 -10.020 -35.865 1.00 96.31 344 GLU A N 1
ATOM 2626 C CA . GLU A 1 344 ? 11.834 -10.455 -35.190 1.00 96.31 344 GLU A CA 1
ATOM 2627 C C . GLU A 1 344 ? 12.108 -11.068 -33.808 1.00 96.31 344 GLU A C 1
ATOM 2629 O O . GLU A 1 344 ? 11.440 -10.726 -32.830 1.00 96.31 344 GLU A O 1
ATOM 2634 N N . ALA A 1 345 ? 13.133 -11.922 -33.711 1.00 95.88 345 ALA A N 1
ATOM 2635 C CA . ALA A 1 345 ? 13.551 -12.533 -32.454 1.00 95.88 345 ALA A CA 1
ATOM 2636 C C . ALA A 1 345 ? 14.075 -11.484 -31.463 1.00 95.88 345 ALA A C 1
ATOM 2638 O O . ALA A 1 345 ? 13.730 -11.529 -30.284 1.00 95.88 345 ALA A O 1
ATOM 2639 N N . GLY A 1 346 ? 14.858 -10.507 -31.929 1.00 96.19 346 GLY A N 1
ATOM 2640 C CA . GLY A 1 346 ? 15.346 -9.386 -31.134 1.00 96.19 346 GLY A CA 1
ATOM 2641 C C . GLY A 1 346 ? 14.224 -8.490 -30.612 1.00 96.19 346 GLY A C 1
ATOM 2642 O O . GLY A 1 346 ? 14.266 -8.080 -29.454 1.00 96.19 346 GLY A O 1
ATOM 2643 N N . VAL A 1 347 ? 13.190 -8.230 -31.418 1.00 97.81 347 VAL A N 1
ATOM 2644 C CA . VAL A 1 347 ? 11.998 -7.479 -30.993 1.00 97.81 347 VAL A CA 1
ATOM 2645 C C . VAL A 1 347 ? 11.202 -8.264 -29.947 1.00 97.81 347 VAL A C 1
ATOM 2647 O O . VAL A 1 347 ? 10.861 -7.711 -28.900 1.00 97.81 347 VAL A O 1
ATOM 2650 N N . ALA A 1 348 ? 10.953 -9.557 -30.180 1.00 98.00 348 ALA A N 1
ATOM 2651 C CA . ALA A 1 348 ? 10.238 -10.407 -29.228 1.00 98.00 348 ALA A CA 1
ATOM 2652 C C . ALA A 1 348 ? 10.992 -10.532 -27.898 1.00 98.00 348 ALA A C 1
ATOM 2654 O O . ALA A 1 348 ? 10.419 -10.325 -26.827 1.00 98.00 348 ALA A O 1
ATOM 2655 N N . LYS A 1 349 ? 12.303 -10.783 -27.967 1.00 97.31 349 LYS A N 1
ATOM 2656 C CA . LYS A 1 349 ? 13.206 -10.802 -26.814 1.00 97.31 349 LYS A CA 1
ATOM 2657 C C . LYS A 1 349 ? 13.156 -9.490 -26.051 1.00 97.31 349 LYS A C 1
ATOM 2659 O O . LYS A 1 349 ? 13.050 -9.503 -24.828 1.00 97.31 349 LYS A O 1
ATOM 2664 N N . ALA A 1 350 ? 13.166 -8.369 -26.766 1.00 96.94 350 ALA A N 1
ATOM 2665 C CA . ALA A 1 350 ? 13.136 -7.066 -26.141 1.00 96.94 350 ALA A CA 1
ATOM 2666 C C . ALA A 1 350 ? 11.837 -6.785 -25.380 1.00 96.94 350 ALA A C 1
ATOM 2668 O O . ALA A 1 350 ? 11.888 -6.248 -24.276 1.00 96.94 350 ALA A O 1
ATOM 2669 N N . ALA A 1 351 ? 10.696 -7.201 -25.928 1.00 98.06 351 ALA A N 1
ATOM 2670 C CA . ALA A 1 351 ? 9.412 -7.104 -25.246 1.00 98.06 351 ALA A CA 1
ATOM 2671 C C . ALA A 1 351 ? 9.328 -8.035 -24.021 1.00 98.06 351 ALA A C 1
ATOM 2673 O O . ALA A 1 351 ? 8.843 -7.617 -22.972 1.00 98.06 351 ALA A O 1
ATOM 2674 N N . VAL A 1 352 ? 9.840 -9.270 -24.113 1.00 98.25 352 VAL A N 1
ATOM 2675 C CA . VAL A 1 352 ? 9.891 -10.211 -22.975 1.00 98.25 352 VAL A CA 1
ATOM 2676 C C . VAL A 1 352 ? 10.758 -9.667 -21.837 1.00 98.25 352 VAL A C 1
ATOM 2678 O O . VAL A 1 352 ? 10.349 -9.737 -20.678 1.00 98.25 352 VAL A O 1
ATOM 2681 N N . GLU A 1 353 ? 11.924 -9.101 -22.159 1.00 97.00 353 GLU A N 1
ATOM 2682 C CA . GLU A 1 353 ? 12.810 -8.436 -21.193 1.00 97.00 353 GLU A CA 1
ATOM 2683 C C . GLU A 1 353 ? 12.094 -7.276 -20.497 1.00 97.00 353 GLU A C 1
ATOM 2685 O O . GLU A 1 353 ? 12.061 -7.239 -19.269 1.00 97.00 353 GLU A O 1
ATOM 2690 N N . THR A 1 354 ? 11.424 -6.402 -21.257 1.00 96.12 354 THR A N 1
ATOM 2691 C CA . THR A 1 354 ? 10.627 -5.305 -20.689 1.00 96.12 354 THR A CA 1
ATOM 2692 C C . THR A 1 354 ? 9.559 -5.815 -19.730 1.00 96.12 354 THR A C 1
ATOM 2694 O O . THR A 1 354 ? 9.446 -5.284 -18.625 1.00 96.12 354 THR A O 1
ATOM 2697 N N . VAL A 1 355 ? 8.779 -6.827 -20.120 1.00 97.81 355 VAL A N 1
ATOM 2698 C CA . VAL A 1 355 ? 7.722 -7.382 -19.261 1.00 97.81 355 VAL A CA 1
ATOM 2699 C C . VAL A 1 355 ? 8.312 -7.966 -17.978 1.00 97.81 355 VAL A C 1
ATOM 2701 O O . VAL A 1 355 ? 7.761 -7.748 -16.901 1.00 97.81 355 VAL A O 1
ATOM 2704 N N . ALA A 1 356 ? 9.431 -8.687 -18.071 1.00 97.50 356 ALA A N 1
ATOM 2705 C CA . ALA A 1 356 ? 10.073 -9.288 -16.911 1.00 97.50 356 ALA A CA 1
ATOM 2706 C C . ALA A 1 356 ? 10.663 -8.229 -15.967 1.00 97.50 356 ALA A C 1
ATOM 2708 O O . ALA A 1 356 ? 10.388 -8.267 -14.769 1.00 97.50 356 ALA A O 1
ATOM 2709 N N . GLU A 1 357 ? 11.434 -7.270 -16.480 1.00 94.88 357 GLU A N 1
ATOM 2710 C CA . GLU A 1 357 ? 12.048 -6.201 -15.683 1.00 94.88 357 GLU A CA 1
ATOM 2711 C C . GLU A 1 357 ? 10.972 -5.326 -15.017 1.00 94.88 357 GLU A C 1
ATOM 2713 O O . GLU A 1 357 ? 10.920 -5.225 -13.789 1.00 94.88 357 GLU A O 1
ATOM 2718 N N . ASN A 1 358 ? 10.019 -4.807 -15.799 1.00 95.69 358 ASN A N 1
ATOM 2719 C CA . ASN A 1 358 ? 8.980 -3.903 -15.298 1.00 95.69 358 ASN A CA 1
ATOM 2720 C C . ASN A 1 358 ? 7.906 -4.601 -14.458 1.00 95.69 358 ASN A C 1
ATOM 2722 O O . ASN A 1 358 ? 7.116 -3.921 -13.806 1.00 95.69 358 ASN A O 1
ATOM 2726 N N . ALA A 1 359 ? 7.875 -5.937 -14.400 1.00 97.19 359 ALA A N 1
ATOM 2727 C CA . ALA A 1 359 ? 7.073 -6.623 -13.394 1.00 97.19 359 ALA A CA 1
ATOM 2728 C C . ALA A 1 359 ? 7.494 -6.183 -11.984 1.00 97.19 359 ALA A C 1
ATOM 2730 O O . ALA A 1 359 ? 6.636 -5.878 -11.159 1.00 97.19 359 ALA A O 1
ATOM 2731 N N . SER A 1 360 ? 8.804 -6.100 -11.721 1.00 95.81 360 SER A N 1
ATOM 2732 C CA . SER A 1 360 ? 9.330 -5.602 -10.446 1.00 95.81 360 SER A CA 1
ATOM 2733 C C . SER A 1 360 ? 8.919 -4.147 -10.230 1.00 95.81 360 SER A C 1
ATOM 2735 O O . SER A 1 360 ? 8.202 -3.847 -9.276 1.00 95.81 360 SER A O 1
ATOM 2737 N N . ASP A 1 361 ? 9.311 -3.267 -11.148 1.00 92.81 361 ASP A N 1
ATOM 2738 C CA . ASP A 1 361 ? 9.316 -1.824 -10.889 1.00 92.81 361 ASP A CA 1
ATOM 2739 C C . ASP A 1 361 ? 7.954 -1.163 -11.150 1.00 92.81 361 ASP A C 1
ATOM 2741 O O . ASP A 1 361 ? 7.553 -0.199 -10.499 1.00 92.81 361 ASP A O 1
ATOM 2745 N N . GLY A 1 362 ? 7.192 -1.708 -12.095 1.00 93.19 362 GLY A N 1
ATOM 2746 C CA . GLY A 1 362 ? 5.875 -1.210 -12.477 1.00 93.19 362 GLY A CA 1
ATOM 2747 C C . GLY A 1 362 ? 4.726 -1.782 -11.649 1.00 93.19 362 GLY A C 1
ATOM 2748 O O . GLY A 1 362 ? 3.659 -1.167 -11.610 1.00 93.19 362 GLY A O 1
ATOM 2749 N N . VAL A 1 363 ? 4.921 -2.931 -10.987 1.00 97.12 363 VAL A N 1
ATOM 2750 C CA . VAL A 1 363 ? 3.833 -3.659 -10.309 1.00 97.12 363 VAL A CA 1
ATOM 2751 C C . VAL A 1 363 ? 4.192 -4.061 -8.883 1.00 97.12 363 VAL A C 1
ATOM 2753 O O . VAL A 1 363 ? 3.546 -3.597 -7.947 1.00 97.12 363 VAL A O 1
ATOM 2756 N N . ILE A 1 364 ? 5.211 -4.902 -8.687 1.00 98.25 364 ILE A N 1
ATOM 2757 C CA . ILE A 1 364 ? 5.473 -5.513 -7.372 1.00 98.25 364 ILE A CA 1
ATOM 2758 C C . ILE A 1 364 ? 5.983 -4.485 -6.361 1.00 98.25 364 ILE A C 1
ATOM 2760 O O . ILE A 1 364 ? 5.485 -4.434 -5.238 1.00 98.25 364 ILE A O 1
ATOM 2764 N N . ALA A 1 365 ? 6.946 -3.649 -6.741 1.00 97.94 365 ALA A N 1
ATOM 2765 C CA . ALA A 1 365 ? 7.470 -2.613 -5.867 1.00 97.94 365 ALA A CA 1
ATOM 2766 C C . ALA A 1 365 ? 6.403 -1.557 -5.516 1.00 97.94 365 ALA A C 1
ATOM 2768 O O . ALA A 1 365 ? 6.169 -1.372 -4.318 1.00 97.94 365 ALA A O 1
ATOM 2769 N N . PRO A 1 366 ? 5.662 -0.955 -6.475 1.00 97.50 366 PRO A N 1
ATOM 2770 C CA . PRO A 1 366 ? 4.539 -0.077 -6.152 1.00 97.50 366 PRO A CA 1
ATOM 2771 C C . PRO A 1 366 ? 3.531 -0.728 -5.209 1.00 97.50 366 PRO A C 1
ATOM 2773 O O . PRO A 1 366 ? 3.134 -0.096 -4.240 1.00 97.50 366 PRO A O 1
ATOM 2776 N N . LEU A 1 367 ? 3.161 -1.994 -5.436 1.00 98.06 367 LEU A N 1
ATOM 2777 C CA . LEU A 1 367 ? 2.214 -2.718 -4.587 1.00 98.06 367 LEU A CA 1
ATOM 2778 C C . LEU A 1 367 ? 2.714 -2.838 -3.141 1.00 98.06 367 LEU A C 1
ATOM 2780 O O . LEU A 1 367 ? 1.942 -2.594 -2.216 1.00 98.06 367 LEU A O 1
ATOM 2784 N N . ILE A 1 368 ? 3.997 -3.152 -2.934 1.00 98.25 368 ILE A N 1
ATOM 2785 C CA . ILE A 1 368 ? 4.607 -3.220 -1.595 1.00 98.25 368 ILE A CA 1
ATOM 2786 C C . ILE A 1 368 ? 4.554 -1.853 -0.904 1.00 98.25 368 ILE A C 1
ATOM 2788 O O . ILE A 1 368 ? 4.123 -1.760 0.244 1.00 98.25 368 ILE A O 1
ATOM 2792 N N . PHE A 1 369 ? 4.980 -0.787 -1.584 1.00 98.25 369 PHE A N 1
ATOM 2793 C CA . PHE A 1 369 ? 4.985 0.557 -1.000 1.00 98.25 369 PHE A CA 1
ATOM 2794 C C . PHE A 1 369 ? 3.569 1.082 -0.745 1.00 98.25 369 PHE A C 1
ATOM 2796 O O . PHE A 1 369 ? 3.340 1.702 0.292 1.00 98.25 369 PHE A O 1
ATOM 2803 N N . LEU A 1 370 ? 2.619 0.786 -1.637 1.00 97.94 370 LEU A N 1
ATOM 2804 C CA . LEU A 1 370 ? 1.206 1.068 -1.420 1.00 97.94 370 LEU A CA 1
ATOM 2805 C C . LEU A 1 370 ? 0.727 0.363 -0.154 1.00 97.94 370 LEU A C 1
ATOM 2807 O O . LEU A 1 370 ? 0.309 1.058 0.756 1.00 97.94 370 LEU A O 1
ATOM 2811 N N . ALA A 1 371 ? 0.887 -0.960 -0.045 1.00 96.56 371 ALA A N 1
ATOM 2812 C CA . ALA A 1 371 ? 0.426 -1.744 1.105 1.00 96.56 371 ALA A CA 1
ATOM 2813 C C . ALA A 1 371 ? 1.018 -1.294 2.455 1.00 96.56 371 ALA A C 1
ATOM 2815 O O . ALA A 1 371 ? 0.378 -1.435 3.496 1.00 96.56 371 ALA A O 1
ATOM 2816 N N . LEU A 1 372 ? 2.253 -0.783 2.455 1.00 94.38 372 LEU A N 1
ATOM 2817 C CA . LEU A 1 372 ? 2.941 -0.346 3.672 1.00 94.38 372 LEU A CA 1
ATOM 2818 C C . LEU A 1 372 ? 2.501 1.035 4.167 1.00 94.38 372 LEU A C 1
ATOM 2820 O O . LEU A 1 372 ? 2.556 1.291 5.369 1.00 94.38 372 LEU A O 1
ATOM 2824 N N . GLY A 1 373 ? 2.140 1.949 3.267 1.00 90.00 373 GLY A N 1
ATOM 2825 C CA . GLY A 1 373 ? 2.017 3.363 3.624 1.00 90.00 373 GLY A CA 1
ATOM 2826 C C . GLY A 1 373 ? 1.010 4.159 2.813 1.00 90.00 373 GLY A C 1
ATOM 2827 O O . GLY A 1 373 ? 1.096 5.388 2.793 1.00 90.00 373 GLY A O 1
ATOM 2828 N N . GLY A 1 374 ? 0.072 3.502 2.136 1.00 95.94 374 GLY A N 1
ATOM 2829 C CA . GLY A 1 374 ? -0.926 4.213 1.358 1.00 95.94 374 GLY A CA 1
ATOM 2830 C C . GLY A 1 374 ? -0.465 4.658 -0.013 1.00 95.94 374 GLY A C 1
ATOM 2831 O O . GLY A 1 374 ? 0.699 4.528 -0.412 1.00 95.94 374 GLY A O 1
ATOM 2832 N N . ALA A 1 375 ? -1.397 5.309 -0.704 1.00 97.38 375 ALA A N 1
ATOM 2833 C CA . ALA A 1 375 ? -1.077 6.084 -1.895 1.00 97.38 375 ALA A CA 1
ATOM 2834 C C . ALA A 1 375 ? 0.095 7.075 -1.706 1.00 97.38 375 ALA A C 1
ATOM 2836 O O . ALA A 1 375 ? 0.855 7.230 -2.662 1.00 97.38 375 ALA A O 1
ATOM 2837 N N . PRO A 1 376 ? 0.330 7.717 -0.534 1.00 97.38 376 PRO A N 1
ATOM 2838 C CA . PRO A 1 376 ? 1.505 8.569 -0.347 1.00 97.38 376 PRO A CA 1
ATOM 2839 C C . PRO A 1 376 ? 2.823 7.815 -0.534 1.00 97.38 376 PRO A C 1
ATOM 2841 O O . PRO A 1 376 ? 3.703 8.285 -1.254 1.00 97.38 376 PRO A O 1
ATOM 2844 N N . LEU A 1 377 ? 2.964 6.630 0.064 1.00 97.62 377 LEU A N 1
ATOM 2845 C CA . LEU A 1 377 ? 4.198 5.860 -0.049 1.00 97.62 377 LEU A CA 1
ATOM 2846 C C . LEU A 1 377 ? 4.349 5.218 -1.442 1.00 97.62 377 LEU A C 1
ATOM 2848 O O . LEU A 1 377 ? 5.457 5.176 -1.979 1.00 97.62 377 LEU A O 1
ATOM 2852 N N . GLY A 1 378 ? 3.242 4.829 -2.085 1.00 97.81 378 GLY A N 1
ATOM 2853 C CA . GLY A 1 378 ? 3.244 4.454 -3.504 1.00 97.81 378 GLY A CA 1
ATOM 2854 C C . GLY A 1 378 ? 3.667 5.603 -4.431 1.00 97.81 378 GLY A C 1
ATOM 2855 O O . GLY A 1 378 ? 4.454 5.395 -5.355 1.00 97.81 378 GLY A O 1
ATOM 2856 N N . MET A 1 379 ? 3.209 6.829 -4.159 1.00 98.31 379 MET A N 1
ATOM 2857 C CA . MET A 1 379 ? 3.604 8.031 -4.900 1.00 98.31 379 MET A CA 1
ATOM 2858 C C . MET A 1 379 ? 5.088 8.343 -4.719 1.00 98.31 379 MET A C 1
ATOM 2860 O O . MET A 1 379 ? 5.764 8.651 -5.698 1.00 98.31 379 MET A O 1
ATOM 2864 N N . LEU A 1 380 ? 5.607 8.225 -3.493 1.00 98.38 380 LEU A N 1
ATOM 2865 C CA . LEU A 1 380 ? 7.034 8.372 -3.207 1.00 98.38 380 LEU A CA 1
ATOM 2866 C C . LEU A 1 380 ? 7.852 7.416 -4.072 1.00 98.38 380 LEU A C 1
ATOM 2868 O O . LEU A 1 380 ? 8.785 7.846 -4.752 1.00 98.38 380 LEU A O 1
ATOM 2872 N N . TYR A 1 381 ? 7.482 6.134 -4.074 1.00 98.19 381 TYR A N 1
ATOM 2873 C CA . TYR A 1 381 ? 8.171 5.129 -4.873 1.00 98.19 381 TYR A CA 1
ATOM 2874 C C . TYR A 1 381 ? 8.113 5.463 -6.369 1.00 98.19 381 TYR A C 1
ATOM 2876 O O . TYR A 1 381 ? 9.155 5.541 -7.022 1.00 98.19 381 TYR A O 1
ATOM 2884 N N . LYS A 1 382 ? 6.918 5.736 -6.915 1.00 97.38 382 LYS A N 1
ATOM 2885 C CA . LYS A 1 382 ? 6.771 6.059 -8.343 1.00 97.38 382 LYS A CA 1
ATOM 2886 C C . LYS A 1 382 ? 7.517 7.336 -8.715 1.00 97.38 382 LYS A C 1
ATOM 2888 O O . LYS A 1 382 ? 8.044 7.412 -9.820 1.00 97.38 382 LYS A O 1
ATOM 2893 N N . ALA A 1 383 ? 7.619 8.314 -7.817 1.00 98.06 383 ALA A N 1
ATOM 2894 C CA . ALA A 1 383 ? 8.407 9.516 -8.052 1.00 98.06 383 ALA A CA 1
ATOM 2895 C C . ALA A 1 383 ? 9.907 9.214 -8.170 1.00 98.06 383 ALA A C 1
ATOM 2897 O O . ALA A 1 383 ? 10.555 9.719 -9.087 1.00 98.06 383 ALA A O 1
ATOM 2898 N N . VAL A 1 384 ? 10.445 8.353 -7.301 1.00 98.06 384 VAL A N 1
ATOM 2899 C CA . VAL A 1 384 ? 11.839 7.887 -7.391 1.00 98.06 384 VAL A CA 1
ATOM 2900 C C . VAL A 1 384 ? 12.085 7.114 -8.685 1.00 98.06 384 VAL A C 1
ATOM 2902 O O . VAL A 1 384 ? 13.005 7.458 -9.426 1.00 98.06 384 VAL A O 1
ATOM 2905 N N . ASN A 1 385 ? 11.215 6.160 -9.007 1.00 96.44 385 ASN A N 1
ATOM 2906 C CA . ASN A 1 385 ? 11.324 5.349 -10.217 1.00 96.44 385 ASN A CA 1
ATOM 2907 C C . ASN A 1 385 ? 11.218 6.175 -11.513 1.00 96.44 385 ASN A C 1
ATOM 2909 O O . ASN A 1 385 ? 11.965 5.968 -12.473 1.00 96.44 385 ASN A O 1
ATOM 2913 N N . THR A 1 386 ? 10.355 7.194 -11.517 1.00 96.50 386 THR A N 1
ATOM 2914 C CA . THR A 1 386 ? 10.236 8.132 -12.644 1.00 96.50 386 THR A CA 1
ATOM 2915 C C . THR A 1 386 ? 11.495 8.984 -12.796 1.00 96.50 386 THR A C 1
ATOM 2917 O O . THR A 1 386 ? 11.938 9.227 -13.919 1.00 96.50 386 THR A O 1
ATOM 2920 N N . MET A 1 387 ? 12.108 9.428 -11.690 1.00 96.88 387 MET A N 1
ATOM 2921 C CA . MET A 1 387 ? 13.383 10.147 -11.755 1.00 96.88 387 MET A CA 1
ATOM 2922 C C . MET A 1 387 ? 14.490 9.284 -12.353 1.00 96.88 387 MET A C 1
ATOM 2924 O O . MET A 1 387 ? 15.214 9.779 -13.214 1.00 96.88 387 MET A O 1
ATOM 2928 N N . ASP A 1 388 ? 14.624 8.022 -11.943 1.00 95.19 388 ASP A N 1
ATOM 2929 C CA . ASP A 1 388 ? 15.648 7.139 -12.512 1.00 95.19 388 ASP A CA 1
ATOM 2930 C C . ASP A 1 388 ? 15.455 6.950 -14.025 1.00 95.19 388 ASP A C 1
ATOM 2932 O O . ASP A 1 388 ? 16.377 7.181 -14.809 1.00 95.19 388 ASP A O 1
ATOM 2936 N N . SER A 1 389 ? 14.216 6.716 -14.460 1.00 91.56 389 SER A N 1
ATOM 2937 C CA . SER A 1 389 ? 13.879 6.572 -15.884 1.00 91.56 389 SER A CA 1
ATOM 2938 C C . SER A 1 389 ? 14.148 7.832 -16.726 1.00 91.56 389 SER A C 1
ATOM 2940 O O . SER A 1 389 ? 14.355 7.739 -17.939 1.00 91.56 389 SER A O 1
ATOM 2942 N N . MET A 1 390 ? 14.144 9.025 -16.119 1.00 94.88 390 MET A N 1
ATOM 2943 C CA . MET A 1 390 ? 14.342 10.299 -16.825 1.00 94.88 390 MET A CA 1
ATOM 2944 C C . MET A 1 390 ? 15.773 10.836 -16.741 1.00 94.88 390 MET A C 1
ATOM 2946 O O . MET A 1 390 ? 16.280 11.387 -17.719 1.00 94.88 390 MET A O 1
ATOM 2950 N N . VAL A 1 391 ? 16.419 10.718 -15.579 1.00 95.12 391 VAL A N 1
ATOM 2951 C CA . VAL A 1 391 ? 17.728 11.328 -15.308 1.00 95.12 391 VAL A CA 1
ATOM 2952 C C . VAL A 1 391 ? 18.776 10.334 -14.808 1.00 95.12 391 VAL A C 1
ATOM 2954 O O . VAL A 1 391 ? 19.914 10.738 -14.627 1.00 95.12 391 VAL A O 1
ATOM 2957 N N . GLY A 1 392 ? 18.461 9.053 -14.610 1.00 91.81 392 GLY A N 1
ATOM 2958 C CA . GLY A 1 392 ? 19.371 8.038 -14.052 1.00 91.81 392 GLY A CA 1
ATOM 2959 C C . GLY A 1 392 ? 20.463 7.518 -14.998 1.00 91.81 392 GLY A C 1
ATOM 2960 O O . GLY A 1 392 ? 21.313 6.712 -14.610 1.00 91.81 392 GLY A O 1
ATOM 2961 N N . TYR A 1 393 ? 20.494 7.986 -16.248 1.00 86.50 393 TYR A N 1
ATOM 2962 C CA . TYR A 1 393 ? 21.422 7.496 -17.268 1.00 86.50 393 TYR A CA 1
ATOM 2963 C C . TYR A 1 393 ? 22.895 7.792 -16.951 1.00 86.50 393 TYR A C 1
ATOM 2965 O O . TYR A 1 393 ? 23.283 8.892 -16.553 1.00 86.50 393 TYR A O 1
ATOM 2973 N N . LYS A 1 394 ? 23.772 6.826 -17.243 1.00 85.88 394 LYS A N 1
ATOM 2974 C CA . LYS A 1 394 ? 25.231 7.017 -17.203 1.00 85.88 394 LYS A CA 1
ATOM 2975 C C . LYS A 1 394 ? 25.735 7.624 -18.515 1.00 85.88 394 LYS A C 1
ATOM 2977 O O . LYS A 1 394 ? 26.313 6.922 -19.337 1.00 85.88 394 LYS A O 1
ATOM 2982 N N . ASN A 1 395 ? 25.507 8.921 -18.698 1.00 85.62 395 ASN A N 1
ATOM 2983 C CA . ASN A 1 395 ? 26.031 9.714 -19.814 1.00 85.62 395 ASN A CA 1
ATOM 2984 C C . ASN A 1 395 ? 26.587 11.060 -19.321 1.00 85.62 395 ASN A C 1
ATOM 2986 O O . ASN A 1 395 ? 26.398 11.422 -18.159 1.00 85.62 395 ASN A O 1
ATOM 2990 N N . ASP A 1 396 ? 27.244 11.817 -20.201 1.00 87.19 396 ASP A N 1
ATOM 2991 C CA . ASP A 1 396 ? 27.902 13.085 -19.844 1.00 87.19 396 ASP A CA 1
ATOM 2992 C C . ASP A 1 396 ? 26.950 14.107 -19.205 1.00 87.19 396 ASP A C 1
ATOM 2994 O O . ASP A 1 396 ? 27.353 14.895 -18.351 1.00 87.19 396 ASP A O 1
ATOM 2998 N N . ARG A 1 397 ? 25.663 14.066 -19.569 1.00 89.56 397 ARG A N 1
ATOM 2999 C CA . ARG A 1 397 ? 24.637 14.967 -19.034 1.00 89.56 397 ARG A CA 1
ATOM 3000 C C . ARG A 1 397 ? 24.224 14.615 -17.602 1.00 89.56 397 ARG A C 1
ATOM 3002 O O . ARG A 1 397 ? 23.910 15.518 -16.823 1.00 89.56 397 ARG A O 1
ATOM 3009 N N . TYR A 1 398 ? 24.188 13.331 -17.253 1.00 94.12 398 TYR A N 1
ATOM 3010 C CA . TYR A 1 398 ? 23.549 12.844 -16.026 1.00 94.12 398 TYR A CA 1
ATOM 3011 C C . TYR A 1 398 ? 24.486 12.120 -15.049 1.00 94.12 398 TYR A C 1
ATOM 3013 O O . TYR A 1 398 ? 24.088 11.857 -13.915 1.00 94.12 398 TYR A O 1
ATOM 3021 N N . LEU A 1 399 ? 25.755 11.895 -15.406 1.00 93.44 399 LEU A N 1
ATOM 3022 C CA . LEU A 1 399 ? 26.735 11.173 -14.582 1.00 93.44 399 LEU A CA 1
ATOM 3023 C C . LEU A 1 399 ? 26.839 11.669 -13.124 1.00 93.44 399 LEU A C 1
ATOM 3025 O O . LEU A 1 399 ? 27.092 10.873 -12.206 1.00 93.44 399 LEU A O 1
ATOM 3029 N N . TYR A 1 400 ? 26.693 12.979 -12.912 1.00 96.19 400 TYR A N 1
ATOM 3030 C CA . TYR A 1 400 ? 26.690 13.610 -11.589 1.00 96.19 400 TYR A CA 1
ATOM 3031 C C . TYR A 1 400 ? 25.270 13.973 -11.143 1.00 96.19 400 TYR A C 1
ATOM 3033 O O . TYR A 1 400 ? 24.846 13.520 -10.084 1.00 96.19 400 TYR A O 1
ATOM 3041 N N . PHE A 1 401 ? 24.517 14.702 -11.972 1.00 96.62 401 PHE A N 1
ATOM 3042 C CA . PHE A 1 401 ? 23.164 15.171 -11.652 1.00 96.62 401 PHE A CA 1
ATOM 3043 C C . PHE A 1 401 ? 22.172 14.049 -11.327 1.00 96.62 401 PHE A C 1
ATOM 3045 O O . PHE A 1 401 ? 21.438 14.114 -10.350 1.00 96.62 401 PHE A O 1
ATOM 3052 N N . GLY A 1 402 ? 22.169 12.990 -12.135 1.00 96.44 402 GLY A N 1
ATOM 3053 C CA . GLY A 1 402 ? 21.250 11.862 -12.009 1.00 96.44 402 GLY A CA 1
ATOM 3054 C C . GLY A 1 402 ? 21.625 10.854 -10.931 1.00 96.44 402 GLY A C 1
ATOM 3055 O O . GLY A 1 402 ? 20.831 9.989 -10.574 1.00 96.44 402 GLY A O 1
ATOM 3056 N N . ARG A 1 403 ? 22.846 10.945 -10.391 1.00 96.06 403 ARG A N 1
ATOM 3057 C CA . ARG A 1 403 ? 23.427 9.899 -9.542 1.00 96.06 403 ARG A CA 1
ATOM 3058 C C . ARG A 1 403 ? 22.620 9.647 -8.274 1.00 96.06 403 ARG A C 1
ATOM 3060 O O . ARG A 1 403 ? 22.506 8.498 -7.861 1.00 96.06 403 ARG A O 1
ATOM 3067 N N . ALA A 1 404 ? 22.108 10.706 -7.647 1.00 96.75 404 ALA A N 1
ATOM 3068 C CA . ALA A 1 404 ? 21.309 10.583 -6.433 1.00 96.75 404 ALA A CA 1
ATOM 3069 C C . ALA A 1 404 ? 19.991 9.840 -6.705 1.00 96.75 404 ALA A C 1
ATOM 3071 O O . ALA A 1 404 ? 19.644 8.946 -5.939 1.00 96.75 404 ALA A O 1
ATOM 3072 N N . ALA A 1 405 ? 19.315 10.157 -7.816 1.00 97.25 405 ALA A N 1
ATOM 3073 C CA . ALA A 1 405 ? 18.084 9.489 -8.229 1.00 97.25 405 ALA A CA 1
ATOM 3074 C C . ALA A 1 405 ? 18.320 7.996 -8.496 1.00 97.25 405 ALA A C 1
ATOM 3076 O O . ALA A 1 405 ? 17.676 7.168 -7.861 1.00 97.25 405 ALA A O 1
ATOM 3077 N N . ALA A 1 406 ? 19.319 7.660 -9.318 1.00 95.62 406 ALA A N 1
ATOM 3078 C CA . ALA A 1 406 ? 19.629 6.269 -9.652 1.00 95.62 406 ALA A CA 1
ATOM 3079 C C . ALA A 1 406 ? 20.023 5.426 -8.434 1.00 95.62 406 ALA A C 1
ATOM 3081 O O . ALA A 1 406 ? 19.623 4.276 -8.290 1.00 95.62 406 ALA A O 1
ATOM 3082 N N . ARG A 1 407 ? 20.800 6.002 -7.507 1.00 96.25 407 ARG A N 1
ATOM 3083 C CA . ARG A 1 407 ? 21.187 5.304 -6.272 1.00 96.25 407 ARG A CA 1
ATOM 3084 C C . ARG A 1 407 ? 20.011 5.087 -5.329 1.00 96.25 407 ARG A C 1
ATOM 3086 O O . ARG A 1 407 ? 19.998 4.080 -4.627 1.00 96.25 407 ARG A O 1
ATOM 3093 N N . LEU A 1 408 ? 19.083 6.040 -5.270 1.00 97.31 408 LEU A N 1
ATOM 3094 C CA . LEU A 1 408 ? 17.898 5.914 -4.435 1.00 97.31 408 LEU A CA 1
ATOM 3095 C C . LEU A 1 408 ? 16.917 4.896 -5.018 1.00 97.31 408 LEU A C 1
ATOM 3097 O O . LEU A 1 408 ? 16.394 4.093 -4.251 1.00 97.31 408 LEU A O 1
ATOM 3101 N N . ASP A 1 409 ? 16.719 4.879 -6.338 1.00 97.00 409 ASP A N 1
ATOM 3102 C CA . ASP A 1 409 ? 15.914 3.847 -6.998 1.00 97.00 409 ASP A CA 1
ATOM 3103 C C . ASP A 1 409 ? 16.494 2.451 -6.742 1.00 97.00 409 ASP A C 1
ATOM 3105 O O . ASP A 1 409 ? 15.803 1.598 -6.184 1.00 97.00 409 ASP A O 1
ATOM 3109 N N . ASP A 1 410 ? 17.800 2.264 -6.985 1.00 96.06 410 ASP A N 1
ATOM 3110 C CA . ASP A 1 410 ? 18.494 1.003 -6.702 1.00 96.06 410 ASP A CA 1
ATOM 3111 C C . ASP A 1 410 ? 18.275 0.540 -5.246 1.00 96.06 410 ASP A C 1
ATOM 3113 O O . ASP A 1 410 ? 18.121 -0.656 -4.983 1.00 96.06 410 ASP A O 1
ATOM 3117 N N . ALA A 1 411 ? 18.262 1.478 -4.292 1.00 97.50 411 ALA A N 1
ATOM 3118 C CA . ALA A 1 411 ? 18.046 1.190 -2.878 1.00 97.50 411 ALA A CA 1
ATOM 3119 C C . ALA A 1 411 ? 16.588 0.816 -2.564 1.00 97.50 411 ALA A C 1
ATOM 3121 O O . ALA A 1 411 ? 16.358 -0.178 -1.871 1.00 97.50 411 ALA A O 1
ATOM 3122 N N . LEU A 1 412 ? 15.610 1.572 -3.075 1.00 97.31 412 LEU A N 1
ATOM 3123 C CA . LEU A 1 412 ? 14.187 1.303 -2.842 1.00 97.31 412 LEU A CA 1
ATOM 3124 C C . LEU A 1 412 ? 13.719 0.022 -3.539 1.00 97.31 412 LEU A C 1
ATOM 3126 O O . LEU A 1 412 ? 12.895 -0.696 -2.978 1.00 97.31 412 LEU A O 1
ATOM 3130 N N . ASN A 1 413 ? 14.286 -0.308 -4.702 1.00 97.31 413 ASN A N 1
ATOM 3131 C CA . ASN A 1 413 ? 14.004 -1.542 -5.436 1.00 97.31 413 ASN A CA 1
ATOM 3132 C C . ASN A 1 413 ? 14.790 -2.758 -4.935 1.00 97.31 413 ASN A C 1
ATOM 3134 O O . ASN A 1 413 ? 14.481 -3.886 -5.319 1.00 97.31 413 ASN A O 1
ATOM 3138 N N . PHE A 1 414 ? 15.752 -2.586 -4.022 1.00 97.19 414 PHE A N 1
ATOM 3139 C CA . PHE A 1 414 ? 16.597 -3.688 -3.564 1.00 97.19 414 PHE A CA 1
ATOM 3140 C C . PHE A 1 414 ? 15.794 -4.854 -2.975 1.00 97.19 414 PHE A C 1
ATOM 3142 O O . PHE A 1 414 ? 15.966 -6.008 -3.382 1.00 97.19 414 PHE A O 1
ATOM 3149 N N . LEU A 1 415 ? 14.915 -4.576 -2.010 1.00 97.75 415 LEU A N 1
ATOM 3150 C CA . LEU A 1 415 ? 14.070 -5.603 -1.405 1.00 97.75 415 LEU A CA 1
ATOM 3151 C C . LEU A 1 415 ? 12.935 -6.046 -2.354 1.00 97.75 415 LEU A C 1
ATOM 3153 O O . LEU A 1 415 ? 12.810 -7.260 -2.559 1.00 97.75 415 LEU A O 1
ATOM 3157 N N . PRO A 1 416 ? 12.171 -5.131 -2.988 1.00 98.06 416 PRO A N 1
ATOM 3158 C CA . PRO A 1 416 ? 11.134 -5.499 -3.946 1.00 98.06 416 PRO A CA 1
ATOM 3159 C C . PRO A 1 416 ? 11.601 -6.409 -5.080 1.00 98.06 416 PRO A C 1
ATOM 3161 O O . PRO A 1 416 ? 10.970 -7.436 -5.301 1.00 98.06 416 PRO A O 1
ATOM 3164 N N . ALA A 1 417 ? 12.734 -6.130 -5.730 1.00 97.75 417 ALA A N 1
ATOM 3165 C CA . ALA A 1 417 ? 13.216 -6.936 -6.855 1.00 97.75 417 ALA A CA 1
ATOM 3166 C C . ALA A 1 417 ? 13.532 -8.385 -6.449 1.00 97.75 417 ALA A C 1
ATOM 3168 O O . ALA A 1 417 ? 13.270 -9.338 -7.187 1.00 97.75 417 ALA A O 1
ATOM 3169 N N . ARG A 1 418 ? 14.052 -8.589 -5.231 1.00 98.12 418 ARG A N 1
ATOM 3170 C CA . ARG A 1 418 ? 14.318 -9.931 -4.682 1.00 98.12 418 ARG A CA 1
ATOM 3171 C C . ARG A 1 418 ? 13.032 -10.702 -4.452 1.00 98.12 418 ARG A C 1
ATOM 3173 O O . ARG A 1 418 ? 12.965 -11.875 -4.815 1.00 98.12 418 ARG A O 1
ATOM 3180 N N . ILE A 1 419 ? 12.044 -10.040 -3.859 1.00 98.44 419 ILE A N 1
ATOM 3181 C CA . ILE A 1 419 ? 10.719 -10.609 -3.624 1.00 98.44 419 ILE A CA 1
ATOM 3182 C C . ILE A 1 419 ? 10.057 -10.919 -4.969 1.00 98.44 419 ILE A C 1
ATOM 3184 O O . ILE A 1 419 ? 9.622 -12.048 -5.177 1.00 98.44 419 ILE A O 1
ATOM 3188 N N . ALA A 1 420 ? 10.084 -9.980 -5.915 1.00 98.38 420 ALA A N 1
ATOM 3189 C CA . ALA A 1 420 ? 9.538 -10.133 -7.257 1.00 98.38 420 ALA A CA 1
ATOM 3190 C C . ALA A 1 420 ? 10.145 -11.335 -7.992 1.00 98.38 420 ALA A C 1
ATOM 3192 O O . ALA A 1 420 ? 9.402 -12.138 -8.540 1.00 98.38 420 ALA A O 1
ATOM 3193 N N . GLY A 1 421 ? 11.467 -11.534 -7.945 1.00 98.19 421 GLY A N 1
ATOM 3194 C CA . GLY A 1 421 ? 12.103 -12.705 -8.560 1.00 98.19 421 GLY A CA 1
ATOM 3195 C C . GLY A 1 421 ? 11.656 -14.045 -7.953 1.00 98.19 421 GLY A C 1
ATOM 3196 O O . GLY A 1 421 ? 11.440 -15.013 -8.683 1.00 98.19 421 GLY A O 1
ATOM 3197 N N . VAL A 1 422 ? 11.452 -14.107 -6.629 1.00 98.50 422 VAL A N 1
ATOM 3198 C CA . VAL A 1 422 ? 10.911 -15.306 -5.955 1.00 98.50 422 VAL A CA 1
ATOM 3199 C C . VAL A 1 422 ? 9.453 -15.537 -6.349 1.00 98.50 422 VAL A C 1
ATOM 3201 O O . VAL A 1 422 ? 9.093 -16.642 -6.759 1.00 98.50 422 VAL A O 1
ATOM 3204 N N . LEU A 1 423 ? 8.624 -14.493 -6.271 1.00 98.50 423 LEU A N 1
ATOM 3205 C CA . LEU A 1 423 ? 7.218 -14.553 -6.665 1.00 98.50 423 LEU A CA 1
ATOM 3206 C C . LEU A 1 423 ? 7.064 -14.896 -8.147 1.00 98.50 423 LEU A C 1
ATOM 3208 O O . LEU A 1 423 ? 6.127 -15.596 -8.502 1.00 98.50 423 LEU A O 1
ATOM 3212 N N . MET A 1 424 ? 8.000 -14.483 -9.000 1.00 98.56 424 MET A N 1
ATOM 3213 C CA . MET A 1 424 ? 7.988 -14.796 -10.425 1.00 98.56 424 MET A CA 1
ATOM 3214 C C . MET A 1 424 ? 8.364 -16.249 -10.716 1.00 98.56 424 MET A C 1
ATOM 3216 O O . MET A 1 424 ? 7.827 -16.836 -11.651 1.00 98.56 424 MET A O 1
ATOM 3220 N N . CYS A 1 425 ? 9.202 -16.885 -9.889 1.00 98.69 425 CYS A N 1
ATOM 3221 C CA . CYS A 1 425 ? 9.402 -18.336 -9.968 1.00 98.69 425 CYS A CA 1
ATOM 3222 C C . CYS A 1 425 ? 8.098 -19.093 -9.653 1.00 98.69 425 CYS A C 1
ATOM 3224 O O . CYS A 1 425 ? 7.751 -20.045 -10.355 1.00 98.69 425 CYS A O 1
ATOM 3226 N N . LEU A 1 426 ? 7.359 -18.647 -8.627 1.00 98.12 426 LEU A N 1
ATOM 3227 C CA . LEU A 1 426 ? 6.041 -19.197 -8.281 1.00 98.12 426 LEU A CA 1
ATOM 3228 C C . LEU A 1 426 ? 5.003 -18.899 -9.371 1.00 98.12 426 LEU A C 1
ATOM 3230 O O . LEU A 1 426 ? 4.260 -19.792 -9.769 1.00 98.12 426 LEU A O 1
ATOM 3234 N N . GLY A 1 427 ? 4.995 -17.674 -9.896 1.00 97.88 427 GLY A N 1
ATOM 3235 C CA . GLY A 1 427 ? 4.133 -17.235 -10.990 1.00 97.88 427 GLY A CA 1
ATOM 3236 C C . GLY A 1 427 ? 4.374 -18.031 -12.270 1.00 97.88 427 GLY A C 1
ATOM 3237 O O . GLY A 1 427 ? 3.420 -18.450 -12.914 1.00 97.88 427 GLY A O 1
ATOM 3238 N N . GLY A 1 428 ? 5.636 -18.329 -12.590 1.00 98.06 428 GLY A N 1
ATOM 3239 C CA . GLY A 1 428 ? 6.018 -19.213 -13.690 1.00 98.06 428 GLY A CA 1
ATOM 3240 C C . GLY A 1 428 ? 5.417 -20.611 -13.552 1.00 98.06 428 GLY A C 1
ATOM 3241 O O . GLY A 1 428 ? 4.804 -21.103 -14.496 1.00 98.06 428 GLY A O 1
ATOM 3242 N N . ALA A 1 429 ? 5.521 -21.216 -12.364 1.00 97.94 429 ALA A N 1
ATOM 3243 C CA . ALA A 1 429 ? 4.920 -22.521 -12.082 1.00 97.94 429 ALA A CA 1
ATOM 3244 C C . ALA A 1 429 ? 3.385 -22.488 -12.170 1.00 97.94 429 ALA A C 1
ATOM 3246 O O . ALA A 1 429 ? 2.781 -23.329 -12.832 1.00 97.94 429 ALA A O 1
ATOM 3247 N N . ALA A 1 430 ? 2.754 -21.501 -11.527 1.00 97.62 430 ALA A N 1
ATOM 3248 C CA . ALA A 1 430 ? 1.300 -21.357 -11.493 1.00 97.62 430 ALA A CA 1
ATOM 3249 C C . ALA A 1 430 ? 0.701 -21.056 -12.876 1.00 97.62 430 ALA A C 1
ATOM 3251 O O . ALA A 1 430 ? -0.415 -21.475 -13.167 1.00 97.62 430 ALA A O 1
ATOM 3252 N N . ALA A 1 431 ? 1.453 -20.380 -13.747 1.00 97.19 431 ALA A N 1
ATOM 3253 C CA . ALA A 1 431 ? 1.073 -20.130 -15.134 1.00 97.19 431 ALA A CA 1
ATOM 3254 C C . ALA A 1 431 ? 1.314 -21.336 -16.071 1.00 97.19 431 ALA A C 1
ATOM 3256 O O . ALA A 1 431 ? 1.061 -21.225 -17.271 1.00 97.19 431 ALA A O 1
ATOM 3257 N N . GLY A 1 432 ? 1.779 -22.477 -15.544 1.00 97.44 432 GLY A N 1
ATOM 3258 C CA . GLY A 1 432 ? 1.976 -23.721 -16.294 1.00 97.44 432 GLY A CA 1
ATOM 3259 C C . GLY A 1 432 ? 3.338 -23.861 -16.982 1.00 97.44 432 GLY A C 1
ATOM 3260 O O . GLY A 1 432 ? 3.474 -24.698 -17.872 1.00 97.44 432 GLY A O 1
ATOM 3261 N N . TYR A 1 433 ? 4.337 -23.061 -16.598 1.00 97.88 433 TYR A N 1
ATOM 3262 C CA . TYR A 1 433 ? 5.699 -23.118 -17.141 1.00 97.88 433 TYR A CA 1
ATOM 3263 C C . TYR A 1 433 ? 6.691 -23.772 -16.165 1.00 97.88 433 TYR A C 1
ATOM 3265 O O . TYR A 1 433 ? 6.335 -24.200 -15.063 1.00 97.88 433 TYR A O 1
ATOM 3273 N N . ASP A 1 434 ? 7.965 -23.866 -16.558 1.00 97.75 434 ASP A N 1
ATOM 3274 C CA . ASP A 1 434 ? 8.985 -24.602 -15.809 1.00 97.75 434 ASP A CA 1
ATOM 3275 C C . ASP A 1 434 ? 9.487 -23.827 -14.576 1.00 97.75 434 ASP A C 1
ATOM 3277 O O . ASP A 1 434 ? 10.559 -23.220 -14.563 1.00 97.75 434 ASP A O 1
ATOM 3281 N N . GLY A 1 435 ? 8.705 -23.856 -13.494 1.00 96.00 435 GLY A N 1
ATOM 3282 C CA . GLY A 1 435 ? 9.050 -23.195 -12.232 1.00 96.00 435 GLY A CA 1
ATOM 3283 C C . GLY A 1 435 ? 10.324 -23.728 -11.563 1.00 96.00 435 GLY A C 1
ATOM 3284 O O . GLY A 1 435 ? 11.022 -22.986 -10.868 1.00 96.00 435 GLY A O 1
ATOM 3285 N N . LYS A 1 436 ? 10.678 -25.002 -11.793 1.00 97.25 436 LYS A N 1
ATOM 3286 C CA . LYS A 1 436 ? 11.934 -25.578 -11.281 1.00 97.25 436 LYS A CA 1
ATOM 3287 C C . LYS A 1 436 ? 13.126 -24.946 -11.989 1.00 97.25 436 LYS A C 1
ATOM 3289 O O . LYS A 1 436 ? 14.098 -24.554 -11.337 1.00 97.25 436 LYS A O 1
ATOM 3294 N N . ASN A 1 437 ? 13.038 -24.810 -13.309 1.00 98.19 437 ASN A N 1
ATOM 3295 C CA . ASN A 1 437 ? 14.058 -24.137 -14.091 1.00 98.19 437 ASN A CA 1
ATOM 3296 C C . ASN A 1 437 ? 14.099 -22.629 -13.813 1.00 98.19 437 ASN A C 1
ATOM 3298 O O . ASN A 1 437 ? 15.193 -22.081 -13.683 1.00 98.19 437 ASN A O 1
ATOM 3302 N N . ALA A 1 438 ? 12.945 -21.984 -13.608 1.00 98.38 438 ALA A N 1
ATOM 3303 C CA . ALA A 1 438 ? 12.851 -20.597 -13.146 1.00 98.38 438 ALA A CA 1
ATOM 3304 C C . ALA A 1 438 ? 13.680 -20.374 -11.875 1.00 98.38 438 ALA A C 1
ATOM 3306 O O . ALA A 1 438 ? 14.555 -19.512 -11.849 1.00 98.38 438 ALA A O 1
ATOM 3307 N N . TRP A 1 439 ? 13.498 -21.221 -10.856 1.00 98.44 439 TRP A N 1
ATOM 3308 C CA . TRP A 1 439 ? 14.269 -21.149 -9.613 1.00 98.44 439 TRP A CA 1
ATOM 3309 C C . TRP A 1 439 ? 15.770 -21.396 -9.820 1.00 98.44 439 TRP A C 1
ATOM 3311 O O . TRP A 1 439 ? 16.607 -20.698 -9.236 1.00 98.44 439 TRP A O 1
ATOM 3321 N N . ARG A 1 440 ? 16.131 -22.377 -10.659 1.00 98.50 440 ARG A N 1
ATOM 3322 C CA . ARG A 1 440 ? 17.531 -22.691 -10.989 1.00 98.50 440 ARG A CA 1
ATOM 3323 C C . ARG A 1 440 ? 18.231 -21.492 -11.631 1.00 98.50 440 ARG A C 1
ATOM 3325 O O . ARG A 1 440 ? 19.302 -21.100 -11.161 1.00 98.50 440 ARG A O 1
ATOM 3332 N N . ILE A 1 441 ? 17.631 -20.910 -12.670 1.00 98.50 441 ILE A N 1
ATOM 3333 C CA . ILE A 1 441 ? 18.190 -19.762 -13.394 1.00 98.50 441 ILE A CA 1
ATOM 3334 C C . ILE A 1 441 ? 18.174 -18.513 -12.519 1.00 98.50 441 ILE A C 1
ATOM 3336 O O . ILE A 1 441 ? 19.205 -17.855 -12.417 1.00 98.50 441 ILE A O 1
ATOM 3340 N N . PHE A 1 442 ? 17.084 -18.235 -11.800 1.00 98.25 442 PHE A N 1
ATOM 3341 C CA . PHE A 1 442 ? 17.018 -17.145 -10.826 1.00 98.25 442 PHE A CA 1
ATOM 3342 C C . PHE A 1 442 ? 18.203 -17.184 -9.858 1.00 98.25 442 PHE A C 1
ATOM 3344 O O . PHE A 1 442 ? 18.940 -16.210 -9.719 1.00 98.25 442 PHE A O 1
ATOM 3351 N N . ARG A 1 443 ? 18.463 -18.327 -9.215 1.00 98.12 443 ARG A N 1
ATOM 3352 C CA . ARG A 1 443 ? 19.582 -18.439 -8.268 1.00 98.12 443 ARG A CA 1
ATOM 3353 C C . ARG A 1 443 ? 20.946 -18.221 -8.921 1.00 98.12 443 ARG A C 1
ATOM 3355 O O . ARG A 1 443 ? 21.812 -17.628 -8.272 1.00 98.12 443 ARG A O 1
ATOM 3362 N N . ARG A 1 444 ? 21.130 -18.709 -10.151 1.00 98.06 444 ARG A N 1
ATOM 3363 C CA . ARG A 1 444 ? 22.393 -18.640 -10.900 1.00 98.06 444 ARG A CA 1
ATOM 3364 C C . ARG A 1 444 ? 22.672 -17.235 -11.442 1.00 98.06 444 ARG A C 1
ATOM 3366 O O . ARG A 1 444 ? 23.787 -16.739 -11.290 1.00 98.06 444 ARG A O 1
ATOM 3373 N N . ASP A 1 445 ? 21.658 -16.594 -12.019 1.00 97.94 445 ASP A N 1
ATOM 3374 C CA . ASP A 1 445 ? 21.824 -15.439 -12.904 1.00 97.94 445 ASP A CA 1
ATOM 3375 C C . ASP A 1 445 ? 21.260 -14.128 -12.342 1.00 97.94 445 ASP A C 1
ATOM 3377 O O . ASP A 1 445 ? 21.552 -13.081 -12.908 1.00 97.94 445 ASP A O 1
ATOM 3381 N N . ARG A 1 446 ? 20.577 -14.117 -11.183 1.00 95.12 446 ARG A N 1
ATOM 3382 C CA . ARG A 1 446 ? 20.034 -12.889 -10.539 1.00 95.12 446 ARG A CA 1
ATOM 3383 C C . ARG A 1 446 ? 21.039 -11.760 -10.255 1.00 95.12 446 ARG A C 1
ATOM 3385 O O . ARG A 1 446 ? 20.653 -10.717 -9.750 1.00 95.12 446 ARG A O 1
ATOM 3392 N N . LYS A 1 447 ? 22.337 -11.979 -10.484 1.00 94.88 447 LYS A N 1
ATOM 3393 C CA . LYS A 1 447 ? 23.408 -10.976 -10.335 1.00 94.88 447 LYS A CA 1
ATOM 3394 C C . LYS A 1 447 ? 24.057 -10.583 -11.668 1.00 94.88 447 LYS A C 1
ATOM 3396 O O . LYS A 1 447 ? 25.037 -9.846 -11.667 1.00 94.88 447 LYS A O 1
ATOM 3401 N N . ARG A 1 448 ? 23.565 -11.093 -12.799 1.00 92.44 448 ARG A N 1
ATOM 3402 C CA . ARG A 1 448 ? 24.116 -10.849 -14.140 1.00 92.44 448 ARG A CA 1
ATOM 3403 C C . ARG A 1 448 ? 23.499 -9.608 -14.786 1.00 92.44 448 ARG A C 1
ATOM 3405 O O . ARG A 1 448 ? 23.036 -9.655 -15.914 1.00 92.44 448 ARG A O 1
ATOM 3412 N N . HIS A 1 449 ? 23.507 -8.484 -14.078 1.00 89.81 449 HIS A N 1
ATOM 3413 C CA . HIS A 1 449 ? 23.124 -7.189 -14.637 1.00 89.81 449 HIS A CA 1
ATOM 3414 C C . HIS A 1 449 ? 23.920 -6.063 -13.968 1.00 89.81 449 HIS A C 1
ATOM 3416 O O . HIS A 1 449 ? 24.522 -6.257 -12.911 1.00 89.81 449 HIS A O 1
ATOM 3422 N N . LYS A 1 450 ? 23.972 -4.888 -14.610 1.00 86.56 450 LYS A N 1
ATOM 3423 C CA . LYS A 1 450 ? 24.653 -3.709 -14.044 1.00 86.56 450 LYS A CA 1
ATOM 3424 C C . LYS A 1 450 ? 23.872 -3.120 -12.869 1.00 86.56 450 LYS A C 1
ATOM 3426 O O . LYS A 1 450 ? 24.499 -2.654 -11.921 1.00 86.56 450 LYS A O 1
ATOM 3431 N N . SER A 1 451 ? 22.539 -3.128 -12.953 1.00 88.69 451 SER A N 1
ATOM 3432 C CA . SER A 1 451 ? 21.675 -2.826 -11.809 1.00 88.69 451 SER A CA 1
ATOM 3433 C C . SER A 1 451 ? 21.653 -4.033 -10.861 1.00 88.69 451 SER A C 1
ATOM 3435 O O . SER A 1 451 ? 21.575 -5.173 -11.333 1.00 88.69 451 SER A O 1
ATOM 3437 N N . PRO A 1 452 ? 21.693 -3.813 -9.535 1.00 91.88 452 PRO A N 1
ATOM 3438 C CA . PRO A 1 452 ? 21.524 -4.864 -8.535 1.00 91.88 452 PRO A CA 1
ATOM 3439 C C . PRO A 1 452 ? 20.118 -5.491 -8.511 1.00 91.88 452 PRO A C 1
ATOM 3441 O O . PRO A 1 452 ? 19.921 -6.439 -7.743 1.00 91.88 452 PRO A O 1
ATOM 3444 N N . ASN A 1 453 ? 19.168 -4.965 -9.298 1.00 95.75 453 ASN A N 1
ATOM 3445 C CA . ASN A 1 453 ? 17.744 -5.284 -9.207 1.00 95.75 453 ASN A CA 1
ATOM 3446 C C . ASN A 1 453 ? 17.188 -5.976 -10.468 1.00 95.75 453 ASN A C 1
ATOM 3448 O O . ASN A 1 453 ? 16.575 -7.033 -10.321 1.00 95.75 453 ASN A O 1
ATOM 3452 N N . SER A 1 454 ? 17.466 -5.477 -11.682 1.00 92.00 454 SER A N 1
ATOM 3453 C CA . SER A 1 454 ? 16.804 -5.945 -12.925 1.00 92.00 454 SER A CA 1
ATOM 3454 C C . SER A 1 454 ? 16.873 -7.463 -13.159 1.00 92.00 454 SER A C 1
ATOM 3456 O O . SER A 1 454 ? 15.866 -8.105 -13.449 1.00 92.00 454 SER A O 1
ATOM 3458 N N . ALA A 1 455 ? 18.044 -8.078 -12.938 1.00 95.88 455 ALA A N 1
ATOM 3459 C CA . ALA A 1 455 ? 18.264 -9.493 -13.260 1.00 95.88 455 ALA A CA 1
ATOM 3460 C C . ALA A 1 455 ? 17.383 -10.467 -12.461 1.00 95.88 455 ALA A C 1
ATOM 3462 O O . ALA A 1 455 ? 17.314 -11.646 -12.805 1.00 95.88 455 ALA A O 1
ATOM 3463 N N . HIS A 1 456 ? 16.763 -10.037 -11.361 1.00 98.12 456 HIS A N 1
ATOM 3464 C CA . HIS A 1 456 ? 15.985 -10.929 -10.508 1.00 98.12 456 HIS A CA 1
ATOM 3465 C C . HIS A 1 456 ? 14.753 -11.493 -11.228 1.00 98.12 456 HIS A C 1
ATOM 3467 O O . HIS A 1 456 ? 14.571 -12.712 -11.262 1.00 98.12 456 HIS A O 1
ATOM 3473 N N . THR A 1 457 ? 13.916 -10.640 -11.809 1.00 97.88 457 THR A N 1
ATOM 3474 C CA . THR A 1 457 ? 12.716 -11.073 -12.536 1.00 97.88 457 THR A CA 1
ATOM 3475 C C . THR A 1 457 ? 13.055 -11.565 -13.940 1.00 97.88 457 THR A C 1
ATOM 3477 O O . THR A 1 457 ? 12.508 -12.579 -14.369 1.00 97.88 457 THR A O 1
ATOM 3480 N N . GLU A 1 458 ? 14.039 -10.962 -14.616 1.00 97.81 458 GLU A N 1
ATOM 3481 C CA . GLU A 1 458 ? 14.531 -11.452 -15.911 1.00 97.81 458 GLU A CA 1
ATOM 3482 C C . GLU A 1 458 ? 15.037 -12.898 -15.828 1.00 97.81 458 GLU A C 1
ATOM 3484 O O . GLU A 1 458 ? 14.661 -13.731 -16.650 1.00 97.81 458 GLU A O 1
ATOM 3489 N N . ALA A 1 459 ? 15.834 -13.242 -14.809 1.00 98.25 459 ALA A N 1
ATOM 3490 C CA . ALA A 1 459 ? 16.346 -14.601 -14.633 1.00 98.25 459 ALA A CA 1
ATOM 3491 C C . ALA A 1 459 ? 15.236 -15.611 -14.314 1.00 98.25 459 ALA A C 1
ATOM 3493 O O . ALA A 1 459 ? 15.259 -16.736 -14.820 1.00 98.25 459 ALA A O 1
ATOM 3494 N N . ALA A 1 460 ? 14.251 -15.219 -13.503 1.00 98.50 460 ALA A N 1
ATOM 3495 C CA . ALA A 1 460 ? 13.095 -16.062 -13.220 1.00 98.50 460 ALA A CA 1
ATOM 3496 C C . ALA A 1 460 ? 12.265 -16.316 -14.493 1.00 98.50 460 ALA A C 1
ATOM 3498 O O . ALA A 1 460 ? 11.939 -17.467 -14.789 1.00 98.50 460 ALA A O 1
ATOM 3499 N N . CYS A 1 461 ? 11.989 -15.269 -15.276 1.00 98.56 461 CYS A N 1
ATOM 3500 C CA . CYS A 1 461 ? 11.246 -15.359 -16.534 1.00 98.56 461 CYS A CA 1
ATOM 3501 C C . CYS A 1 461 ? 11.996 -16.194 -17.587 1.00 98.56 461 CYS A C 1
ATOM 3503 O O . CYS A 1 461 ? 11.428 -17.127 -18.156 1.00 98.56 461 CYS A O 1
ATOM 3505 N N . ALA A 1 462 ? 13.295 -15.934 -17.777 1.00 98.38 462 ALA A N 1
ATOM 3506 C CA . ALA A 1 462 ? 14.159 -16.684 -18.687 1.00 98.38 462 ALA A CA 1
ATOM 3507 C C . ALA A 1 462 ? 14.167 -18.183 -18.356 1.00 98.38 462 ALA A C 1
ATOM 3509 O O . ALA A 1 462 ? 14.017 -19.023 -19.240 1.00 98.38 462 ALA A O 1
ATOM 3510 N N . GLY A 1 463 ? 14.282 -18.533 -17.070 1.00 98.38 463 GLY A N 1
ATOM 3511 C CA . GLY A 1 463 ? 14.218 -19.924 -16.636 1.00 98.38 463 GLY A CA 1
ATOM 3512 C C . GLY A 1 463 ? 12.839 -20.554 -16.836 1.00 98.38 463 GLY A C 1
ATOM 3513 O O . GLY A 1 463 ? 12.765 -21.673 -17.338 1.00 98.38 463 GLY A O 1
ATOM 3514 N N . ALA A 1 464 ? 11.756 -19.846 -16.508 1.00 98.38 464 ALA A N 1
ATOM 3515 C CA . ALA A 1 464 ? 10.396 -20.353 -16.693 1.00 98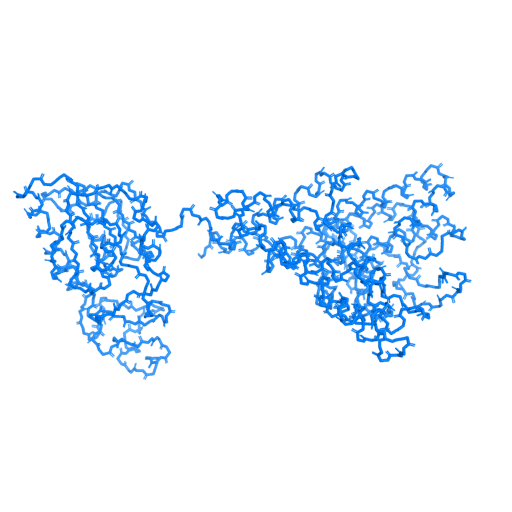.38 464 ALA A CA 1
ATOM 3516 C C . ALA A 1 464 ? 10.090 -20.667 -18.165 1.00 98.38 464 ALA A C 1
ATOM 3518 O O . ALA A 1 464 ? 9.494 -21.700 -18.464 1.00 98.38 464 ALA A O 1
ATOM 3519 N N . LEU A 1 465 ? 10.524 -19.792 -19.078 1.00 98.31 465 LEU A N 1
ATOM 3520 C CA . LEU A 1 465 ? 10.261 -19.907 -20.514 1.00 98.31 465 LEU A CA 1
ATOM 3521 C C . LEU A 1 465 ? 11.348 -20.663 -21.292 1.00 98.31 465 LEU A C 1
ATOM 3523 O O . LEU A 1 465 ? 11.167 -20.887 -22.490 1.00 98.31 465 LEU A O 1
ATOM 3527 N N . GLN A 1 466 ? 12.437 -21.070 -20.627 1.00 97.69 466 GLN A N 1
ATOM 3528 C CA . GLN A 1 466 ? 13.602 -21.738 -21.225 1.00 97.69 466 GLN A CA 1
ATOM 3529 C C . GLN A 1 466 ? 14.263 -20.897 -22.334 1.00 97.69 466 GLN A C 1
ATOM 3531 O O . GLN A 1 466 ? 14.604 -21.398 -23.403 1.00 97.69 466 GLN A O 1
ATOM 3536 N N . LEU A 1 467 ? 14.417 -19.598 -22.067 1.00 97.81 467 LEU A N 1
ATOM 3537 C CA . LEU A 1 467 ? 14.972 -18.606 -22.987 1.00 97.81 467 LEU A CA 1
ATOM 3538 C C . LEU A 1 467 ? 16.335 -18.095 -22.511 1.00 97.81 467 LEU A C 1
ATOM 3540 O O . LEU A 1 467 ? 16.644 -18.116 -21.315 1.00 97.81 467 LEU A O 1
ATOM 3544 N N . GLN A 1 468 ? 17.098 -17.530 -23.449 1.00 97.06 468 GLN A N 1
ATOM 3545 C CA . GLN A 1 468 ? 18.252 -16.689 -23.151 1.00 97.06 468 GLN A CA 1
ATOM 3546 C C . GLN A 1 468 ? 17.925 -15.208 -23.397 1.00 97.06 468 GLN A C 1
ATOM 3548 O O . GLN A 1 468 ? 17.835 -14.737 -24.535 1.00 97.06 468 GLN A O 1
ATOM 3553 N N . LEU A 1 469 ? 17.795 -14.457 -22.309 1.00 96.25 469 LEU A N 1
ATOM 3554 C CA . LEU A 1 469 ? 17.563 -13.015 -22.293 1.00 96.25 469 LEU A CA 1
ATOM 3555 C C . LEU A 1 469 ? 18.882 -12.240 -22.091 1.00 96.25 469 LEU A C 1
ATOM 3557 O O . LEU A 1 469 ? 19.963 -12.827 -21.962 1.00 96.25 469 LEU A O 1
ATOM 3561 N N . ALA A 1 470 ? 18.794 -10.914 -22.085 1.00 92.88 470 ALA A N 1
ATOM 3562 C CA . ALA A 1 470 ? 19.899 -9.965 -22.034 1.00 92.88 470 ALA A CA 1
ATOM 3563 C C . ALA A 1 470 ? 20.935 -10.199 -23.156 1.00 92.88 470 ALA A C 1
ATOM 3565 O O . ALA A 1 470 ? 20.605 -10.688 -24.239 1.00 92.88 470 ALA A O 1
ATOM 3566 N N . GLY A 1 471 ? 22.198 -9.833 -22.939 1.00 90.50 471 GLY A N 1
ATOM 3567 C CA . GLY A 1 471 ? 23.245 -9.901 -23.964 1.00 90.50 471 GLY A CA 1
ATOM 3568 C C . GLY A 1 471 ? 23.535 -8.567 -24.672 1.00 90.50 471 GLY A C 1
ATOM 3569 O O . GLY A 1 471 ? 22.956 -7.530 -24.319 1.00 90.50 471 GLY A O 1
ATOM 3570 N N . PRO A 1 472 ? 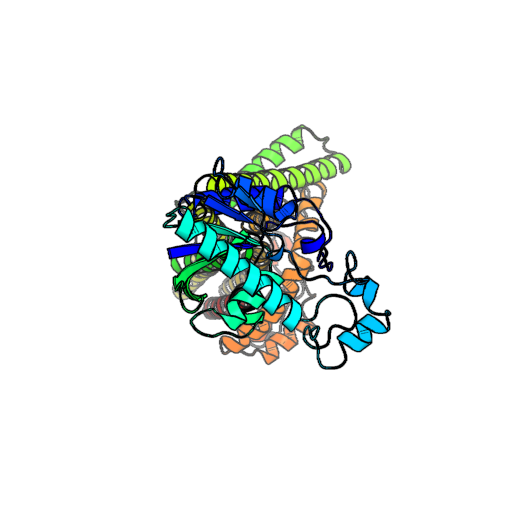24.450 -8.570 -25.660 1.00 88.56 472 PRO A N 1
ATOM 3571 C CA . PRO A 1 472 ? 24.901 -7.365 -26.354 1.00 88.56 472 PRO A CA 1
ATOM 3572 C C . PRO A 1 472 ? 23.751 -6.620 -27.041 1.00 88.56 472 PRO A C 1
ATOM 3574 O O . PRO A 1 472 ? 22.961 -7.219 -27.765 1.00 88.56 472 PRO A O 1
ATOM 3577 N N . ASN A 1 473 ? 23.657 -5.306 -26.826 1.00 87.19 473 ASN A N 1
ATOM 3578 C CA . ASN A 1 473 ? 22.616 -4.453 -27.410 1.00 87.19 473 ASN A CA 1
ATOM 3579 C C . ASN A 1 473 ? 23.167 -3.060 -27.748 1.00 87.19 473 ASN A C 1
ATOM 3581 O O . ASN A 1 473 ? 24.141 -2.613 -27.142 1.00 87.19 473 ASN A O 1
ATOM 3585 N N . TYR A 1 474 ? 22.527 -2.356 -28.685 1.00 85.12 474 TYR A N 1
ATOM 3586 C CA . TYR A 1 474 ? 22.893 -0.985 -29.050 1.00 85.12 474 TYR A CA 1
ATOM 3587 C C . TYR A 1 474 ? 22.131 0.049 -28.213 1.00 85.12 474 TYR A C 1
ATOM 3589 O O . TYR A 1 474 ? 20.918 -0.054 -28.034 1.00 85.12 474 TYR A O 1
ATOM 3597 N N . TYR A 1 475 ? 22.855 1.048 -27.714 1.00 82.56 475 TYR A N 1
ATOM 3598 C CA . TYR A 1 475 ? 22.311 2.208 -27.012 1.00 82.56 475 TYR A CA 1
ATOM 3599 C C . TYR A 1 475 ? 22.960 3.474 -27.563 1.00 82.56 475 TYR A C 1
ATOM 3601 O O . TYR A 1 475 ? 24.187 3.598 -27.509 1.00 82.56 475 TYR A O 1
ATOM 3609 N N . PHE A 1 476 ? 22.160 4.421 -28.058 1.00 82.44 476 PHE A N 1
ATOM 3610 C CA . PHE A 1 476 ? 22.657 5.688 -28.608 1.00 82.44 476 PHE A CA 1
ATOM 3611 C C . PHE A 1 476 ? 23.746 5.472 -29.681 1.00 82.44 476 PHE A C 1
ATOM 3613 O O . PHE A 1 476 ? 24.756 6.177 -29.725 1.00 82.44 476 PHE A O 1
ATOM 3620 N N . GLY A 1 477 ? 23.576 4.439 -30.511 1.00 83.06 477 GLY A N 1
ATOM 3621 C CA . GLY A 1 477 ? 24.506 4.036 -31.564 1.00 83.06 477 GLY A CA 1
ATOM 3622 C C . GLY A 1 477 ? 25.726 3.227 -31.105 1.00 83.06 477 GLY A C 1
ATOM 3623 O O . GLY A 1 477 ? 26.492 2.772 -31.956 1.00 83.06 477 GLY A O 1
ATOM 3624 N N . GLN A 1 478 ? 25.923 3.001 -29.801 1.00 84.50 478 GLN A N 1
ATOM 3625 C CA . GLN A 1 478 ? 27.065 2.253 -29.261 1.00 84.50 478 GLN A CA 1
ATOM 3626 C C . GLN A 1 478 ? 26.678 0.832 -28.844 1.00 84.50 478 GLN A C 1
ATOM 3628 O O . GLN A 1 478 ? 25.674 0.630 -28.162 1.00 84.50 478 GLN A O 1
ATOM 3633 N N . LEU A 1 479 ? 27.499 -0.156 -29.214 1.00 88.06 479 LEU A N 1
ATOM 3634 C CA . LEU A 1 479 ? 27.327 -1.534 -28.756 1.00 88.06 479 LEU A CA 1
ATOM 3635 C C . LEU A 1 479 ? 27.739 -1.638 -27.284 1.00 88.06 479 LEU A C 1
ATOM 3637 O O . LEU A 1 479 ? 28.901 -1.438 -26.935 1.00 88.06 479 LEU A O 1
ATOM 3641 N N . VAL A 1 480 ? 26.784 -1.976 -26.425 1.00 86.00 480 VAL A N 1
ATOM 3642 C CA . VAL A 1 480 ? 27.012 -2.236 -25.007 1.00 86.00 480 VAL A CA 1
ATOM 3643 C C . VAL A 1 480 ? 27.002 -3.739 -24.795 1.00 86.00 480 VAL A C 1
ATOM 3645 O O . VAL A 1 480 ? 25.953 -4.380 -24.869 1.00 86.00 480 VAL A O 1
ATOM 3648 N N . ASP A 1 481 ? 28.175 -4.288 -24.492 1.00 86.75 481 ASP A N 1
ATOM 3649 C CA . ASP A 1 481 ? 28.295 -5.685 -24.099 1.00 86.75 481 ASP A CA 1
ATOM 3650 C C . ASP A 1 481 ? 27.693 -5.895 -22.698 1.00 86.75 481 ASP A C 1
ATOM 3652 O O . ASP A 1 481 ? 27.974 -5.149 -21.746 1.00 86.75 481 ASP A O 1
ATOM 3656 N N . LYS A 1 482 ? 26.804 -6.883 -22.588 1.00 86.56 482 LYS A N 1
ATOM 3657 C CA . LYS A 1 482 ? 26.114 -7.260 -21.351 1.00 86.56 482 LYS A CA 1
ATOM 3658 C C . LYS A 1 482 ? 26.136 -8.783 -21.228 1.00 86.56 482 LYS A C 1
ATOM 3660 O O . LYS A 1 482 ? 26.012 -9.471 -22.238 1.00 86.56 482 LYS A O 1
ATOM 3665 N N . PRO A 1 483 ? 26.231 -9.324 -20.004 1.00 92.31 483 PRO A N 1
ATOM 3666 C CA . PRO A 1 483 ? 26.090 -10.759 -19.802 1.00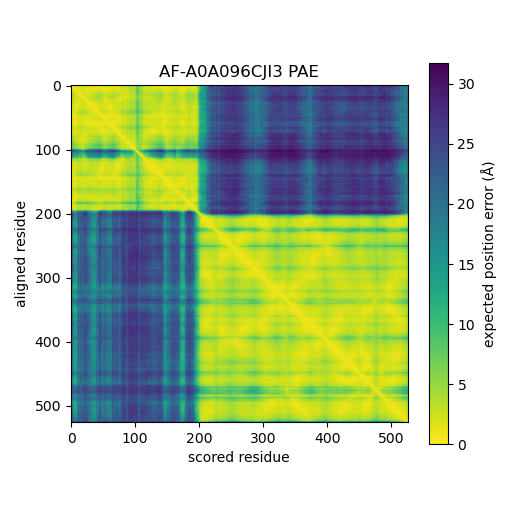 92.31 483 PRO A CA 1
ATOM 3667 C C . PRO A 1 483 ? 24.695 -11.236 -20.226 1.00 92.31 483 PRO A C 1
ATOM 3669 O O . PRO A 1 483 ? 23.714 -10.496 -20.130 1.00 92.31 483 PRO A O 1
ATOM 3672 N N . THR A 1 484 ? 24.611 -12.487 -20.667 1.00 95.56 484 THR A N 1
ATOM 3673 C CA . THR A 1 484 ? 23.341 -13.168 -20.934 1.00 95.56 484 THR A CA 1
ATOM 3674 C C . THR A 1 484 ? 22.746 -13.758 -19.652 1.00 95.56 484 THR A C 1
ATOM 3676 O O . THR A 1 484 ? 23.464 -14.124 -18.707 1.00 95.56 484 THR A O 1
ATOM 3679 N N . ILE A 1 485 ? 21.417 -13.856 -19.630 1.00 97.06 485 ILE A N 1
ATOM 3680 C CA . ILE A 1 485 ? 20.616 -14.390 -18.526 1.00 97.06 485 ILE A CA 1
ATOM 3681 C C . ILE A 1 485 ? 19.799 -15.577 -19.048 1.00 97.06 485 ILE A C 1
ATOM 3683 O O . ILE A 1 485 ? 19.098 -15.450 -20.047 1.00 97.06 485 ILE A O 1
ATOM 3687 N N . GLY A 1 486 ? 19.859 -16.722 -18.367 1.00 97.12 486 GLY A N 1
ATOM 3688 C CA . GLY A 1 486 ? 19.197 -17.949 -18.816 1.00 97.12 486 GLY A CA 1
ATOM 3689 C C . GLY A 1 486 ? 20.056 -18.821 -19.729 1.00 97.12 486 GLY A C 1
ATOM 3690 O O . GLY A 1 486 ? 21.255 -18.592 -19.900 1.00 97.12 486 GLY A O 1
ATOM 3691 N N . ASP A 1 487 ? 19.440 -19.874 -20.257 1.00 95.69 487 ASP A N 1
ATOM 3692 C CA . ASP A 1 487 ? 20.082 -20.864 -21.125 1.00 95.69 487 ASP A CA 1
ATOM 3693 C C . ASP A 1 487 ? 19.463 -20.788 -22.520 1.00 95.69 487 ASP A C 1
ATOM 3695 O O . ASP A 1 487 ? 18.249 -20.648 -22.648 1.00 95.69 487 ASP A O 1
ATOM 3699 N N . ASP A 1 488 ? 20.289 -20.910 -23.559 1.00 93.56 488 ASP A N 1
ATOM 3700 C CA . ASP A 1 488 ? 19.841 -20.902 -24.955 1.00 93.56 488 ASP A CA 1
ATOM 3701 C C . ASP A 1 488 ? 19.282 -22.280 -25.346 1.00 93.56 488 ASP A C 1
ATOM 3703 O O . ASP A 1 488 ? 19.915 -23.060 -26.054 1.00 93.56 488 ASP A O 1
ATOM 3707 N N . GLN A 1 489 ? 18.138 -22.643 -24.757 1.00 92.88 489 GLN A N 1
ATOM 3708 C CA . GLN A 1 489 ? 17.492 -23.939 -25.001 1.00 92.88 489 GLN A CA 1
ATOM 3709 C C . GLN A 1 489 ? 16.608 -23.914 -26.250 1.00 92.88 489 GLN A C 1
ATOM 3711 O O . GLN A 1 489 ? 16.429 -24.945 -26.898 1.00 92.88 489 GLN A O 1
ATOM 3716 N N . ARG A 1 490 ? 16.050 -22.745 -26.580 1.00 94.94 490 ARG A N 1
ATOM 3717 C CA . ARG A 1 490 ? 15.286 -22.496 -27.804 1.00 94.94 490 ARG A CA 1
ATOM 3718 C C . ARG A 1 490 ? 15.298 -21.000 -28.155 1.00 94.94 490 ARG A C 1
ATOM 3720 O O . ARG A 1 490 ? 15.423 -20.173 -27.247 1.00 94.94 490 ARG A O 1
ATOM 3727 N N . PRO A 1 491 ? 15.096 -20.641 -29.437 1.00 93.88 491 PRO A N 1
ATOM 3728 C CA . PRO A 1 491 ? 14.971 -19.247 -29.844 1.00 93.88 491 PRO A CA 1
ATOM 3729 C C . PRO A 1 491 ? 13.730 -18.581 -29.233 1.00 93.88 491 PRO A C 1
ATOM 3731 O O . PRO A 1 491 ? 12.722 -19.235 -28.943 1.00 93.88 491 PRO A O 1
ATOM 3734 N N . VAL A 1 492 ? 13.816 -17.259 -29.068 1.00 96.69 492 VAL A N 1
ATOM 3735 C CA . VAL A 1 492 ? 12.688 -16.424 -28.644 1.00 96.69 492 VAL A CA 1
ATOM 3736 C C . VAL A 1 492 ? 11.719 -16.250 -29.811 1.00 96.69 492 VAL A C 1
ATOM 3738 O O . VAL A 1 492 ? 12.135 -15.936 -30.924 1.00 96.69 492 VAL A O 1
ATOM 3741 N N . GLU A 1 493 ? 10.427 -16.414 -29.543 1.00 96.62 493 GLU A N 1
ATOM 3742 C CA . GLU A 1 493 ? 9.352 -16.237 -30.523 1.00 96.62 493 GLU A CA 1
ATOM 3743 C C . GLU A 1 493 ? 8.309 -15.223 -30.039 1.00 96.62 493 GLU A C 1
ATOM 3745 O O . GLU A 1 493 ? 8.195 -14.945 -28.846 1.00 96.62 493 GLU A O 1
ATOM 3750 N N . ALA A 1 494 ? 7.490 -14.688 -30.948 1.00 97.62 494 ALA A N 1
ATOM 3751 C CA . ALA A 1 494 ? 6.481 -13.679 -30.608 1.00 97.62 494 ALA A CA 1
ATOM 3752 C C . ALA A 1 494 ? 5.511 -14.145 -29.500 1.00 97.62 494 ALA A C 1
ATOM 3754 O O . ALA A 1 494 ? 5.132 -13.360 -28.632 1.00 97.62 494 ALA A O 1
ATOM 3755 N N . LEU A 1 495 ? 5.146 -15.434 -29.474 1.00 98.12 495 LEU A N 1
ATOM 3756 C CA . LEU A 1 495 ? 4.281 -15.999 -28.430 1.00 98.12 495 LEU A CA 1
ATOM 3757 C C . LEU A 1 495 ? 4.873 -15.871 -27.019 1.00 98.12 495 LEU A C 1
ATOM 3759 O O . LEU A 1 495 ? 4.108 -15.849 -26.053 1.00 98.12 495 LEU A O 1
ATOM 3763 N N . ASP A 1 496 ? 6.195 -15.753 -26.875 1.00 98.44 496 ASP A N 1
ATOM 3764 C CA . ASP A 1 496 ? 6.836 -15.569 -25.573 1.00 98.44 496 ASP A CA 1
ATOM 3765 C C . ASP A 1 496 ? 6.448 -14.257 -24.899 1.00 98.44 496 ASP A C 1
ATOM 3767 O O . ASP A 1 496 ? 6.389 -14.214 -23.673 1.00 98.44 496 ASP A O 1
ATOM 3771 N N . ILE A 1 497 ? 6.075 -13.232 -25.669 1.00 98.50 497 ILE A N 1
ATOM 3772 C CA . ILE A 1 497 ? 5.524 -11.979 -25.138 1.00 98.50 497 ILE A CA 1
ATOM 3773 C C . ILE A 1 497 ? 4.234 -12.275 -24.361 1.00 98.50 497 ILE A C 1
ATOM 3775 O O . ILE A 1 497 ? 4.068 -11.885 -23.199 1.00 98.50 497 ILE A O 1
ATOM 3779 N N . LEU A 1 498 ? 3.346 -13.076 -24.962 1.00 98.38 498 LEU A N 1
ATOM 3780 C CA . LEU A 1 498 ? 2.106 -13.479 -24.311 1.00 98.38 498 LEU A CA 1
ATOM 3781 C C . LEU A 1 498 ? 2.372 -14.376 -23.098 1.00 98.38 498 LEU A C 1
ATOM 3783 O O . LEU A 1 498 ? 1.671 -14.263 -22.088 1.00 98.38 498 LEU A O 1
ATOM 3787 N N . ARG A 1 499 ? 3.370 -15.263 -23.179 1.00 98.56 499 ARG A N 1
ATOM 3788 C CA . ARG A 1 499 ? 3.746 -16.146 -22.067 1.00 98.56 499 ARG A CA 1
ATOM 3789 C C . ARG A 1 499 ? 4.316 -15.352 -20.892 1.00 98.56 499 ARG A C 1
ATOM 3791 O O . ARG A 1 499 ? 3.876 -15.570 -19.765 1.00 98.56 499 ARG A O 1
ATOM 3798 N N . ALA A 1 500 ? 5.191 -14.383 -21.153 1.00 98.50 500 ALA A N 1
ATOM 3799 C CA . ALA A 1 500 ? 5.751 -13.483 -20.151 1.00 98.50 500 ALA A CA 1
ATOM 3800 C C . ALA A 1 500 ? 4.657 -12.680 -19.438 1.00 98.50 500 ALA A C 1
ATOM 3802 O O . ALA A 1 500 ? 4.656 -12.610 -18.212 1.00 98.50 500 ALA A O 1
ATOM 3803 N N . GLY A 1 501 ? 3.659 -12.157 -20.159 1.00 98.00 501 GLY A N 1
ATOM 3804 C CA . GLY A 1 501 ? 2.560 -11.448 -19.493 1.00 98.00 501 GLY A CA 1
ATOM 3805 C C . GLY A 1 501 ? 1.614 -12.358 -18.685 1.00 98.00 501 GLY A C 1
ATOM 3806 O O . GLY A 1 501 ? 1.052 -11.917 -17.686 1.00 98.00 501 GLY A O 1
ATOM 3807 N N . ARG A 1 502 ? 1.494 -13.657 -19.012 1.00 98.25 502 ARG A N 1
ATOM 3808 C CA . ARG A 1 502 ? 0.817 -14.623 -18.115 1.00 98.25 502 ARG A CA 1
ATOM 3809 C C . ARG A 1 502 ? 1.595 -14.812 -16.811 1.00 98.25 502 ARG A C 1
ATOM 3811 O O . ARG A 1 502 ? 0.991 -14.851 -15.742 1.00 98.25 502 ARG A O 1
ATOM 3818 N N . ILE A 1 503 ? 2.926 -14.894 -16.898 1.00 98.56 503 ILE A N 1
ATOM 3819 C CA . ILE A 1 503 ? 3.805 -14.952 -15.722 1.00 98.56 503 ILE A CA 1
ATOM 3820 C C . ILE A 1 503 ? 3.682 -13.662 -14.903 1.00 98.56 503 ILE A C 1
ATOM 3822 O O . ILE A 1 503 ? 3.560 -13.744 -13.682 1.00 98.56 503 ILE A O 1
ATOM 3826 N N . LEU A 1 504 ? 3.655 -12.489 -15.548 1.00 98.25 504 LEU A N 1
ATOM 3827 C CA . LEU A 1 504 ? 3.428 -11.191 -14.901 1.00 98.25 504 LEU A CA 1
ATOM 3828 C C . LEU A 1 504 ? 2.152 -11.210 -14.052 1.00 98.25 504 LEU A C 1
ATOM 3830 O O . LEU A 1 504 ? 2.223 -10.919 -12.862 1.00 98.25 504 LEU A O 1
ATOM 3834 N N . TYR A 1 505 ? 1.007 -11.598 -14.621 1.00 98.25 505 TYR A N 1
ATOM 3835 C CA . TYR A 1 505 ? -0.256 -11.622 -13.876 1.00 98.25 505 TYR A CA 1
ATOM 3836 C C . TYR A 1 505 ? -0.264 -12.631 -12.730 1.00 98.25 505 TYR A C 1
ATOM 3838 O O . TYR A 1 505 ? -0.717 -12.295 -11.637 1.00 98.25 505 TYR A O 1
ATOM 3846 N N . ALA A 1 506 ? 0.289 -13.831 -12.925 1.00 98.25 506 ALA A N 1
ATOM 3847 C CA . ALA A 1 506 ? 0.427 -14.799 -11.837 1.00 98.25 506 ALA A CA 1
ATOM 3848 C C .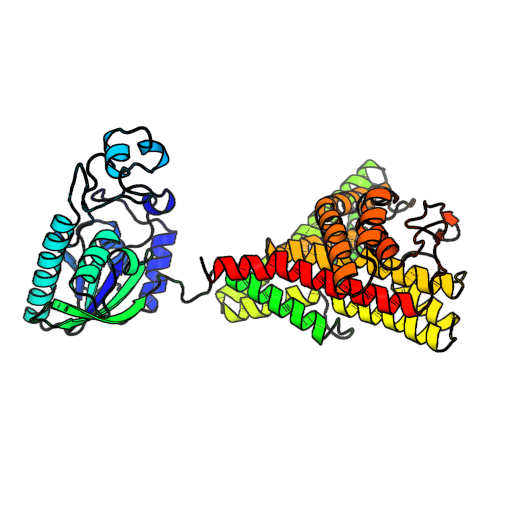 ALA A 1 506 ? 1.333 -14.261 -10.710 1.00 98.25 506 ALA A C 1
ATOM 3850 O O . ALA A 1 506 ? 1.028 -14.410 -9.528 1.00 98.25 506 ALA A O 1
ATOM 3851 N N . THR A 1 507 ? 2.421 -13.576 -11.070 1.00 98.38 507 THR A N 1
ATOM 3852 C CA . THR A 1 507 ? 3.344 -12.934 -10.120 1.00 98.38 507 THR A CA 1
ATOM 3853 C C . THR A 1 507 ? 2.655 -11.808 -9.348 1.00 98.38 507 THR A C 1
ATOM 3855 O O . THR A 1 507 ? 2.759 -11.745 -8.123 1.00 98.38 507 THR A O 1
ATOM 3858 N N . ALA A 1 508 ? 1.916 -10.944 -10.050 1.00 98.19 508 ALA A N 1
ATOM 3859 C CA . ALA A 1 508 ? 1.161 -9.842 -9.464 1.00 98.19 508 ALA A CA 1
ATOM 3860 C C . ALA A 1 508 ? 0.068 -10.346 -8.511 1.00 98.19 508 ALA A C 1
ATOM 3862 O O . ALA A 1 508 ? -0.090 -9.797 -7.423 1.00 98.19 508 ALA A O 1
ATOM 3863 N N . PHE A 1 509 ? -0.621 -11.436 -8.865 1.00 98.12 509 PHE A N 1
ATOM 3864 C CA . PHE A 1 509 ? -1.592 -12.092 -7.991 1.00 98.12 509 PHE A CA 1
ATOM 3865 C C . PHE A 1 509 ? -0.958 -12.570 -6.678 1.00 98.12 509 PHE A C 1
ATOM 3867 O O . PHE A 1 509 ? -1.485 -12.281 -5.605 1.00 98.12 509 PHE A O 1
ATOM 3874 N N . PHE A 1 510 ? 0.193 -13.250 -6.729 1.00 98.31 510 PHE A N 1
ATOM 3875 C CA . PHE A 1 510 ? 0.871 -13.687 -5.505 1.00 98.31 510 PHE A CA 1
ATOM 3876 C C . PHE A 1 510 ? 1.377 -12.516 -4.657 1.00 98.31 510 PHE A C 1
ATOM 3878 O O . PHE A 1 510 ? 1.319 -12.594 -3.430 1.00 98.31 510 PHE A O 1
ATOM 3885 N N . ALA A 1 511 ? 1.833 -11.423 -5.275 1.00 98.12 511 ALA A N 1
ATOM 3886 C CA . ALA A 1 511 ? 2.192 -10.214 -4.535 1.00 98.12 511 ALA A CA 1
ATOM 3887 C C . ALA A 1 511 ? 0.975 -9.573 -3.863 1.00 98.12 511 ALA A C 1
ATOM 3889 O O . ALA A 1 511 ? 1.041 -9.254 -2.678 1.00 98.12 511 ALA A O 1
ATOM 3890 N N . LEU A 1 512 ? -0.146 -9.442 -4.577 1.00 97.94 512 LEU A N 1
ATOM 3891 C CA . LEU A 1 512 ? -1.393 -8.938 -4.008 1.00 97.94 512 LEU A CA 1
ATOM 3892 C C . LEU A 1 512 ? -1.857 -9.811 -2.839 1.00 97.94 512 LEU A C 1
ATOM 3894 O O . LEU A 1 512 ? -2.208 -9.290 -1.784 1.00 97.94 512 LEU A O 1
ATOM 3898 N N . LEU A 1 513 ? -1.813 -11.135 -2.988 1.00 97.62 513 LEU A N 1
ATOM 3899 C CA . LEU A 1 513 ? -2.165 -12.054 -1.913 1.00 97.62 513 LEU A CA 1
ATOM 3900 C C . LEU A 1 513 ? -1.256 -11.862 -0.691 1.00 97.62 513 LEU A C 1
ATOM 3902 O O . LEU A 1 513 ? -1.757 -11.775 0.424 1.00 97.62 513 LEU A O 1
ATOM 3906 N N . LEU A 1 514 ? 0.059 -11.759 -0.892 1.00 97.69 514 LEU A N 1
ATOM 3907 C CA . LEU A 1 514 ? 1.033 -11.646 0.195 1.00 97.69 514 LEU A CA 1
ATOM 3908 C C . LEU A 1 514 ? 0.965 -10.301 0.932 1.00 97.69 514 LEU A C 1
ATOM 3910 O O . LEU A 1 514 ? 1.028 -10.280 2.158 1.00 97.69 514 LEU A O 1
ATOM 3914 N N . PHE A 1 515 ? 0.858 -9.189 0.203 1.00 96.94 515 PHE A N 1
ATOM 3915 C CA . PHE A 1 515 ? 0.966 -7.841 0.775 1.00 96.94 515 PHE A CA 1
ATOM 3916 C C . PHE A 1 515 ? -0.378 -7.168 1.042 1.00 96.94 515 PHE A C 1
ATOM 3918 O O . PHE A 1 515 ? -0.427 -6.212 1.806 1.00 96.94 515 PHE A O 1
ATOM 3925 N N . CYS A 1 516 ? -1.467 -7.663 0.455 1.00 95.88 516 CYS A N 1
ATOM 3926 C CA . CYS A 1 516 ? -2.807 -7.128 0.676 1.00 95.88 516 CYS A CA 1
ATOM 3927 C C . CYS A 1 516 ? -3.755 -8.186 1.244 1.00 95.88 516 CYS A C 1
ATOM 3929 O O . CYS A 1 516 ? -4.331 -7.975 2.305 1.00 95.88 516 CYS A O 1
ATOM 3931 N N . GLY A 1 517 ? -3.899 -9.337 0.580 1.00 93.06 517 GLY A N 1
ATOM 3932 C CA . GLY A 1 517 ? -4.882 -10.362 0.950 1.00 93.06 517 GLY A CA 1
ATOM 3933 C C . GLY A 1 517 ? -4.665 -10.959 2.344 1.00 93.06 517 GLY A C 1
ATOM 3934 O O . GLY A 1 517 ? -5.577 -10.950 3.164 1.00 93.06 517 GLY A O 1
ATOM 3935 N N . VAL A 1 518 ? -3.456 -11.445 2.636 1.00 92.06 518 VAL A N 1
ATOM 3936 C CA . VAL A 1 518 ? -3.107 -12.035 3.939 1.00 92.06 518 VAL A CA 1
ATOM 3937 C C . VAL A 1 518 ? -3.193 -10.999 5.070 1.00 92.06 518 VAL A C 1
ATOM 3939 O O . VAL A 1 518 ? -3.877 -11.285 6.052 1.00 92.06 518 VAL A O 1
ATOM 3942 N N . PRO A 1 519 ? -2.601 -9.789 4.957 1.00 88.94 519 PRO A N 1
ATOM 3943 C CA . PRO A 1 519 ? -2.774 -8.750 5.973 1.00 88.94 519 PRO A CA 1
ATOM 3944 C C . PRO A 1 519 ? -4.237 -8.365 6.199 1.00 88.94 519 PRO A C 1
ATOM 3946 O O . PRO A 1 519 ? -4.656 -8.220 7.343 1.00 88.94 519 PRO A O 1
ATOM 3949 N N . LEU A 1 520 ? -5.037 -8.259 5.135 1.00 88.69 520 LEU A N 1
ATOM 3950 C CA . LEU A 1 520 ? -6.462 -7.956 5.244 1.00 88.69 520 LEU A CA 1
ATOM 3951 C C . LEU A 1 520 ? -7.220 -9.064 5.989 1.00 88.69 520 LEU A C 1
ATOM 3953 O O . LEU A 1 520 ? -8.032 -8.754 6.854 1.00 88.69 520 LEU A O 1
ATOM 3957 N N . LEU A 1 521 ? -6.934 -10.340 5.710 1.00 85.62 521 LEU A N 1
ATOM 3958 C CA . LEU A 1 521 ? -7.536 -11.465 6.434 1.00 85.62 521 LEU A CA 1
ATOM 3959 C C . LEU A 1 521 ? -7.172 -11.447 7.923 1.00 85.62 521 LEU A C 1
ATOM 3961 O O . LEU A 1 521 ? -8.060 -11.606 8.751 1.00 85.62 521 LEU A O 1
ATOM 3965 N N . ILE A 1 522 ? -5.904 -11.198 8.262 1.00 78.31 522 ILE A N 1
ATOM 3966 C CA . ILE A 1 522 ? -5.451 -11.090 9.660 1.00 78.31 522 ILE A CA 1
ATOM 3967 C C . ILE A 1 522 ? -6.161 -9.934 10.376 1.00 78.31 522 ILE A C 1
ATOM 3969 O O . ILE A 1 522 ? -6.549 -10.062 11.530 1.00 78.31 522 ILE A O 1
ATOM 3973 N N . LEU A 1 523 ? -6.347 -8.797 9.699 1.00 73.25 523 LEU A N 1
ATOM 3974 C CA . LEU A 1 523 ? -6.998 -7.627 10.291 1.00 73.25 523 LEU A CA 1
ATOM 3975 C C . LEU A 1 523 ? -8.519 -7.781 10.432 1.00 73.25 523 LEU A C 1
ATOM 3977 O O . LEU A 1 523 ? -9.099 -7.191 11.341 1.00 73.25 523 LEU A O 1
ATOM 3981 N N . LEU A 1 524 ? -9.168 -8.527 9.534 1.00 71.19 524 LEU A N 1
ATOM 3982 C CA . LEU A 1 524 ? -10.610 -8.788 9.585 1.00 71.19 524 LEU A CA 1
ATOM 3983 C C . LEU A 1 524 ? -10.970 -9.934 10.543 1.00 71.19 524 LEU A C 1
ATOM 3985 O O . LEU A 1 524 ? -12.073 -9.939 11.089 1.00 71.19 524 LEU A O 1
ATOM 3989 N N . PHE A 1 525 ? -10.053 -10.882 10.748 1.00 75.62 525 PHE A N 1
ATOM 3990 C CA . PHE A 1 525 ? -10.237 -12.074 11.578 1.00 75.62 525 PHE A CA 1
ATOM 3991 C C . PHE A 1 525 ? -9.059 -12.230 12.565 1.00 75.62 525 PHE A C 1
ATOM 3993 O O . PHE A 1 525 ? -8.198 -13.084 12.338 1.00 75.62 525 PHE A O 1
ATOM 4000 N N . PRO A 1 526 ? -8.985 -11.374 13.605 1.00 57.34 526 PRO A N 1
ATOM 4001 C CA . PRO A 1 526 ? -7.856 -11.308 14.538 1.00 57.34 526 PRO A CA 1
ATOM 4002 C C . PRO A 1 526 ? -7.725 -12.506 15.486 1.00 57.34 526 PRO A C 1
ATOM 4004 O O . PRO A 1 526 ? -8.754 -13.152 15.800 1.00 57.34 526 PRO A O 1
#

Foldseek 3Di:
DKEWEWEFFAFPCNVVVAAAFQPQGAHDPVRLVLLLVLLVVDDAFQEEEEAPHRRLVSSCCNSHPPHYYDYQNLQGGFFLDPRHPHHCVRCVPPPLVCVQCVPHPDGQQCPRPDTDGLVRNLVSLVVSLLVVLVVCVVVVTPYYYYYHHQSSQLSPCCPANPPHDHSCVRGADHRKTFIFDADNVRRHTYTDDTGRRPVVDPPPLLLLLVLLVLLVVCCQVPPDDPPDDALLVVLLVLLVVLVVVQPVVFDPDLVSLQVSLVVSLVCSLCPSLVVLVVCLVVLVVVPSVSSSNSLSNLSNRLAHLNVLLVLLVQLLVCVVVVNQVSNLVSLVVQDQARRPPADQLRSLLSSLLSLQQCLQQRFLLLSQLSLVPTSSSSSSSSSLVSLCVPQVDCDPRRVRNSPVSVVVNLVSSLVSLQLLLLLLLVLLVVLPFDSVQLVVLLVVFCPQFPRNRSRSRVLSLCRRHQDKHDAWGHHPNDIDGGDIGGDHPDGRHSCSSVVSSSSSVSSSVVSSCVSRVVSSCVSVPD

InterPro domains:
  IPR004485 Cobalamin biosynthesis CobD/CbiB [MF_00024] (208-526)
  IPR004485 Cobalamin biosynthesis CobD/CbiB [PF03186] (212-503)
  IPR004485 Cobalamin biosynthesis CobD/CbiB [PTHR34308] (208-521)
  IPR004485 Cobalamin biosynthesis CobD/CbiB [TIGR00380] (210-511)
  IPR013078 Histidine phosphatase superfamily, clade-1 [PF00300] (3-188)
  IPR013078 Histidine phosphatase superfamily, clade-1 [SM00855] (2-156)
  IPR013078 Histidine phosphatase superfamily, clade-1 [cd07067] (2-185)
  IPR029033 Histidine phosphatase superfamily [G3DSA:3.40.50.1240] (1-175)
  IPR029033 Histidine phosphatase superfamily [SSF53254] (1-191)

Secondary structure (DSSP, 8-state):
-EEEEEEPPP-HHHHTT---TT---PPPHHHHHHHHHHHTTSPP-SEEEE-SSHHHHHHHHHHSTT--EEE-GGGSPP--GGGTT--HHHHTT-HHHHHHHTTSSS--GGG-SSS--HHHHHHHHHHHHHHHHHHHHHHT-SEEEEEE-HHHHHHHHHHHEES---TGGG---TTEEEEEEE-TTT--EEEEEEEETTTTSPPHHHHHHHHHHHHHHHHHHH---TTS--HHHHHHHHHHHHHHHHHHHS-SSHHHHHHHHHHHHHHHHHHHHHHHHHHHHHHHHH-HHHHHHHHHHHHHHH--HHHHHHHHHHHHHHHHTT-HHHHHHHHHTT-SS--TT--HHHHHHHHHHHHHHHHIIIIIHHHHHHHHHHHHHHHHHHHHHHHHHHH---STTTTTTTHHHHHHHHHHTHHHHHHHHHHHHHHHHHTTS-HHHHHHHHHHHTT-SSSTTTHHHHHHHHHHHT-EEE--EEETTEEE---EEE--SS---THHHHHHHHHHHHHHHHHHIIIIIHHHHHHH--

pLDDT: mean 92.6, std 9.07, range [41.91, 98.75]

Sequence (526 aa):
MELILMRHGTTQGNLERRFIGTLDVPLLPQGEELARRVGATLPAVEHIYRSPLQRCRRTAELLWPGVEMTVVDELRESDFGPFEGKNHEELKDDPLYQAWLGMGDRPNFAAMPVGESAQQVTDRVSIGLEKTAADAARRGFGRVGVVSHGGALMALLAKYGRPERDYYGWMCPNCGGFRAELNPDTLELTILEEYRGGEGAMSWGVSHLLALLTGFCLDLLLGDPHWAPHPVRAVGVLIAALEKLLRRLFPKSPGGELAGGAALVALTIAIPTGLTALLLWGCGLLSPWLAFAAEALLCYQLLAAKSLRDESDKVYEALKAGDLPGARHAVSMIVGRDTERLDEAGVAKAAVETVAENASDGVIAPLIFLALGGAPLGMLYKAVNTMDSMVGYKNDRYLYFGRAAARLDDALNFLPARIAGVLMCLGGAAAGYDGKNAWRIFRRDRKRHKSPNSAHTEAACAGALQLQLAGPNYYFGQLVDKPTIGDDQRPVEALDILRAGRILYATAFFALLLFCGVPLLILLFP